Protein AF-A0A5E5QKI8-F1 (afdb_monomer_lite)

pLDDT: mean 84.37, std 15.13, range [29.38, 98.69]

Foldseek 3Di:
DKKKDWPFPDIKDKDKDKAWPDDDDQPRQKTKIKMWMWIWDDQFPDIKIKTKIKIKMWGQDDVLQKIKMKMKMWMAIDQQRWIKIKIKIKMDGPFKIKMKMWMDTPDDWGQGPNFTKHFWTWMKIKMKGHAFQFNFKIWIKMWIWTDDDQDDIKIKMWTKMWGHQWLFKIKMWTWIDIPLDDIIIMIMIGGDPPDDPDGDTDDRDGHPGGDDPRDRDDPVSSDDDDDPRDTHMDTNDNQCCWQDDPNETWHWFQAPQPRFIWTLAWAQANDRDPDQQPQSRLGWWAFQPGDDDPVQKDFAAPVRVCSQAPDVSVVDHHFASVSCCVGSSNFHQSAKDAPPDPDGPGRFWGWEDHNPAQWIWIHGGGGTDIDHDPGRITGITIITRDSCSPPVSDDDDD

Sequence (398 aa):
MSIGGISTKKLNYSLKTLQPLSEFDVNSKALTFIQAGITSGNGGDSRRTTINLGVGRRLLVEGDMAIAGVNVFTDYQTKSSHKRLSLGLAYQRANFSANINKYHMFSDKKLVNGVKERGMSGYDVKLSGQAPYLPWAKIKGTYYHWDATTGPNIKGNILGIDIELTPSVSFEFGQENNNTMDAKSYGKLTVKLPLGNKQKFTNFAIANKAFKDSRKMDLGALAWIERSNMIENENDIPAFTGGVFDGLEYKLVTSPVSHRVWLDRNLGAKQVATSIDDSDAYGDYYQFGKAECPTGFRVPTTMELAGETLEILLNNPITNTAEAFSSPLKLPAAGRQNSALSSKDDGSKVYLWTKEDNNYLIIDSSKTEFLLDTQDLRLSVRCIKDVEYYLEDLKVKN

Structure (mmCIF, N/CA/C/O backbone):
data_AF-A0A5E5QKI8-F1
#
_entry.id   AF-A0A5E5QKI8-F1
#
loop_
_atom_site.group_PDB
_atom_site.id
_atom_site.type_symbol
_atom_site.label_atom_id
_atom_site.label_alt_id
_atom_site.label_comp_id
_atom_site.label_asym_id
_atom_site.label_entity_id
_atom_site.label_seq_id
_atom_site.pdbx_PDB_ins_code
_atom_site.Cartn_x
_atom_site.Cartn_y
_atom_site.Cartn_z
_atom_site.occupancy
_atom_site.B_iso_or_equiv
_atom_site.auth_seq_id
_atom_site.auth_comp_id
_atom_site.auth_asym_id
_atom_site.auth_atom_id
_atom_site.pdbx_PDB_model_num
ATOM 1 N N . MET A 1 1 ? -10.877 13.705 11.631 1.00 65.00 1 MET A N 1
ATOM 2 C CA . MET A 1 1 ? -9.840 14.059 10.644 1.00 65.00 1 MET A CA 1
ATOM 3 C C . MET A 1 1 ? -8.624 13.166 10.846 1.00 65.00 1 MET A C 1
ATOM 5 O O . MET A 1 1 ? -8.306 12.841 11.982 1.00 65.00 1 MET A O 1
ATOM 9 N N . SER A 1 2 ? -7.948 12.758 9.780 1.00 59.53 2 SER A N 1
ATOM 10 C CA . SER A 1 2 ? -6.628 12.127 9.853 1.00 59.53 2 SER A CA 1
ATOM 11 C C . SER A 1 2 ? -5.728 12.703 8.772 1.00 59.53 2 SER A C 1
ATOM 13 O O . SER A 1 2 ? -6.171 12.855 7.633 1.00 59.53 2 SER A O 1
ATOM 15 N N . ILE A 1 3 ? -4.482 12.985 9.113 1.00 61.59 3 ILE A N 1
ATOM 16 C CA . ILE A 1 3 ? -3.447 13.455 8.196 1.00 61.59 3 ILE A CA 1
ATOM 17 C C . ILE A 1 3 ? -2.277 12.497 8.355 1.00 61.59 3 ILE A C 1
ATOM 19 O O . ILE A 1 3 ? -1.848 12.234 9.473 1.00 61.59 3 ILE A O 1
ATOM 23 N N . GLY A 1 4 ? -1.772 11.947 7.264 1.00 51.59 4 GLY A N 1
ATOM 24 C CA . GLY A 1 4 ? -0.614 11.064 7.312 1.00 51.59 4 GLY A CA 1
ATOM 25 C C . GLY A 1 4 ? 0.231 11.187 6.063 1.00 51.59 4 GLY A C 1
ATOM 26 O O . GLY A 1 4 ? -0.275 11.540 5.006 1.00 51.59 4 GLY A O 1
ATOM 27 N N . GLY A 1 5 ? 1.521 10.923 6.186 1.00 47.50 5 GLY A N 1
ATOM 28 C CA . GLY A 1 5 ? 2.463 10.860 5.079 1.00 47.50 5 GLY A CA 1
ATOM 29 C C . GLY A 1 5 ? 3.163 9.512 5.093 1.00 47.50 5 GLY A C 1
ATOM 30 O O . GLY A 1 5 ? 3.602 9.049 6.141 1.00 47.50 5 GLY A O 1
ATOM 31 N N . ILE A 1 6 ? 3.263 8.883 3.930 1.00 53.75 6 ILE A N 1
ATOM 32 C CA . ILE A 1 6 ? 4.287 7.866 3.666 1.00 53.75 6 ILE A CA 1
ATOM 33 C C . ILE A 1 6 ? 5.569 8.643 3.343 1.00 53.75 6 ILE A C 1
ATOM 35 O O . ILE A 1 6 ? 5.433 9.757 2.845 1.00 53.75 6 ILE A O 1
ATOM 39 N N . SER A 1 7 ? 6.763 8.112 3.636 1.00 42.81 7 SER A N 1
ATOM 40 C CA . SER A 1 7 ? 8.121 8.670 3.428 1.00 42.81 7 SER A CA 1
ATOM 41 C C . SER A 1 7 ? 8.427 9.038 1.959 1.00 42.81 7 SER A C 1
ATOM 43 O O . SER A 1 7 ? 9.361 8.559 1.327 1.00 42.81 7 SER A O 1
ATOM 45 N N . THR A 1 8 ? 7.589 9.909 1.428 1.00 41.47 8 THR A N 1
ATOM 46 C CA . THR A 1 8 ? 7.481 10.531 0.115 1.00 41.47 8 THR A CA 1
ATOM 47 C C . THR A 1 8 ? 7.048 11.967 0.427 1.00 41.47 8 THR A C 1
ATOM 49 O O . THR A 1 8 ? 6.348 12.212 1.412 1.00 41.47 8 THR A O 1
ATOM 52 N N . LYS A 1 9 ? 7.472 12.959 -0.356 1.00 47.78 9 LYS A N 1
ATOM 53 C CA . LYS A 1 9 ? 7.308 14.395 -0.038 1.00 47.78 9 LYS A CA 1
ATOM 54 C C . LYS A 1 9 ? 5.843 14.900 0.047 1.00 47.78 9 LYS A C 1
ATOM 56 O O . LYS A 1 9 ? 5.632 16.108 0.114 1.00 47.78 9 LYS A O 1
ATOM 61 N N . LYS A 1 10 ? 4.813 14.038 0.003 1.00 59.44 10 LYS A N 1
ATOM 62 C CA . LYS A 1 10 ? 3.402 14.423 -0.202 1.00 59.44 10 LYS A CA 1
ATOM 63 C C . LYS A 1 10 ? 2.457 13.826 0.855 1.00 59.44 10 LYS A C 1
ATOM 65 O O . LYS A 1 10 ? 2.394 12.621 1.065 1.00 59.44 10 LYS A O 1
ATOM 70 N N . LEU A 1 11 ? 1.671 14.698 1.493 1.00 73.44 11 LEU A N 1
ATOM 71 C CA . LEU A 1 11 ? 0.729 14.369 2.572 1.00 73.44 11 LEU A CA 1
ATOM 72 C C . LEU A 1 11 ? -0.606 13.803 2.051 1.00 73.44 11 LEU A C 1
ATOM 74 O O . LEU A 1 11 ? -1.230 14.360 1.141 1.00 73.44 11 LEU A O 1
ATOM 78 N N . ASN A 1 12 ? -1.115 12.765 2.707 1.00 83.81 12 ASN A N 1
ATOM 79 C CA . ASN A 1 12 ? -2.477 12.256 2.569 1.00 83.81 12 ASN A CA 1
ATOM 80 C C . ASN A 1 12 ? -3.367 12.860 3.666 1.00 83.81 12 ASN A C 1
ATOM 82 O O . ASN A 1 12 ? -2.972 12.947 4.830 1.00 83.81 12 ASN A O 1
ATOM 86 N N . TYR A 1 13 ? -4.591 13.258 3.320 1.00 87.44 13 TYR A N 1
ATOM 87 C CA . TYR A 1 13 ? -5.564 13.759 4.294 1.00 87.44 13 TYR A CA 1
ATOM 88 C C . TYR A 1 13 ? -6.909 13.065 4.139 1.00 87.44 13 TYR A C 1
ATOM 90 O O . TYR A 1 13 ? -7.324 12.682 3.044 1.00 87.44 13 TYR A O 1
ATOM 98 N N . SER A 1 14 ? -7.622 12.915 5.250 1.00 91.25 14 SER A N 1
ATOM 99 C CA . SER A 1 14 ? -8.986 12.413 5.247 1.00 91.25 14 SER A CA 1
ATOM 100 C C . SER A 1 14 ? -9.846 13.090 6.303 1.00 91.25 14 SER A C 1
ATOM 102 O O . SER A 1 14 ? -9.458 13.256 7.464 1.00 91.25 14 SER A O 1
ATOM 104 N N . LEU A 1 15 ? -11.062 13.431 5.894 1.00 92.94 15 LEU A N 1
ATOM 105 C CA . LEU A 1 15 ? -12.140 13.858 6.766 1.00 92.94 15 LEU A CA 1
ATOM 106 C C . LEU A 1 15 ? -13.256 12.819 6.683 1.00 92.94 15 LEU A C 1
ATOM 108 O O . LEU A 1 15 ? -13.646 12.417 5.593 1.00 92.94 15 LEU A O 1
ATOM 112 N N . LYS A 1 16 ? -13.739 12.361 7.837 1.00 94.25 16 LYS A N 1
ATOM 113 C CA . LYS A 1 16 ? -14.785 11.343 7.946 1.00 94.25 16 LYS A CA 1
ATOM 114 C C . LYS A 1 16 ? -15.772 11.753 9.022 1.00 94.25 16 LYS A C 1
ATOM 116 O O . LYS A 1 16 ? -15.366 12.303 10.048 1.00 94.25 16 LYS A O 1
ATOM 121 N N . THR A 1 17 ? -17.034 11.441 8.787 1.00 93.50 17 THR A N 1
ATOM 122 C CA . THR A 1 17 ? -18.132 11.593 9.736 1.00 93.50 17 THR A CA 1
ATOM 123 C C . THR A 1 17 ? -18.901 10.282 9.803 1.00 93.50 17 THR A C 1
ATOM 125 O O . THR A 1 17 ? -19.038 9.587 8.796 1.00 93.50 17 THR A O 1
ATOM 128 N N . LEU A 1 18 ? -19.365 9.932 10.996 1.00 93.25 18 LEU A N 1
ATOM 129 C CA . LEU A 1 18 ? -20.221 8.780 11.237 1.00 93.25 18 LEU A CA 1
ATOM 130 C C . LEU A 1 18 ? -21.428 9.284 12.014 1.00 93.25 18 LEU A C 1
ATOM 132 O O . LEU A 1 18 ? -21.257 9.938 13.039 1.00 93.25 18 LEU A O 1
ATOM 136 N N . GLN A 1 19 ? -22.621 9.006 11.499 1.00 92.81 19 GLN A N 1
ATOM 137 C CA . GLN A 1 19 ? -23.880 9.441 12.090 1.00 92.81 19 GLN A CA 1
ATOM 138 C C . GLN A 1 19 ? -24.793 8.226 12.305 1.00 92.81 19 GLN A C 1
ATOM 140 O O . GLN A 1 19 ? -25.047 7.485 11.351 1.00 92.81 19 GLN A O 1
ATOM 145 N N . PRO A 1 20 ? -25.271 7.987 13.535 1.00 92.81 20 PRO A N 1
ATOM 146 C CA . PRO A 1 20 ? -26.350 7.039 13.806 1.00 92.81 20 PRO A CA 1
ATOM 147 C C . PRO A 1 20 ? -27.592 7.364 12.965 1.00 92.81 20 PRO A C 1
ATOM 149 O O . PRO A 1 20 ? -27.926 8.531 12.787 1.00 92.81 20 PRO A O 1
ATOM 152 N N . LEU A 1 21 ? -28.275 6.340 12.451 1.00 88.69 21 LEU A N 1
ATOM 153 C CA . LEU A 1 21 ? -29.550 6.496 11.734 1.00 88.69 21 LEU A CA 1
ATOM 154 C C . LEU A 1 21 ? -30.773 6.320 12.638 1.00 88.69 21 LEU A C 1
ATOM 156 O O . LEU A 1 21 ? -31.867 6.741 12.279 1.00 88.69 21 LEU A O 1
ATOM 160 N N . SER A 1 22 ? -30.593 5.678 13.787 1.00 76.75 22 SER A N 1
ATOM 161 C CA . SER A 1 22 ? -31.623 5.498 14.801 1.00 76.75 22 SER A CA 1
ATOM 162 C C . SER A 1 22 ? -31.133 6.073 16.119 1.00 76.75 22 SER A C 1
ATOM 164 O O . SER A 1 22 ? -29.928 6.059 16.395 1.00 76.75 22 SER A O 1
ATOM 166 N N . GLU A 1 23 ? -32.069 6.518 16.953 1.00 72.75 23 GLU A N 1
ATOM 167 C CA . GLU A 1 23 ? -31.774 6.715 18.365 1.00 72.75 23 GLU A CA 1
ATOM 168 C C . GLU A 1 23 ? -31.228 5.405 18.938 1.00 72.75 23 GLU A C 1
ATOM 170 O O . GLU A 1 23 ? -31.711 4.309 18.639 1.00 72.75 23 GLU A O 1
ATOM 175 N N . PHE A 1 24 ? -30.149 5.526 19.696 1.00 75.38 24 PHE A N 1
ATOM 176 C CA . PHE A 1 24 ? -29.549 4.431 20.429 1.00 75.38 24 PHE A CA 1
ATOM 177 C C . PHE A 1 24 ? -29.184 4.972 21.807 1.00 75.38 24 PHE A C 1
ATOM 179 O O . PHE A 1 24 ? -28.748 6.115 21.953 1.00 75.38 24 PHE A O 1
ATOM 186 N N . ASP A 1 25 ? -29.397 4.151 22.818 1.00 71.50 25 ASP A N 1
ATOM 187 C CA . ASP A 1 25 ? -29.119 4.456 24.212 1.00 71.50 25 ASP A CA 1
ATOM 188 C C . ASP A 1 25 ? -28.068 3.491 24.778 1.00 71.50 25 ASP A C 1
ATOM 190 O O . ASP A 1 25 ? -27.526 2.626 24.085 1.00 71.50 25 ASP A O 1
ATOM 194 N N . VAL A 1 26 ? -27.785 3.626 26.073 1.00 67.88 26 VAL A N 1
ATOM 195 C CA . VAL A 1 26 ? -26.798 2.799 26.787 1.00 67.88 26 VAL A CA 1
ATOM 196 C C . VAL A 1 26 ? -27.203 1.313 26.836 1.00 67.88 26 VAL A C 1
ATOM 198 O O . VAL A 1 26 ? -26.356 0.450 27.061 1.00 67.88 26 VAL A O 1
ATOM 201 N N . ASN A 1 27 ? -28.482 0.996 26.606 1.00 76.25 27 ASN A N 1
ATOM 202 C CA . ASN A 1 27 ? -29.020 -0.367 26.627 1.00 76.25 27 ASN A CA 1
ATOM 203 C C . ASN A 1 27 ? -29.102 -0.997 25.230 1.00 76.25 27 ASN A C 1
ATOM 205 O O . ASN A 1 27 ? -29.331 -2.205 25.099 1.00 76.25 27 ASN A O 1
ATOM 209 N N . SER A 1 28 ? -28.912 -0.195 24.185 1.00 84.50 28 SER A N 1
ATOM 210 C CA . SER A 1 28 ? -29.079 -0.607 22.803 1.00 84.50 28 SER A CA 1
ATOM 211 C C . SER A 1 28 ? -28.054 -1.670 22.421 1.00 84.50 28 SER A C 1
ATOM 213 O O . SER A 1 28 ? -26.844 -1.483 22.524 1.00 84.50 28 SER A O 1
ATOM 215 N N . LYS A 1 29 ? -28.550 -2.812 21.939 1.00 90.94 29 LYS A N 1
ATOM 216 C CA . LYS A 1 29 ? -27.719 -3.939 21.478 1.00 90.94 29 LYS A CA 1
ATOM 217 C C . LYS A 1 29 ? -27.319 -3.837 20.013 1.00 90.94 29 LYS A C 1
ATOM 219 O O . LYS A 1 29 ? -26.557 -4.668 19.530 1.00 90.94 29 LYS A O 1
ATOM 224 N N . ALA A 1 30 ? -27.838 -2.845 19.301 1.00 9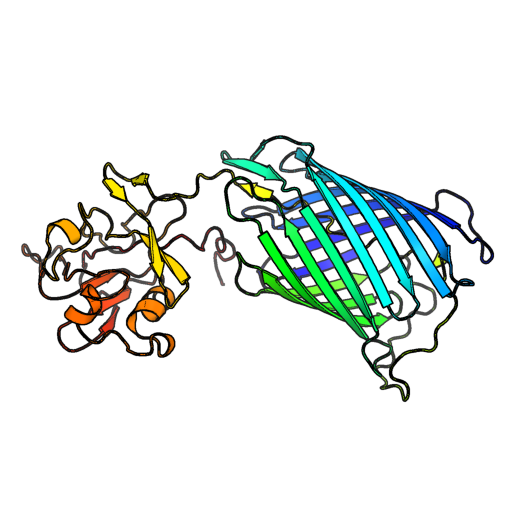3.38 30 ALA A N 1
ATOM 225 C CA . ALA A 1 30 ? -27.599 -2.654 17.886 1.00 93.38 30 ALA A CA 1
ATOM 226 C C . ALA A 1 30 ? -27.429 -1.171 17.563 1.00 93.38 30 ALA A C 1
ATOM 228 O O . ALA A 1 30 ? -28.084 -0.322 18.158 1.00 93.38 30 ALA A O 1
ATOM 229 N N . LEU A 1 31 ? -26.582 -0.880 16.580 1.00 94.06 31 LEU A N 1
ATOM 230 C CA . LEU A 1 31 ? -26.399 0.456 16.026 1.00 94.06 31 LEU A CA 1
ATOM 231 C C . LEU A 1 31 ? -26.387 0.362 14.505 1.00 94.06 31 LEU A C 1
ATOM 233 O O . LEU A 1 31 ? -25.531 -0.319 13.936 1.00 94.06 31 LEU A O 1
ATOM 237 N N . THR A 1 32 ? -27.296 1.084 13.858 1.00 95.06 32 THR A N 1
ATOM 238 C CA . THR A 1 32 ? -27.263 1.321 12.412 1.00 95.06 32 THR A CA 1
ATOM 239 C C . THR A 1 32 ? -26.792 2.748 12.171 1.00 95.06 32 THR A C 1
ATOM 241 O O . THR A 1 32 ? -27.267 3.675 12.824 1.00 95.06 32 THR A O 1
ATOM 244 N N . PHE A 1 33 ? -25.841 2.935 11.263 1.00 94.88 33 PHE A N 1
ATOM 245 C CA . PHE A 1 33 ? -25.205 4.229 11.033 1.00 94.88 33 PHE A CA 1
ATOM 246 C C . PHE A 1 33 ? -24.872 4.439 9.560 1.00 94.88 33 PHE A C 1
ATOM 248 O O . PHE A 1 33 ? -24.656 3.485 8.810 1.00 94.88 33 PHE A O 1
ATOM 255 N N . ILE A 1 34 ? -24.762 5.704 9.174 1.00 97.06 34 ILE A N 1
ATOM 256 C CA . ILE A 1 34 ? -24.117 6.127 7.935 1.00 97.06 34 ILE A CA 1
ATOM 257 C C . ILE A 1 34 ? -22.709 6.624 8.231 1.00 97.06 34 ILE A C 1
ATOM 259 O O . ILE A 1 34 ? -22.438 7.211 9.279 1.00 97.06 34 ILE A O 1
ATOM 263 N N . GLN A 1 35 ? -21.802 6.410 7.289 1.00 96.94 35 GLN A N 1
ATOM 264 C CA . GLN A 1 35 ? -20.473 6.993 7.313 1.00 96.94 35 GLN A CA 1
ATOM 265 C C . GLN A 1 35 ? -20.199 7.650 5.966 1.00 96.94 35 GLN A C 1
ATOM 267 O O . GLN A 1 35 ? -20.307 7.013 4.919 1.00 96.94 35 GLN A O 1
ATOM 272 N N . ALA A 1 36 ? -19.800 8.914 6.007 1.00 97.06 36 ALA A N 1
ATOM 273 C CA . ALA A 1 36 ? -19.367 9.660 4.839 1.00 97.06 36 ALA A CA 1
ATOM 274 C C . ALA A 1 36 ? -17.933 10.144 5.045 1.00 97.06 36 ALA A C 1
ATOM 276 O O . ALA A 1 36 ? -17.491 10.389 6.172 1.00 97.06 36 ALA A O 1
ATOM 277 N N . GLY A 1 37 ? -17.186 10.280 3.961 1.00 96.00 37 GLY A N 1
ATOM 278 C CA . GLY A 1 37 ? -15.824 10.765 4.040 1.00 96.00 37 GLY A CA 1
ATOM 279 C C . GLY A 1 37 ? -15.287 11.263 2.719 1.00 96.00 37 GLY A C 1
ATOM 280 O O . GLY A 1 37 ? -15.788 10.939 1.646 1.00 96.00 37 GLY A O 1
ATOM 281 N N . ILE A 1 38 ? -14.240 12.062 2.835 1.00 94.62 38 ILE A N 1
ATOM 282 C CA . ILE A 1 38 ? -13.400 12.477 1.728 1.00 94.62 38 ILE A CA 1
ATOM 283 C C . ILE A 1 38 ? -11.980 12.081 2.110 1.00 94.62 38 ILE A C 1
ATOM 285 O O . ILE A 1 38 ? -11.495 12.388 3.207 1.00 94.62 38 ILE A O 1
ATOM 289 N N . THR A 1 39 ? -11.315 11.369 1.217 1.00 91.62 39 THR A N 1
ATOM 290 C CA . THR A 1 39 ? -9.910 11.002 1.346 1.00 91.62 39 THR A CA 1
ATOM 291 C C . THR A 1 39 ? -9.179 11.520 0.128 1.00 91.62 39 THR A C 1
ATOM 293 O O . THR A 1 39 ? -9.599 11.294 -1.003 1.00 91.62 39 THR A O 1
ATOM 296 N N . SER A 1 40 ? -8.075 12.215 0.351 1.00 87.75 40 SER A N 1
ATOM 297 C CA . SER A 1 40 ? -7.199 12.651 -0.716 1.00 87.75 40 SER A CA 1
ATOM 298 C C . SER A 1 40 ? -5.789 12.161 -0.460 1.00 87.75 40 SER A C 1
ATOM 300 O O . SER A 1 40 ? -5.270 12.271 0.655 1.00 87.75 40 SER A O 1
ATOM 302 N N . GLY A 1 41 ? -5.179 11.635 -1.508 1.00 76.81 41 GLY A N 1
ATOM 303 C CA . GLY A 1 41 ? -3.836 11.093 -1.462 1.00 76.81 41 GLY A CA 1
ATOM 304 C C . GLY A 1 41 ? -3.197 11.058 -2.837 1.00 76.81 41 GLY A C 1
ATOM 305 O O . GLY A 1 41 ? -3.778 11.533 -3.822 1.00 76.81 41 GLY A O 1
ATOM 306 N N . ASN A 1 42 ? -1.969 10.554 -2.882 1.00 66.75 42 ASN A N 1
ATOM 307 C CA . ASN A 1 42 ? -1.241 10.419 -4.133 1.00 66.75 42 ASN A CA 1
ATOM 308 C C . ASN A 1 42 ? -1.732 9.195 -4.921 1.00 66.75 42 ASN A C 1
ATOM 310 O O . ASN A 1 42 ? -1.955 8.142 -4.333 1.00 66.75 42 ASN A O 1
ATOM 314 N N . GLY A 1 43 ? -1.895 9.330 -6.236 1.00 51.97 43 GLY A N 1
ATOM 315 C CA . GLY A 1 43 ? -2.242 8.216 -7.124 1.00 51.97 43 GLY A CA 1
ATOM 316 C C . GLY A 1 43 ? -1.412 8.266 -8.401 1.00 51.97 43 GLY A C 1
ATOM 317 O O . GLY A 1 43 ? -1.982 8.418 -9.483 1.00 51.97 43 GLY A O 1
ATOM 318 N N . GLY A 1 44 ? -0.087 8.239 -8.238 1.00 56.62 44 GLY A N 1
ATOM 319 C CA . GLY A 1 44 ? 0.906 8.449 -9.297 1.00 56.62 44 GLY A CA 1
ATOM 320 C C . GLY A 1 44 ? 1.279 9.926 -9.458 1.00 56.62 44 GLY A C 1
ATOM 321 O O . GLY A 1 44 ? 1.650 10.588 -8.488 1.00 56.62 44 GLY A O 1
ATOM 322 N N . ASP A 1 45 ? 1.117 10.460 -10.668 1.00 48.28 45 ASP A N 1
ATOM 323 C CA . ASP A 1 45 ? 1.610 11.792 -11.071 1.00 48.28 45 ASP A CA 1
ATOM 324 C C . ASP A 1 45 ? 0.818 12.969 -10.488 1.00 48.28 45 ASP A C 1
ATOM 326 O O . ASP A 1 45 ? 1.170 14.138 -10.649 1.00 48.28 45 ASP A O 1
ATOM 330 N N . SER A 1 46 ? -0.312 12.704 -9.830 1.00 58.53 46 SER A N 1
ATOM 331 C CA . SER A 1 46 ? -1.206 13.768 -9.383 1.00 58.53 46 SER A CA 1
ATOM 332 C C . SER A 1 46 ? -2.060 13.393 -8.183 1.00 58.53 46 SER A C 1
ATOM 334 O O . SER A 1 46 ? -2.392 12.231 -7.943 1.00 58.53 46 SER A O 1
ATOM 336 N N . ARG A 1 47 ? -2.456 14.429 -7.438 1.00 77.31 47 ARG A N 1
ATOM 337 C CA . ARG A 1 47 ? -3.336 14.293 -6.284 1.00 77.31 47 ARG A CA 1
ATOM 338 C C . ARG A 1 47 ? -4.716 13.808 -6.717 1.00 77.31 47 ARG A C 1
ATOM 340 O O . ARG A 1 47 ? -5.323 14.367 -7.631 1.00 77.31 47 ARG A O 1
ATOM 347 N N . ARG A 1 48 ? -5.228 12.802 -6.012 1.00 81.44 48 ARG A N 1
ATOM 348 C CA . ARG A 1 48 ? -6.568 12.252 -6.219 1.00 81.44 48 ARG A CA 1
ATOM 349 C C . ARG A 1 48 ? -7.427 12.493 -4.995 1.00 81.44 48 ARG A C 1
ATOM 351 O O . ARG A 1 48 ? -6.932 12.527 -3.868 1.00 81.44 48 ARG A O 1
ATOM 358 N N . THR A 1 49 ? -8.724 12.633 -5.223 1.00 90.19 49 THR A N 1
ATOM 359 C CA . THR A 1 49 ? -9.723 12.765 -4.165 1.00 90.19 49 THR A CA 1
ATOM 360 C C . THR A 1 49 ? -10.782 11.700 -4.374 1.00 90.19 49 THR A C 1
ATOM 362 O O . THR A 1 49 ? -11.286 11.523 -5.480 1.00 90.19 49 THR A O 1
ATOM 365 N N . THR A 1 50 ? -11.091 10.968 -3.312 1.00 94.06 50 THR A N 1
ATOM 366 C CA . THR A 1 50 ? -12.116 9.931 -3.282 1.00 94.06 50 THR A CA 1
ATOM 367 C C . THR A 1 50 ? -13.173 10.330 -2.266 1.00 94.06 50 THR A C 1
ATOM 369 O O . THR A 1 50 ? -12.847 10.684 -1.132 1.00 94.06 50 THR A O 1
ATOM 372 N N . ILE A 1 51 ? -14.430 10.301 -2.690 1.00 96.31 51 ILE A N 1
ATOM 373 C CA . ILE A 1 51 ? -15.602 10.492 -1.841 1.00 96.31 51 ILE A CA 1
ATOM 374 C C . ILE A 1 51 ? -16.122 9.104 -1.479 1.00 96.31 51 ILE A C 1
ATOM 376 O O . ILE A 1 51 ? -16.291 8.261 -2.359 1.00 96.31 51 ILE A O 1
ATOM 380 N N . ASN A 1 52 ? -16.369 8.867 -0.196 1.00 97.56 52 ASN A N 1
ATOM 381 C CA . ASN A 1 52 ? -16.842 7.596 0.338 1.00 97.56 52 ASN A CA 1
ATOM 382 C C . ASN A 1 52 ? -18.194 7.807 1.013 1.00 97.56 52 ASN A C 1
ATOM 384 O O . ASN A 1 52 ? -18.329 8.698 1.855 1.00 97.56 52 ASN A O 1
ATOM 388 N N . LEU A 1 53 ? -19.167 6.957 0.703 1.00 98.00 53 LEU A N 1
ATOM 389 C CA . LEU A 1 53 ? -20.466 6.932 1.368 1.00 98.00 53 LEU A CA 1
ATOM 390 C C . LEU A 1 53 ? -20.837 5.488 1.684 1.00 98.00 53 LEU A C 1
ATOM 392 O O . LEU A 1 53 ? -20.773 4.629 0.809 1.00 98.00 53 LEU A O 1
ATOM 396 N N . GLY A 1 54 ? -21.230 5.211 2.920 1.00 97.81 54 GLY A N 1
ATOM 397 C CA . GLY A 1 54 ? -21.621 3.868 3.316 1.00 97.81 54 GLY A CA 1
ATOM 398 C C . GLY A 1 54 ? -22.603 3.819 4.464 1.00 97.81 54 GLY A C 1
ATOM 399 O O . GLY A 1 54 ? -22.806 4.791 5.190 1.00 97.81 54 GLY A O 1
ATOM 400 N N . VAL A 1 55 ? -23.185 2.639 4.616 1.00 97.94 55 VAL A N 1
ATOM 401 C CA . VAL A 1 55 ? -24.083 2.263 5.703 1.00 97.94 55 VAL A CA 1
ATOM 402 C C . VAL A 1 55 ? -23.490 1.059 6.419 1.00 97.94 55 VAL A C 1
ATOM 404 O O . VAL A 1 55 ? -22.898 0.171 5.799 1.00 97.94 55 VAL A O 1
ATOM 407 N N . GLY A 1 56 ? -23.623 1.027 7.736 1.00 97.12 56 GLY A N 1
ATOM 408 C CA . GLY A 1 56 ? -23.160 -0.085 8.546 1.00 97.12 56 GLY A CA 1
ATOM 409 C C . GLY A 1 56 ? -24.127 -0.419 9.663 1.00 97.12 56 GLY A C 1
ATOM 410 O O . GLY A 1 56 ? -24.918 0.415 10.108 1.00 97.12 56 GLY A O 1
ATOM 411 N N . ARG A 1 57 ? -24.039 -1.663 10.125 1.00 96.06 57 ARG A N 1
ATOM 412 C CA . ARG A 1 57 ? -24.771 -2.163 11.283 1.00 96.06 57 ARG A CA 1
ATOM 413 C C . ARG A 1 57 ? -23.816 -2.892 12.216 1.00 96.06 57 ARG A C 1
ATOM 415 O O . ARG A 1 57 ? -23.023 -3.716 11.768 1.00 96.06 57 ARG A O 1
ATOM 422 N N . ARG A 1 58 ? -23.892 -2.578 13.506 1.00 96.00 58 ARG A N 1
ATOM 423 C CA . ARG A 1 58 ? -23.132 -3.196 14.601 1.00 96.00 58 ARG A CA 1
ATOM 424 C C . ARG A 1 58 ? -24.087 -3.827 15.600 1.00 96.00 58 ARG A C 1
ATOM 426 O O . ARG A 1 58 ? -25.152 -3.270 15.849 1.00 96.00 58 ARG A O 1
ATOM 433 N N . LEU A 1 59 ? -23.687 -4.954 16.170 1.00 95.38 59 LEU A N 1
ATOM 434 C CA . LEU A 1 59 ? -24.417 -5.710 17.180 1.00 95.38 59 LEU A CA 1
ATOM 435 C C . LEU A 1 59 ? -23.480 -6.009 18.350 1.00 95.38 59 LEU A C 1
ATOM 437 O O . LEU A 1 59 ? -22.346 -6.435 18.126 1.00 95.38 59 LEU A O 1
ATOM 441 N N . LEU A 1 60 ? -23.957 -5.812 19.577 1.00 94.88 60 LEU A N 1
ATOM 442 C CA . LEU A 1 60 ? -23.304 -6.334 20.773 1.00 94.88 60 LEU A CA 1
ATOM 443 C C . LEU A 1 60 ? -23.542 -7.842 20.849 1.00 94.88 60 LEU A C 1
ATOM 445 O O . LEU A 1 60 ? -24.675 -8.313 20.758 1.00 94.88 60 LEU A O 1
ATOM 449 N N . VAL A 1 61 ? -22.461 -8.594 21.005 1.00 94.81 61 VAL A N 1
ATOM 450 C CA . VAL A 1 61 ? -22.459 -10.055 21.095 1.00 94.81 61 VAL A CA 1
ATOM 451 C C . VAL A 1 61 ? -21.637 -10.494 22.306 1.00 94.81 61 VAL A C 1
ATOM 453 O O . VAL A 1 61 ? -20.958 -9.681 22.935 1.00 94.81 61 VAL A O 1
ATOM 456 N N . GLU A 1 62 ? -21.725 -11.779 22.657 1.00 93.69 62 GLU A N 1
ATOM 457 C CA . GLU A 1 62 ? -20.992 -12.369 23.788 1.00 93.69 62 GLU A CA 1
ATOM 458 C C . GLU A 1 62 ? -21.215 -11.639 25.123 1.00 93.69 62 GLU A C 1
ATOM 460 O O . GLU A 1 62 ? -20.272 -11.237 25.804 1.00 93.69 62 GLU A O 1
ATOM 465 N N . GLY A 1 63 ? -22.480 -11.407 25.483 1.00 91.56 63 GLY A N 1
ATOM 466 C CA . GLY A 1 63 ? -22.809 -10.708 26.730 1.00 91.56 63 GLY A CA 1
ATOM 467 C C . GLY A 1 63 ? -22.267 -9.274 26.783 1.00 91.56 63 GLY A C 1
ATOM 468 O O . GLY A 1 63 ? -21.859 -8.811 27.844 1.00 91.56 63 GLY A O 1
ATOM 469 N N . ASP A 1 64 ? -22.254 -8.587 25.636 1.00 93.19 64 ASP A N 1
ATOM 470 C CA . ASP A 1 64 ? -21.755 -7.218 25.425 1.00 93.19 64 ASP A CA 1
ATOM 471 C C . ASP A 1 64 ? -20.231 -7.075 25.402 1.00 93.19 64 ASP A C 1
ATOM 473 O O . ASP A 1 64 ? -19.719 -5.958 25.357 1.00 93.19 64 ASP A O 1
ATOM 477 N N . MET A 1 65 ? -19.482 -8.174 25.418 1.00 93.12 65 MET A N 1
ATOM 478 C CA . MET A 1 65 ? -18.014 -8.143 25.459 1.00 93.12 65 MET A CA 1
ATOM 479 C C . MET A 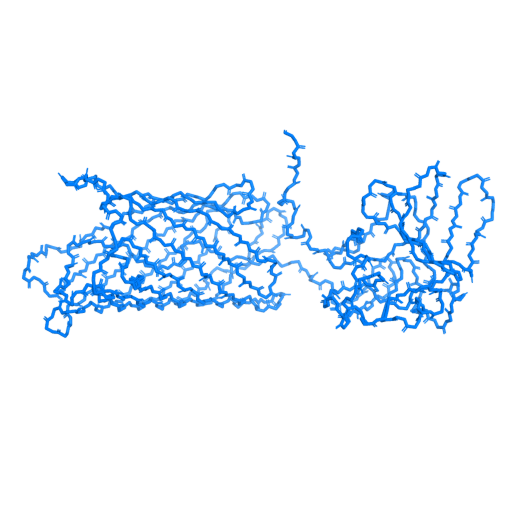1 65 ? -17.372 -8.007 24.074 1.00 93.12 65 MET A C 1
ATOM 481 O O . MET A 1 65 ? -16.162 -7.786 23.968 1.00 93.12 65 MET A O 1
ATOM 485 N N . ALA A 1 66 ? -18.170 -8.120 23.011 1.00 95.00 66 ALA A N 1
ATOM 486 C CA . ALA A 1 66 ? -17.724 -7.970 21.637 1.00 95.00 66 ALA A CA 1
ATOM 487 C C . ALA A 1 66 ? -18.761 -7.230 20.777 1.00 95.00 66 ALA A C 1
ATOM 489 O O . ALA A 1 66 ? -19.955 -7.214 21.071 1.00 95.00 66 ALA A O 1
ATOM 490 N N . ILE A 1 67 ? -18.291 -6.622 19.690 1.00 96.19 67 ILE A N 1
ATOM 491 C CA . ILE A 1 67 ? -19.110 -6.047 18.623 1.00 96.19 67 ILE A CA 1
ATOM 492 C C . ILE A 1 67 ? -18.871 -6.861 17.357 1.00 96.19 67 ILE A C 1
ATOM 494 O O . ILE A 1 67 ? -17.731 -6.972 16.910 1.00 96.19 67 ILE A O 1
ATOM 498 N N . ALA A 1 68 ? -19.942 -7.353 16.743 1.00 97.75 68 ALA A N 1
ATOM 499 C CA . ALA A 1 68 ? -19.935 -7.855 15.373 1.00 97.75 68 ALA A CA 1
ATOM 500 C C . ALA A 1 68 ? -20.591 -6.818 14.453 1.00 97.75 68 ALA A C 1
ATOM 502 O O . ALA A 1 68 ? -21.581 -6.190 14.830 1.00 97.75 68 ALA A O 1
ATOM 503 N N . GLY A 1 69 ? -20.059 -6.607 13.253 1.00 97.31 69 GLY A N 1
ATOM 504 C CA . GLY A 1 69 ? -20.599 -5.612 12.335 1.00 97.31 69 GLY A CA 1
ATOM 505 C C . GLY A 1 69 ? -20.447 -5.963 10.865 1.00 97.31 69 GLY A C 1
ATOM 506 O O . GLY A 1 69 ? -19.530 -6.673 10.464 1.00 97.31 69 GLY A O 1
ATOM 507 N N . VAL A 1 70 ? -21.352 -5.407 10.068 1.00 98.44 70 VAL A N 1
ATOM 508 C CA . VAL A 1 70 ? -21.367 -5.474 8.605 1.00 98.44 70 VAL A CA 1
ATOM 509 C C . VAL A 1 70 ? -21.488 -4.062 8.045 1.00 98.44 70 VAL A C 1
ATOM 511 O O . VAL A 1 70 ? -22.143 -3.205 8.644 1.00 98.44 70 VAL A O 1
ATOM 514 N N . ASN A 1 71 ? -20.836 -3.789 6.921 1.00 98.25 71 ASN A N 1
ATOM 515 C CA . ASN A 1 71 ? -20.911 -2.493 6.259 1.00 98.25 71 ASN A CA 1
ATOM 516 C C . ASN A 1 71 ? -20.839 -2.607 4.736 1.00 98.25 71 ASN A C 1
ATOM 518 O O . ASN A 1 71 ? -20.218 -3.522 4.202 1.00 98.25 71 ASN A O 1
ATOM 522 N N . VAL A 1 72 ? -21.471 -1.655 4.053 1.00 98.44 72 VAL A N 1
ATOM 523 C CA . VAL A 1 72 ? -21.438 -1.503 2.597 1.00 98.44 72 VAL A CA 1
ATOM 524 C C . VAL A 1 72 ? -21.088 -0.059 2.272 1.00 98.44 72 VAL A C 1
ATOM 526 O O . VAL A 1 72 ? -21.635 0.862 2.879 1.00 98.44 72 VAL A O 1
ATOM 529 N N . PHE A 1 73 ? -20.189 0.145 1.314 1.00 98.44 73 PHE A N 1
ATOM 530 C CA . PHE A 1 73 ? -19.774 1.474 0.865 1.00 98.44 73 PHE A CA 1
ATOM 531 C C . PHE A 1 73 ? -19.748 1.568 -0.651 1.00 98.44 73 PHE A C 1
ATOM 533 O O . PHE A 1 73 ? -19.352 0.616 -1.317 1.00 98.44 73 PHE A O 1
ATOM 540 N N . THR A 1 74 ? -20.073 2.750 -1.162 1.00 97.69 74 THR A N 1
ATOM 541 C CA . THR A 1 74 ? -19.735 3.204 -2.508 1.00 97.69 74 THR A CA 1
ATOM 542 C C . THR A 1 74 ? -18.638 4.263 -2.423 1.00 97.69 74 THR A C 1
ATOM 544 O O . THR A 1 74 ? -18.675 5.155 -1.572 1.00 97.69 74 THR A O 1
ATOM 547 N N . ASP A 1 75 ? -17.668 4.178 -3.325 1.00 97.25 75 ASP A N 1
ATOM 548 C CA . ASP A 1 75 ? -16.560 5.117 -3.437 1.00 97.25 75 ASP A CA 1
ATOM 549 C C . ASP A 1 75 ? -16.519 5.706 -4.851 1.00 97.25 75 ASP A C 1
ATOM 551 O O . ASP A 1 75 ? -16.673 4.984 -5.841 1.00 97.25 75 ASP A O 1
ATOM 555 N N . TYR A 1 76 ? -16.292 7.015 -4.943 1.00 95.44 76 TYR A N 1
ATOM 556 C CA . TYR A 1 76 ? -16.145 7.742 -6.202 1.00 95.44 76 TYR A CA 1
ATOM 557 C C . TYR A 1 76 ? -14.847 8.542 -6.200 1.00 95.44 76 TYR A C 1
ATOM 559 O O . TYR A 1 76 ? -14.671 9.444 -5.378 1.00 95.44 76 TYR A O 1
ATOM 567 N N . GLN A 1 77 ? -13.939 8.229 -7.122 1.00 92.31 77 GLN A N 1
ATOM 568 C CA . GLN A 1 77 ? -12.695 8.974 -7.295 1.00 92.31 77 GLN A CA 1
ATOM 569 C C . GLN A 1 77 ? -12.888 10.066 -8.348 1.00 92.31 77 GLN A C 1
ATOM 571 O O . GLN A 1 77 ? -13.183 9.781 -9.504 1.00 92.31 77 GLN A O 1
ATOM 576 N N . THR A 1 78 ? -12.722 11.328 -7.954 1.00 87.56 78 THR A N 1
ATOM 577 C CA . THR A 1 78 ? -13.136 12.480 -8.769 1.00 87.56 78 THR A CA 1
ATOM 578 C C . THR A 1 78 ? -12.321 12.635 -10.048 1.00 87.56 78 THR A C 1
ATOM 580 O O . THR A 1 78 ? -12.891 12.952 -11.085 1.00 87.56 78 THR A O 1
ATOM 583 N N . LYS A 1 79 ? -11.006 12.390 -9.986 1.00 81.88 79 LYS A N 1
ATOM 584 C CA . LYS A 1 79 ? -10.096 12.606 -11.119 1.00 81.88 79 LYS A CA 1
ATOM 585 C C . LYS A 1 79 ? -10.262 11.571 -12.236 1.00 81.88 79 LYS A C 1
ATOM 587 O O . LYS A 1 79 ? -10.273 11.937 -13.402 1.00 81.88 79 LYS A O 1
ATOM 592 N N . SER A 1 80 ? -10.374 10.297 -11.877 1.00 80.69 80 SER A N 1
ATOM 593 C CA . SER A 1 80 ? -10.512 9.186 -12.825 1.00 80.69 80 SER A CA 1
ATOM 594 C C . SER A 1 80 ? -11.970 8.816 -13.103 1.00 80.69 80 SER A C 1
ATOM 596 O O . SER A 1 80 ? -12.247 8.009 -13.982 1.00 80.69 80 SER A O 1
ATOM 598 N N . SER A 1 81 ? -12.921 9.369 -12.343 1.00 88.88 81 SER A N 1
ATOM 599 C CA . SER A 1 81 ? -14.332 8.961 -12.344 1.00 88.88 81 SER A CA 1
ATOM 600 C C . SER A 1 81 ? -14.543 7.466 -12.058 1.00 88.88 81 SER A C 1
ATOM 602 O O . SER A 1 81 ? -15.573 6.894 -12.434 1.00 88.88 81 SER A O 1
ATOM 604 N N . HIS A 1 82 ? -13.582 6.823 -11.387 1.00 91.38 82 HIS A N 1
ATOM 605 C CA . HIS A 1 82 ? -13.690 5.429 -10.976 1.00 91.38 82 HIS A CA 1
ATOM 606 C C . HIS A 1 82 ? -14.729 5.247 -9.867 1.00 91.38 82 HIS A C 1
ATOM 608 O O . HIS A 1 82 ? -14.868 6.084 -8.970 1.00 91.38 82 HIS A O 1
ATOM 614 N N . LYS A 1 83 ? -15.464 4.133 -9.948 1.00 94.38 83 LYS A N 1
ATOM 615 C CA . LYS A 1 83 ? -16.558 3.769 -9.039 1.00 94.38 83 LYS A CA 1
ATOM 616 C C . LYS A 1 83 ? -16.299 2.394 -8.443 1.00 94.38 83 LYS A C 1
ATOM 618 O O . LYS A 1 83 ? -16.099 1.430 -9.185 1.00 94.38 83 LYS A O 1
ATOM 623 N N . ARG A 1 84 ? -16.352 2.299 -7.118 1.00 96.69 84 ARG A N 1
ATOM 624 C CA . ARG A 1 84 ? -16.090 1.067 -6.362 1.00 96.69 84 ARG A CA 1
ATOM 625 C C . ARG A 1 84 ? -17.209 0.814 -5.359 1.00 96.69 84 ARG A C 1
ATOM 627 O O . ARG A 1 84 ? -17.646 1.753 -4.703 1.00 96.69 84 ARG A O 1
ATOM 634 N N . LEU A 1 85 ? -17.629 -0.436 -5.201 1.00 97.56 85 LEU A N 1
ATOM 635 C CA . LEU A 1 85 ? -18.446 -0.885 -4.067 1.00 97.56 85 LEU A CA 1
ATOM 636 C C . LEU A 1 85 ? -17.566 -1.736 -3.158 1.00 97.56 85 LEU A C 1
ATOM 638 O O . LEU A 1 85 ? -16.681 -2.452 -3.632 1.00 97.56 85 LEU A O 1
ATOM 642 N N . SER A 1 86 ? -17.831 -1.714 -1.860 1.00 97.81 86 SER A N 1
ATOM 643 C CA . SER A 1 86 ? -17.215 -2.658 -0.937 1.00 97.81 86 SER A CA 1
ATOM 644 C C . SER A 1 86 ? -18.205 -3.232 0.052 1.00 97.81 86 SER A C 1
ATOM 646 O O . SER A 1 86 ? -19.101 -2.522 0.506 1.00 97.81 86 SER A O 1
ATOM 648 N N . LEU A 1 87 ? -17.942 -4.469 0.458 1.00 98.50 87 LEU A N 1
ATOM 649 C CA . LEU A 1 87 ? -18.584 -5.145 1.577 1.00 98.50 87 LEU A CA 1
ATOM 650 C C . LEU A 1 87 ? -17.534 -5.388 2.664 1.00 98.50 87 LEU A C 1
ATOM 652 O O . LEU A 1 87 ? -16.441 -5.865 2.361 1.00 98.50 87 LEU A O 1
ATOM 656 N N . GLY A 1 88 ? -17.866 -5.074 3.911 1.00 98.44 88 GLY A N 1
ATOM 657 C CA . GLY A 1 88 ? -16.970 -5.238 5.049 1.00 98.44 88 GLY A CA 1
ATOM 658 C C . GLY A 1 88 ? -17.617 -5.984 6.209 1.00 98.44 88 GLY A C 1
ATOM 659 O O . GLY A 1 88 ? -18.790 -5.773 6.522 1.00 98.44 88 GLY A O 1
ATOM 660 N N . LEU A 1 89 ? -16.823 -6.819 6.872 1.00 98.56 89 LEU A N 1
ATOM 661 C CA . LEU A 1 89 ? -17.135 -7.476 8.137 1.00 98.56 89 LEU A CA 1
ATOM 662 C C . LEU A 1 89 ? -16.183 -6.964 9.217 1.00 98.56 89 LEU A C 1
ATOM 664 O O . LEU A 1 89 ? -15.000 -6.746 8.959 1.00 98.56 89 LEU A O 1
ATOM 668 N N . ALA A 1 90 ? -16.695 -6.781 10.429 1.00 97.31 90 ALA A N 1
ATOM 669 C CA . ALA A 1 90 ? -15.930 -6.298 11.569 1.00 97.31 90 ALA A CA 1
ATOM 670 C C . ALA A 1 90 ? -16.235 -7.126 12.818 1.00 97.31 90 ALA A C 1
ATOM 672 O O . ALA A 1 90 ? -17.392 -7.431 13.107 1.00 97.31 90 ALA A O 1
ATOM 673 N N . TYR A 1 91 ? -15.198 -7.427 13.588 1.00 97.44 91 TYR A N 1
ATOM 674 C CA . TYR A 1 91 ? -15.293 -8.005 14.920 1.00 97.44 91 TYR A CA 1
ATOM 675 C C . TYR A 1 91 ? -14.378 -7.228 15.864 1.00 97.44 91 TYR A C 1
ATOM 677 O O . TYR A 1 91 ? -13.205 -7.006 15.562 1.00 97.44 91 TYR A O 1
ATOM 685 N N . GLN A 1 92 ? -14.905 -6.766 16.993 1.00 95.75 92 GLN A N 1
ATOM 686 C CA . GLN A 1 92 ? -14.177 -5.898 17.917 1.00 95.75 92 GLN A CA 1
ATOM 687 C C . GLN A 1 92 ? -14.395 -6.337 19.360 1.00 95.75 92 GLN A C 1
ATOM 689 O O . GLN A 1 92 ? -15.521 -6.561 19.788 1.00 95.75 92 GLN A O 1
ATOM 694 N N . ARG A 1 93 ? -13.314 -6.379 20.127 1.00 93.62 93 ARG A N 1
ATOM 695 C CA . ARG A 1 93 ? -13.273 -6.506 21.584 1.00 93.62 93 ARG A CA 1
ATOM 696 C C . ARG A 1 93 ? -12.504 -5.328 22.173 1.00 93.62 93 ARG A C 1
ATOM 698 O O . ARG A 1 93 ? -11.923 -4.518 21.452 1.00 93.62 93 ARG A O 1
ATOM 705 N N . ALA A 1 94 ? -12.449 -5.254 23.499 1.00 89.44 94 ALA A N 1
ATOM 706 C CA . ALA A 1 94 ? -11.764 -4.176 24.206 1.00 89.44 94 ALA A CA 1
ATOM 707 C C . ALA A 1 94 ? -10.269 -4.045 23.845 1.00 89.44 94 ALA A C 1
ATOM 709 O O . ALA A 1 94 ? -9.746 -2.933 23.800 1.00 89.44 94 ALA A O 1
ATOM 710 N N . ASN A 1 95 ? -9.593 -5.166 23.583 1.00 90.69 95 ASN A N 1
ATOM 711 C CA . ASN A 1 95 ? -8.150 -5.254 23.341 1.00 90.69 95 ASN A CA 1
ATOM 712 C C . ASN A 1 95 ? -7.783 -5.755 21.934 1.00 90.69 95 ASN A C 1
ATOM 714 O O . ASN A 1 95 ? -6.596 -5.852 21.636 1.00 90.69 95 ASN A O 1
ATOM 718 N N . PHE A 1 96 ? -8.762 -6.079 21.086 1.00 94.00 96 PHE A N 1
ATOM 719 C CA . PHE A 1 96 ? -8.535 -6.676 19.771 1.00 94.00 96 PHE A CA 1
ATOM 720 C C . PHE A 1 96 ? -9.592 -6.223 18.763 1.00 94.00 96 PHE A C 1
ATOM 722 O O . PHE A 1 96 ? -10.761 -6.077 19.110 1.00 94.00 96 PHE A O 1
ATOM 729 N N . SER A 1 97 ? -9.211 -6.042 17.503 1.00 96.12 97 SER A N 1
ATOM 730 C CA . SER A 1 97 ? -10.159 -5.890 16.404 1.00 96.12 97 SER A CA 1
ATOM 731 C C . SER A 1 97 ? -9.679 -6.604 15.149 1.00 96.12 97 SER A C 1
ATOM 733 O O . SER A 1 97 ? -8.477 -6.660 14.885 1.00 96.12 97 SER A O 1
ATOM 735 N N . ALA A 1 98 ? -10.633 -7.126 14.387 1.00 98.19 98 ALA A N 1
ATOM 736 C CA . ALA A 1 98 ? -10.442 -7.723 13.079 1.00 98.19 98 ALA A CA 1
ATOM 737 C C . ALA A 1 98 ? -11.459 -7.128 12.103 1.00 98.19 98 ALA A C 1
ATOM 739 O O . ALA A 1 98 ? -12.648 -7.034 12.413 1.00 98.19 98 ALA A O 1
ATOM 740 N N . ASN A 1 99 ? -11.000 -6.721 10.925 1.00 98.44 99 ASN A N 1
ATOM 741 C CA . ASN A 1 99 ? -11.844 -6.198 9.859 1.00 98.44 99 ASN A CA 1
ATOM 742 C C . ASN A 1 99 ? -11.438 -6.866 8.552 1.00 98.44 99 ASN A C 1
ATOM 744 O O . ASN A 1 99 ? -10.249 -6.997 8.275 1.00 98.44 99 ASN A O 1
ATOM 748 N N . ILE A 1 100 ? -12.418 -7.287 7.766 1.00 98.62 100 ILE A N 1
ATOM 749 C CA . ILE A 1 100 ? -12.209 -7.911 6.461 1.00 98.62 100 ILE A CA 1
ATOM 750 C C . ILE A 1 100 ? -13.055 -7.133 5.473 1.00 98.62 100 ILE A C 1
ATOM 752 O O . ILE A 1 100 ? -14.268 -7.030 5.662 1.00 98.62 100 ILE A O 1
ATOM 756 N N . ASN A 1 101 ? -12.440 -6.590 4.431 1.00 98.69 101 ASN A N 1
ATOM 757 C CA . ASN A 1 101 ? -13.140 -5.809 3.422 1.00 98.69 101 ASN A CA 1
ATOM 758 C C . ASN A 1 101 ? -12.867 -6.384 2.039 1.00 98.69 101 ASN A C 1
ATOM 760 O O . ASN A 1 101 ? -11.720 -6.644 1.691 1.00 98.69 101 ASN A O 1
ATOM 764 N N . LYS A 1 102 ? -13.916 -6.535 1.233 1.00 98.38 102 LYS A N 1
ATOM 765 C CA . LYS A 1 102 ? -13.822 -6.892 -0.182 1.00 98.38 102 LYS A CA 1
ATOM 766 C C . LYS A 1 102 ? -14.256 -5.712 -1.036 1.00 98.38 102 LYS A C 1
ATOM 768 O O . LYS A 1 102 ? -15.275 -5.081 -0.754 1.00 98.38 102 LYS A O 1
ATOM 773 N N . TYR A 1 103 ? -13.498 -5.444 -2.086 1.00 98.19 103 TYR A N 1
ATOM 774 C CA . TYR A 1 103 ? -13.642 -4.307 -2.979 1.00 98.19 103 TYR A CA 1
ATOM 775 C C . TYR A 1 103 ? -13.915 -4.789 -4.397 1.00 98.19 103 TYR A C 1
ATOM 777 O O . TYR A 1 103 ? -13.185 -5.627 -4.924 1.00 98.19 103 TYR A O 1
ATOM 785 N N . HIS A 1 104 ? -14.949 -4.236 -5.019 1.00 96.69 104 HIS A N 1
ATOM 786 C CA . HIS A 1 104 ? -15.300 -4.520 -6.402 1.00 96.69 104 HIS A CA 1
ATOM 787 C C . HIS A 1 104 ? -15.382 -3.224 -7.201 1.00 96.69 104 HIS A C 1
ATOM 789 O O . HIS A 1 104 ? -16.027 -2.258 -6.784 1.00 96.69 104 HIS A O 1
ATOM 795 N N . MET A 1 105 ? -14.714 -3.200 -8.347 1.00 93.94 105 MET A N 1
ATOM 796 C CA . MET A 1 105 ? -14.730 -2.070 -9.270 1.00 93.94 105 MET A CA 1
ATOM 797 C C . MET A 1 105 ? -15.877 -2.209 -10.268 1.00 93.94 105 MET A C 1
ATOM 799 O O . MET A 1 105 ? -16.000 -3.238 -10.917 1.00 93.94 105 MET A O 1
ATOM 803 N N . PHE A 1 106 ? -16.690 -1.159 -10.407 1.00 86.81 106 PHE A N 1
ATOM 804 C CA . PHE A 1 106 ? -17.844 -1.119 -11.326 1.00 86.81 106 PHE A CA 1
ATOM 805 C C . PHE A 1 106 ? -17.591 -0.240 -12.546 1.00 86.81 106 PHE A C 1
ATOM 807 O O . PHE A 1 106 ? -18.361 -0.252 -13.498 1.00 86.81 106 PHE A O 1
ATOM 814 N N . SER A 1 107 ? -16.559 0.596 -12.495 1.00 85.31 107 SER A N 1
ATOM 815 C CA . SER A 1 107 ? -16.171 1.437 -13.620 1.00 85.31 107 SER A CA 1
ATOM 816 C C . SER A 1 107 ? -15.192 0.709 -14.531 1.00 85.31 107 SER A C 1
ATOM 818 O O . SER A 1 107 ? -14.188 0.196 -14.037 1.00 85.31 107 SER A O 1
ATOM 820 N N . ASP A 1 108 ? -15.425 0.793 -15.838 1.00 84.44 108 ASP A N 1
ATOM 821 C CA . ASP A 1 108 ? -14.475 0.368 -16.870 1.00 84.44 108 ASP A CA 1
ATOM 822 C C . ASP A 1 108 ? -13.192 1.211 -16.882 1.00 84.44 108 ASP A C 1
ATOM 824 O O . ASP A 1 108 ? -13.050 2.172 -16.117 1.00 84.44 108 ASP A O 1
ATOM 828 N N . LYS A 1 109 ? -12.284 0.882 -17.813 1.00 81.25 109 LYS A N 1
ATOM 829 C CA . LYS A 1 109 ? -11.094 1.683 -18.118 1.00 81.25 109 LYS A CA 1
ATOM 830 C C . LYS A 1 109 ? -11.478 3.144 -18.401 1.00 81.25 109 LYS A C 1
ATOM 832 O O . LYS A 1 109 ? -12.446 3.421 -19.114 1.00 81.25 109 LYS A O 1
ATOM 837 N N . LYS A 1 110 ? -10.715 4.086 -17.854 1.00 78.38 110 LYS A N 1
ATOM 838 C CA . LYS A 1 110 ? -10.902 5.535 -17.996 1.00 78.38 110 LYS A CA 1
ATOM 839 C C . LYS A 1 110 ? -9.633 6.160 -18.548 1.00 78.38 110 LYS A C 1
ATOM 841 O O . LYS A 1 110 ? -8.538 5.749 -18.196 1.00 78.38 110 LYS A O 1
ATOM 846 N N . LEU A 1 111 ? -9.783 7.130 -19.446 1.00 67.81 111 LEU A N 1
ATOM 847 C CA . LEU A 1 111 ? -8.647 7.880 -19.970 1.00 67.81 111 LEU A CA 1
ATOM 848 C C . LEU A 1 111 ? -8.289 8.976 -18.963 1.00 67.81 111 LEU A C 1
ATOM 850 O O . LEU A 1 111 ? -9.097 9.870 -18.715 1.00 67.81 111 LEU A O 1
ATOM 854 N N . VAL A 1 112 ? -7.096 8.906 -18.385 1.00 60.81 112 VAL A N 1
ATOM 855 C CA . VAL A 1 112 ? -6.590 9.875 -17.411 1.00 60.81 112 VAL A CA 1
ATOM 856 C C . VAL A 1 112 ? -5.241 10.364 -17.918 1.00 60.81 112 VAL A C 1
ATOM 858 O O . VAL A 1 112 ? -4.338 9.569 -18.147 1.00 60.81 112 VAL A O 1
ATOM 861 N N . ASN A 1 113 ? -5.109 11.675 -18.140 1.00 59.34 113 ASN A N 1
ATOM 862 C CA . ASN A 1 113 ? -3.883 12.287 -18.673 1.00 59.34 113 ASN A CA 1
ATOM 863 C C . ASN A 1 113 ? -3.355 11.621 -19.973 1.00 59.34 113 ASN A C 1
ATOM 865 O O . ASN A 1 113 ? -2.151 11.533 -20.177 1.00 59.34 113 ASN A O 1
ATOM 869 N N . GLY A 1 114 ? -4.243 11.126 -20.846 1.00 54.75 114 GLY A N 1
ATOM 870 C CA . GLY A 1 114 ? -3.864 10.489 -22.118 1.00 54.75 114 GLY A CA 1
ATOM 871 C C . GLY A 1 114 ? -3.518 8.995 -22.037 1.00 54.75 114 GLY A C 1
ATOM 872 O O . GLY A 1 114 ? -3.364 8.364 -23.078 1.00 54.75 114 GLY A O 1
ATOM 873 N N . VAL A 1 115 ? -3.483 8.403 -20.840 1.00 63.56 115 VAL A N 1
ATOM 874 C CA . VAL A 1 115 ? -3.258 6.963 -20.627 1.00 63.56 115 VAL A CA 1
ATOM 875 C C . VAL A 1 115 ? -4.557 6.307 -20.161 1.00 63.56 115 VAL A C 1
ATOM 877 O O . VAL A 1 115 ? -5.339 6.901 -19.415 1.00 63.56 115 VAL A O 1
ATOM 880 N N . LYS A 1 116 ? -4.838 5.087 -20.630 1.00 70.62 116 LYS A N 1
ATOM 881 C CA . LYS A 1 116 ? -5.960 4.303 -20.100 1.00 70.62 116 LYS A CA 1
ATOM 882 C C . LYS A 1 116 ? -5.581 3.782 -18.716 1.00 70.62 116 LYS A C 1
ATOM 884 O O . LYS A 1 116 ? -4.507 3.239 -18.529 1.00 70.62 116 LYS A O 1
ATOM 889 N N . GLU A 1 117 ? -6.476 3.918 -17.759 1.00 78.81 117 GLU A N 1
ATOM 890 C CA . GLU A 1 117 ? -6.314 3.469 -16.379 1.00 78.81 117 GLU A CA 1
ATOM 891 C C . GLU A 1 117 ? -7.546 2.666 -15.968 1.00 78.81 117 GLU A C 1
ATOM 893 O O . GLU A 1 117 ? -8.639 2.878 -16.499 1.00 78.81 117 GLU A O 1
ATOM 898 N N . ARG A 1 118 ? -7.400 1.751 -15.014 1.00 85.12 118 ARG A N 1
ATOM 899 C CA . ARG A 1 118 ? -8.529 1.122 -14.328 1.00 85.12 118 ARG A CA 1
ATOM 900 C C . ARG A 1 118 ? -8.293 1.049 -12.828 1.00 85.12 118 ARG A C 1
ATOM 902 O O . ARG A 1 118 ? -7.174 0.841 -12.376 1.00 85.12 118 ARG A O 1
ATOM 909 N N . GLY A 1 119 ? -9.369 1.129 -12.053 1.00 88.25 119 GLY A N 1
ATOM 910 C CA . GLY A 1 119 ? -9.308 0.731 -10.652 1.00 88.25 119 GLY A CA 1
ATOM 911 C C . GLY A 1 119 ? -9.187 -0.787 -10.512 1.00 88.25 119 GLY A C 1
ATOM 912 O O . GLY A 1 119 ? -9.700 -1.546 -11.346 1.00 88.25 119 GLY A O 1
ATOM 913 N N . MET A 1 120 ? -8.558 -1.225 -9.426 1.00 90.56 120 MET A N 1
ATOM 914 C CA . MET A 1 120 ? -8.373 -2.636 -9.091 1.00 90.56 120 MET A CA 1
ATOM 915 C C . MET A 1 120 ? -9.415 -3.114 -8.076 1.00 90.56 120 MET A C 1
ATOM 917 O O . MET A 1 120 ? -9.754 -2.422 -7.110 1.00 90.56 120 MET A O 1
ATOM 921 N N . SER A 1 121 ? -9.937 -4.321 -8.309 1.00 95.06 121 SER A N 1
ATOM 922 C CA . SER A 1 121 ? -10.700 -5.051 -7.288 1.00 95.06 121 SER A CA 1
ATOM 923 C C . SER A 1 121 ? -9.730 -5.707 -6.307 1.00 95.06 121 SER A C 1
ATOM 925 O O . SER A 1 121 ? -8.533 -5.777 -6.570 1.00 95.06 121 SER A O 1
ATOM 927 N N . GLY A 1 122 ? -10.216 -6.149 -5.153 1.00 97.00 122 GLY A N 1
ATOM 928 C CA . GLY A 1 122 ? -9.340 -6.795 -4.183 1.00 97.00 122 GLY A CA 1
ATOM 929 C C . GLY A 1 122 ? -9.965 -6.965 -2.814 1.00 97.00 122 GLY A C 1
ATOM 930 O O . GLY A 1 122 ? -11.185 -6.870 -2.646 1.00 97.00 122 GLY A O 1
ATOM 931 N N . TYR A 1 123 ? -9.129 -7.210 -1.817 1.00 98.12 123 TYR A N 1
ATOM 932 C CA . TYR A 1 123 ? -9.550 -7.320 -0.428 1.00 98.12 123 TYR A CA 1
ATOM 933 C C . TYR A 1 123 ? -8.437 -6.909 0.537 1.00 98.12 123 TYR A C 1
ATOM 935 O O . TYR A 1 123 ? -7.253 -6.950 0.204 1.00 98.12 123 TYR A O 1
ATOM 943 N N . ASP A 1 124 ? -8.830 -6.532 1.751 1.00 98.25 124 ASP A N 1
ATOM 944 C CA . ASP A 1 124 ? -7.912 -6.343 2.867 1.00 98.25 124 ASP A CA 1
ATOM 945 C C . ASP A 1 124 ? -8.403 -7.052 4.136 1.00 98.25 124 ASP A C 1
ATOM 947 O O . ASP A 1 124 ? -9.598 -7.286 4.339 1.00 98.25 124 ASP A O 1
ATOM 951 N N . VAL A 1 125 ? -7.443 -7.433 4.975 1.00 98.50 125 VAL A N 1
ATOM 952 C CA . VAL A 1 125 ? -7.653 -7.959 6.323 1.00 98.50 125 VAL A CA 1
ATOM 953 C C . VAL A 1 125 ? -6.844 -7.094 7.275 1.00 98.50 125 VAL A C 1
ATOM 955 O O . VAL A 1 125 ? -5.627 -6.987 7.139 1.00 98.50 125 VAL A O 1
ATOM 958 N N . LYS A 1 126 ? -7.512 -6.472 8.245 1.00 98.50 126 LYS A N 1
ATOM 959 C CA . LYS A 1 126 ? -6.911 -5.553 9.217 1.00 98.50 126 LYS A CA 1
ATOM 960 C C . LYS A 1 126 ? -7.105 -6.077 10.622 1.00 98.50 126 LYS A C 1
ATOM 962 O O . LYS A 1 126 ? -8.236 -6.176 11.098 1.00 98.50 126 LYS A O 1
ATOM 967 N N . LEU A 1 127 ? -5.998 -6.358 11.290 1.00 98.19 127 LEU A N 1
ATOM 968 C CA . LEU A 1 127 ? -5.944 -6.783 12.677 1.00 98.19 127 LEU A CA 1
ATOM 969 C C . LEU A 1 127 ? -5.323 -5.675 13.524 1.00 98.19 127 LEU A C 1
ATOM 971 O O . LEU A 1 127 ? -4.354 -5.031 13.126 1.00 98.19 127 LEU A O 1
ATOM 975 N N . SER A 1 128 ? -5.859 -5.460 14.718 1.00 97.00 128 SER A N 1
ATOM 976 C CA . SER A 1 128 ? -5.254 -4.555 15.693 1.00 97.00 128 SER A CA 1
ATOM 977 C C . SER A 1 128 ? -5.374 -5.125 17.094 1.00 97.00 128 SER A C 1
ATOM 979 O O . SER A 1 128 ? -6.465 -5.550 17.471 1.00 97.00 128 SER A O 1
ATOM 981 N N . GLY A 1 129 ? -4.319 -5.051 17.893 1.00 95.75 129 GLY A N 1
ATOM 982 C CA . GLY A 1 129 ? -4.326 -5.482 19.289 1.00 95.75 129 GLY A CA 1
ATOM 983 C C . GLY A 1 129 ? -3.695 -4.446 20.208 1.00 95.75 129 GLY A C 1
ATOM 984 O O . GLY A 1 129 ? -2.829 -3.687 19.780 1.00 95.75 129 GLY A O 1
ATOM 985 N N . GLN A 1 130 ? -4.114 -4.406 21.472 1.00 95.81 130 GLN A N 1
ATOM 986 C CA . GLN A 1 130 ? -3.380 -3.668 22.502 1.00 95.81 130 GLN A CA 1
ATOM 987 C C . GLN A 1 130 ? -1.959 -4.240 22.613 1.00 95.81 130 GLN A C 1
ATOM 989 O O . GLN A 1 130 ? -1.790 -5.458 22.676 1.00 95.81 130 GLN A O 1
ATOM 994 N N . ALA A 1 131 ? -0.946 -3.377 22.663 1.00 95.88 131 ALA A N 1
ATOM 995 C CA . ALA A 1 131 ? 0.419 -3.808 22.930 1.00 95.88 131 ALA A CA 1
ATOM 996 C C . ALA A 1 131 ? 0.539 -4.365 24.371 1.00 95.88 131 ALA A C 1
ATOM 998 O O . ALA A 1 131 ? -0.019 -3.766 25.302 1.00 95.88 131 ALA A O 1
ATOM 999 N N . PRO A 1 132 ? 1.250 -5.492 24.584 1.00 94.62 132 PRO A N 1
ATOM 1000 C CA . PRO A 1 132 ? 1.435 -6.066 25.914 1.00 94.62 132 PRO A CA 1
ATOM 1001 C C . PRO A 1 132 ? 2.019 -5.050 26.899 1.00 94.62 132 PRO A C 1
ATOM 1003 O O . PRO A 1 132 ? 3.005 -4.389 26.594 1.00 94.62 132 PRO A O 1
ATOM 1006 N N . TYR A 1 133 ? 1.397 -4.921 28.071 1.00 94.75 133 TYR A N 1
ATOM 1007 C CA . TYR A 1 133 ? 1.764 -4.013 29.168 1.00 94.75 133 TYR A CA 1
ATOM 1008 C C . TYR A 1 133 ? 1.681 -2.515 28.835 1.00 94.75 133 TYR A C 1
ATOM 1010 O O . TYR A 1 133 ? 1.849 -1.684 29.725 1.00 94.75 133 TYR A O 1
ATOM 1018 N N . LEU A 1 134 ? 1.361 -2.145 27.593 1.00 95.62 134 LEU A N 1
ATOM 1019 C CA . LEU A 1 134 ? 1.312 -0.764 27.119 1.00 95.62 134 LEU A CA 1
ATOM 1020 C C . LEU A 1 134 ? -0.139 -0.380 26.786 1.00 95.62 134 LEU A C 1
ATOM 1022 O O . LEU A 1 134 ? -0.567 -0.453 25.632 1.00 95.62 134 LEU A O 1
ATOM 1026 N N . PRO A 1 135 ? -0.937 0.041 27.787 1.00 92.19 135 PRO A N 1
ATOM 1027 C CA . PRO A 1 135 ? -2.366 0.331 27.631 1.00 92.19 135 PRO A CA 1
ATOM 1028 C C . PRO A 1 135 ? -2.694 1.482 26.666 1.00 92.19 135 PRO A C 1
ATOM 1030 O O . PRO A 1 135 ? -3.873 1.691 26.364 1.00 92.19 135 PRO A O 1
ATOM 1033 N N . TRP A 1 136 ? -1.675 2.238 26.263 1.00 93.50 136 TRP A N 1
ATOM 1034 C CA . TRP A 1 136 ? -1.707 3.419 25.404 1.00 93.50 136 TRP A CA 1
ATOM 1035 C C . TRP A 1 136 ? -1.220 3.147 23.972 1.00 93.50 136 TRP A C 1
ATOM 1037 O O . TRP A 1 136 ? -1.287 4.042 23.133 1.00 93.50 136 TRP A O 1
ATOM 1047 N N . ALA A 1 137 ? -0.751 1.930 23.676 1.00 96.12 137 ALA A N 1
ATOM 1048 C CA . ALA A 1 137 ? -0.264 1.541 22.357 1.00 96.12 137 ALA A CA 1
ATOM 1049 C C . ALA A 1 137 ? -1.084 0.389 21.766 1.00 96.12 137 ALA A C 1
ATOM 1051 O O . ALA A 1 137 ? -1.526 -0.527 22.469 1.00 96.12 137 ALA A O 1
ATOM 1052 N N . LYS A 1 138 ? -1.255 0.415 20.444 1.00 96.81 138 LYS A N 1
ATOM 1053 C CA . LYS A 1 138 ? -1.833 -0.681 19.665 1.00 96.81 138 LYS A CA 1
ATOM 1054 C C . LYS A 1 138 ? -0.883 -1.104 18.560 1.00 96.81 138 LYS A C 1
ATOM 1056 O O . LYS A 1 138 ? -0.367 -0.260 17.837 1.00 96.81 138 LYS A O 1
ATOM 1061 N N . ILE A 1 139 ? -0.726 -2.408 18.395 1.00 97.62 139 ILE A N 1
ATOM 1062 C CA . ILE A 1 139 ? -0.048 -3.010 17.249 1.00 97.62 139 ILE A CA 1
ATOM 1063 C C . ILE A 1 139 ? -1.105 -3.246 16.171 1.00 97.62 139 ILE A C 1
ATOM 1065 O O . ILE A 1 139 ? -2.173 -3.794 16.461 1.00 97.62 139 ILE A O 1
ATOM 1069 N N . LYS A 1 140 ? -0.829 -2.819 14.942 1.00 97.94 140 LYS A N 1
ATOM 1070 C CA . LYS A 1 140 ? -1.709 -2.962 13.779 1.00 97.94 140 LYS A CA 1
ATOM 1071 C C . LYS A 1 140 ? -0.999 -3.754 12.692 1.00 97.94 140 LYS A C 1
ATOM 1073 O O . LYS A 1 140 ? 0.130 -3.435 12.340 1.00 97.94 140 LYS A O 1
ATOM 1078 N N . GLY A 1 141 ? -1.685 -4.753 12.154 1.00 97.62 141 GLY A N 1
ATOM 1079 C CA . GLY A 1 141 ? -1.256 -5.534 11.001 1.00 97.62 141 GLY A CA 1
ATOM 1080 C C . GLY A 1 141 ? -2.331 -5.484 9.925 1.00 97.62 141 GLY A C 1
ATOM 1081 O O . GLY A 1 141 ? -3.504 -5.713 10.211 1.00 97.62 141 GLY A O 1
ATOM 1082 N N . THR A 1 142 ? -1.957 -5.176 8.692 1.00 97.81 142 THR A N 1
ATOM 1083 C CA . THR A 1 142 ? -2.846 -5.265 7.530 1.00 97.81 142 THR A CA 1
ATOM 1084 C C . THR A 1 142 ? -2.219 -6.182 6.503 1.00 97.81 142 THR A C 1
ATOM 1086 O O . THR A 1 142 ? -1.048 -6.010 6.198 1.00 97.81 142 THR A O 1
ATOM 1089 N N . TYR A 1 143 ? -3.002 -7.095 5.945 1.00 97.19 143 TYR A N 1
ATOM 1090 C CA . TYR A 1 143 ? -2.694 -7.769 4.690 1.00 97.19 143 TYR A CA 1
ATOM 1091 C C . TYR A 1 143 ? -3.664 -7.268 3.624 1.00 97.19 143 TYR A C 1
ATOM 1093 O O . TYR A 1 143 ? -4.847 -7.073 3.914 1.00 97.19 143 TYR A O 1
ATOM 1101 N N . TYR A 1 144 ? -3.190 -7.069 2.402 1.00 96.38 144 TYR A N 1
ATOM 1102 C CA . TYR A 1 144 ? -4.043 -6.710 1.276 1.00 96.38 144 TYR A CA 1
ATOM 1103 C C . TYR A 1 144 ? -3.643 -7.455 0.008 1.00 96.38 144 TYR A C 1
ATOM 1105 O O . TYR A 1 144 ? -2.487 -7.851 -0.166 1.00 96.38 144 TYR A O 1
ATOM 1113 N N . HIS A 1 145 ? -4.613 -7.605 -0.886 1.00 93.38 145 HIS A N 1
ATOM 1114 C CA . HIS A 1 145 ? -4.436 -8.156 -2.220 1.00 93.38 145 HIS A CA 1
ATOM 1115 C C . HIS A 1 145 ? -5.303 -7.385 -3.215 1.00 93.38 145 HIS A C 1
ATOM 1117 O O . HIS A 1 145 ? -6.512 -7.253 -3.009 1.00 93.38 145 HIS A O 1
ATOM 1123 N N . TRP A 1 146 ? -4.699 -6.925 -4.304 1.00 93.25 146 TRP A N 1
ATOM 1124 C CA . TRP A 1 146 ? -5.348 -6.221 -5.403 1.00 93.25 146 TRP A CA 1
ATOM 1125 C C . TRP A 1 146 ? -5.154 -6.999 -6.702 1.00 93.25 146 TRP A C 1
ATOM 1127 O O . TRP A 1 146 ? -4.038 -7.404 -7.039 1.00 93.25 146 TRP A O 1
ATOM 1137 N N . ASP A 1 147 ? -6.258 -7.210 -7.409 1.00 86.62 147 ASP A N 1
ATOM 1138 C CA . ASP A 1 147 ? -6.309 -7.936 -8.670 1.00 86.62 147 ASP A CA 1
ATOM 1139 C C . ASP A 1 147 ? -5.906 -6.988 -9.804 1.00 86.62 147 ASP A C 1
ATOM 1141 O O . ASP A 1 147 ? -6.667 -6.082 -10.169 1.00 86.62 147 ASP A O 1
ATOM 1145 N N . ALA A 1 148 ? -4.704 -7.199 -10.333 1.00 80.75 148 ALA A N 1
ATOM 1146 C CA . ALA A 1 148 ? -4.177 -6.463 -11.472 1.00 80.75 148 ALA A CA 1
ATOM 1147 C C . ALA A 1 148 ? -4.544 -7.188 -12.775 1.00 80.75 148 ALA A C 1
ATOM 1149 O O . ALA A 1 148 ? -4.641 -8.415 -12.824 1.00 80.75 148 ALA A O 1
ATOM 1150 N N . THR A 1 149 ? -4.759 -6.429 -13.844 1.00 72.25 149 THR A N 1
ATOM 1151 C CA . THR A 1 149 ? -5.082 -6.958 -15.179 1.00 72.25 149 THR A CA 1
ATOM 1152 C C . THR A 1 149 ? -3.911 -6.826 -16.137 1.00 72.25 149 THR A C 1
ATOM 1154 O O . THR A 1 149 ? -3.758 -7.657 -17.029 1.00 72.25 149 THR A O 1
ATOM 1157 N N . THR A 1 150 ? -3.107 -5.774 -15.980 1.00 64.75 150 THR A N 1
ATOM 1158 C CA . THR A 1 150 ? -2.009 -5.459 -16.908 1.00 64.75 150 THR A CA 1
ATOM 1159 C C . THR A 1 150 ? -0.640 -5.840 -16.322 1.00 64.75 150 THR A C 1
ATOM 1161 O O . THR A 1 150 ? 0.336 -5.975 -17.057 1.00 64.75 150 THR A O 1
ATOM 1164 N N . GLY A 1 151 ? -0.560 -6.082 -15.010 1.00 64.00 151 GLY A N 1
ATOM 1165 C CA . GLY A 1 151 ? 0.650 -6.508 -14.301 1.00 64.00 151 GLY A CA 1
ATOM 1166 C C . GLY A 1 151 ? 0.400 -7.663 -13.324 1.00 64.00 151 GLY A C 1
ATOM 1167 O O . GLY A 1 151 ? -0.703 -8.208 -13.277 1.00 64.00 151 GLY A O 1
ATOM 1168 N N . PRO A 1 152 ? 1.416 -8.066 -12.536 1.00 67.00 152 PRO A N 1
ATOM 1169 C CA . PRO A 1 152 ? 1.212 -9.029 -11.462 1.00 67.00 152 PRO A CA 1
ATOM 1170 C C . PRO A 1 152 ? 0.289 -8.441 -10.388 1.00 67.00 152 PRO A C 1
ATOM 1172 O O . PRO A 1 152 ? 0.355 -7.249 -10.089 1.00 67.00 152 PRO A O 1
ATOM 1175 N N . ASN A 1 153 ? -0.524 -9.295 -9.762 1.00 75.50 153 ASN A N 1
ATOM 1176 C CA . ASN A 1 153 ? -1.339 -8.902 -8.613 1.00 75.50 153 ASN A CA 1
ATOM 1177 C C . ASN A 1 153 ? -0.479 -8.265 -7.520 1.00 75.50 153 ASN A C 1
ATOM 1179 O O . ASN A 1 153 ? 0.631 -8.732 -7.234 1.00 75.50 153 ASN A O 1
ATOM 1183 N N . ILE A 1 154 ? -1.023 -7.241 -6.867 1.00 79.44 154 ILE A N 1
ATOM 1184 C CA . ILE A 1 154 ? -0.328 -6.519 -5.805 1.00 79.44 154 ILE A CA 1
ATOM 1185 C C . ILE A 1 154 ? -0.761 -7.107 -4.472 1.00 79.44 154 ILE A C 1
ATOM 1187 O O . ILE A 1 154 ? -1.936 -7.067 -4.116 1.00 79.44 154 ILE A O 1
ATOM 1191 N N . LYS A 1 155 ? 0.188 -7.632 -3.707 1.00 84.88 155 LYS A N 1
ATOM 1192 C CA . LYS A 1 155 ? -0.039 -8.151 -2.360 1.00 84.88 155 LYS A CA 1
ATOM 1193 C C . LYS A 1 155 ? 0.993 -7.582 -1.408 1.00 84.88 155 LYS A C 1
ATOM 1195 O O . LYS A 1 155 ? 2.180 -7.522 -1.729 1.00 84.88 155 LYS A O 1
ATOM 1200 N N . GLY A 1 156 ? 0.547 -7.200 -0.223 1.00 86.88 156 GLY A N 1
ATOM 1201 C CA . GLY A 1 156 ? 1.415 -6.531 0.729 1.00 86.88 156 GLY A CA 1
ATOM 1202 C C . GLY A 1 156 ? 0.936 -6.628 2.157 1.00 86.88 156 GLY A C 1
ATOM 1203 O O . GLY A 1 156 ? -0.190 -7.040 2.444 1.00 86.88 156 GLY A O 1
ATOM 1204 N N . ASN A 1 157 ? 1.840 -6.246 3.047 1.00 89.69 157 ASN A N 1
ATOM 1205 C CA . ASN A 1 157 ? 1.611 -6.168 4.472 1.00 89.69 157 ASN A CA 1
ATOM 1206 C C . ASN A 1 157 ? 1.953 -4.768 4.977 1.00 89.69 157 ASN A C 1
ATOM 1208 O O . ASN A 1 157 ? 2.940 -4.167 4.557 1.00 89.69 157 ASN A O 1
ATOM 1212 N N . ILE A 1 158 ? 1.163 -4.281 5.927 1.00 92.56 158 ILE A N 1
ATOM 1213 C CA . ILE A 1 158 ? 1.441 -3.055 6.674 1.00 92.56 158 ILE A CA 1
ATOM 1214 C C . ILE A 1 158 ? 1.540 -3.428 8.144 1.00 92.56 158 ILE A C 1
ATOM 1216 O O . ILE A 1 158 ? 0.590 -3.985 8.700 1.00 92.56 158 ILE A O 1
ATOM 1220 N N . LEU A 1 159 ? 2.663 -3.100 8.771 1.00 95.88 159 LEU A N 1
ATOM 1221 C CA . LEU A 1 159 ? 2.861 -3.239 10.208 1.00 95.88 159 LEU A CA 1
ATOM 1222 C C . LEU A 1 159 ? 3.044 -1.852 10.818 1.00 95.88 159 LEU A C 1
ATOM 1224 O O . LEU A 1 159 ? 3.904 -1.090 10.381 1.00 95.88 159 LEU A O 1
ATOM 1228 N N . GLY A 1 160 ? 2.248 -1.522 11.831 1.00 96.31 160 GLY A N 1
ATOM 1229 C CA . GLY A 1 160 ? 2.294 -0.212 12.472 1.00 96.31 160 GLY A CA 1
ATOM 1230 C C . GLY A 1 160 ? 2.004 -0.249 13.965 1.00 96.31 160 GLY A C 1
ATOM 1231 O O . GLY A 1 160 ? 1.403 -1.189 14.488 1.00 96.31 160 GLY A O 1
ATOM 1232 N N . ILE A 1 161 ? 2.425 0.810 14.648 1.00 97.50 161 ILE A N 1
ATOM 1233 C CA . ILE A 1 161 ? 2.157 1.076 16.058 1.00 97.50 161 ILE A CA 1
ATOM 1234 C C . ILE A 1 161 ? 1.368 2.382 16.142 1.00 97.50 161 ILE A C 1
ATOM 1236 O O . ILE A 1 161 ? 1.813 3.412 15.645 1.00 97.50 161 ILE A O 1
ATOM 1240 N N . ASP A 1 162 ? 0.196 2.336 16.770 1.00 97.19 162 ASP A N 1
ATOM 1241 C CA . ASP A 1 162 ? -0.682 3.484 17.023 1.00 97.19 162 ASP A CA 1
ATOM 1242 C C . ASP A 1 162 ? -0.627 3.851 18.506 1.00 97.19 162 ASP A C 1
ATOM 1244 O O . ASP A 1 162 ? -0.958 3.036 19.371 1.00 97.19 162 ASP A O 1
ATOM 1248 N N . ILE A 1 163 ? -0.187 5.073 18.785 1.00 97.19 163 ILE A N 1
ATOM 1249 C CA . ILE A 1 163 ? 0.004 5.634 20.120 1.00 97.19 163 ILE A CA 1
ATOM 1250 C C . ILE A 1 163 ? -1.140 6.603 20.413 1.00 97.19 163 ILE A C 1
ATOM 1252 O O . ILE A 1 163 ? -1.328 7.603 19.718 1.00 97.19 163 ILE A O 1
ATOM 1256 N N . GLU A 1 164 ? -1.891 6.335 21.477 1.00 95.06 164 GLU A N 1
ATOM 1257 C CA . GLU A 1 164 ? -2.922 7.237 21.987 1.00 95.06 164 GLU A CA 1
ATOM 1258 C C . GLU A 1 164 ? -2.270 8.367 22.797 1.00 95.06 164 GLU A C 1
ATOM 1260 O O . GLU A 1 164 ? -1.770 8.141 23.897 1.00 95.06 164 GLU A O 1
ATOM 1265 N N . LEU A 1 165 ? -2.274 9.591 22.263 1.00 93.31 165 LEU A N 1
ATOM 1266 C CA . LEU A 1 165 ? -1.719 10.777 22.933 1.00 93.31 165 LEU A CA 1
ATOM 1267 C C . LEU A 1 165 ? -2.745 11.420 23.871 1.00 93.31 165 LEU A C 1
ATOM 1269 O O . LEU A 1 165 ? -2.405 11.885 24.958 1.00 93.31 165 LEU A O 1
ATOM 1273 N N . THR A 1 166 ? -4.004 11.433 23.437 1.00 92.38 166 THR A N 1
ATOM 1274 C CA . THR A 1 166 ? -5.193 11.771 24.227 1.00 92.38 166 THR A CA 1
ATOM 1275 C C . THR A 1 166 ? -6.361 10.898 23.743 1.00 92.38 166 THR A C 1
ATOM 1277 O O . THR A 1 166 ? -6.279 10.323 22.655 1.00 92.38 166 THR A O 1
ATOM 1280 N N . PRO A 1 167 ? -7.512 10.853 24.443 1.00 88.50 167 PRO A N 1
ATOM 1281 C CA . PRO A 1 167 ? -8.680 10.104 23.960 1.00 88.50 167 PRO A CA 1
ATOM 1282 C C . PRO A 1 167 ? -9.178 10.506 22.554 1.00 88.50 167 PRO A C 1
ATOM 1284 O O . PRO A 1 167 ? -9.863 9.723 21.885 1.00 88.50 167 PRO A O 1
ATOM 1287 N N . SER A 1 168 ? -8.846 11.720 22.094 1.00 90.19 168 SER A N 1
ATOM 1288 C CA . SER A 1 168 ? -9.210 12.234 20.768 1.00 90.19 168 SER A CA 1
ATOM 1289 C C . SER A 1 168 ? -8.040 12.340 19.787 1.00 90.19 168 SER A C 1
ATOM 1291 O O . SER A 1 168 ? -8.305 12.555 18.605 1.00 90.19 168 SER A O 1
ATOM 1293 N N . VAL A 1 169 ? -6.788 12.192 20.226 1.00 92.69 169 VAL A N 1
ATOM 1294 C CA . VAL A 1 169 ? -5.596 12.371 19.384 1.00 92.69 169 VAL A CA 1
ATOM 1295 C C . VAL A 1 169 ? -4.718 11.126 19.442 1.00 92.69 169 VAL A C 1
ATOM 1297 O O . VAL A 1 169 ? -4.283 10.719 20.517 1.00 92.69 169 VAL A O 1
ATOM 1300 N N . SER A 1 170 ? -4.417 10.540 18.285 1.00 94.94 170 SER A N 1
ATOM 1301 C CA . SER A 1 170 ? -3.469 9.427 18.181 1.00 94.94 170 SER A CA 1
ATOM 1302 C C . SER A 1 170 ? -2.455 9.650 17.071 1.00 94.94 170 SER A C 1
ATOM 1304 O O . SER A 1 170 ? -2.728 10.352 16.091 1.00 94.94 170 SER A O 1
ATOM 1306 N N . PHE A 1 171 ? -1.279 9.058 17.238 1.00 96.31 171 PHE A N 1
ATOM 1307 C CA . PHE A 1 171 ? -0.218 9.068 16.247 1.00 96.31 171 PHE A CA 1
ATOM 1308 C C . PHE A 1 171 ? 0.202 7.638 15.929 1.00 96.31 171 PHE A C 1
ATOM 1310 O O . PHE A 1 171 ? 0.588 6.883 16.815 1.00 96.31 171 PHE A O 1
ATOM 1317 N N . GLU A 1 172 ? 0.133 7.279 14.657 1.00 95.62 172 GLU A N 1
ATOM 1318 C CA . GLU A 1 172 ? 0.506 5.972 14.141 1.00 95.62 172 GLU A CA 1
ATOM 1319 C C . GLU A 1 172 ? 1.753 6.099 13.273 1.00 95.62 172 GLU A C 1
ATOM 1321 O O . GLU A 1 172 ? 1.842 7.007 12.451 1.00 95.62 172 GLU A O 1
ATOM 1326 N N . PHE A 1 173 ? 2.698 5.180 13.420 1.00 94.81 173 PHE A N 1
ATOM 1327 C CA . PHE A 1 173 ? 3.825 5.031 12.506 1.00 94.81 173 PHE A CA 1
ATOM 1328 C C . PHE A 1 173 ? 4.022 3.559 12.174 1.00 94.81 173 PHE A C 1
ATOM 1330 O O . PHE A 1 173 ? 3.685 2.681 12.969 1.00 94.81 173 PHE A O 1
ATOM 1337 N N . GLY A 1 174 ? 4.556 3.277 10.997 1.00 92.62 174 GLY A N 1
ATOM 1338 C CA . GLY A 1 174 ? 4.711 1.904 10.546 1.00 92.62 174 GLY A CA 1
ATOM 1339 C C . GLY A 1 174 ? 5.462 1.790 9.239 1.00 92.62 174 GLY A C 1
ATOM 1340 O O . GLY A 1 174 ? 5.983 2.777 8.716 1.00 92.62 174 GLY A O 1
ATOM 1341 N N . GLN A 1 175 ? 5.495 0.572 8.720 1.00 88.25 175 GLN A N 1
ATOM 1342 C CA . GLN A 1 175 ? 6.109 0.232 7.452 1.00 88.25 175 GLN A CA 1
ATOM 1343 C C . GLN A 1 175 ? 5.145 -0.604 6.618 1.00 88.25 175 GLN A C 1
ATOM 1345 O O . GLN A 1 175 ? 4.448 -1.486 7.123 1.00 88.25 175 GLN A O 1
ATOM 1350 N N . GLU A 1 176 ? 5.123 -0.313 5.330 1.00 85.81 176 GLU A N 1
ATOM 1351 C CA . GLU A 1 176 ? 4.443 -1.078 4.304 1.00 85.81 176 GLU A CA 1
ATOM 1352 C C . GLU A 1 176 ? 5.483 -1.799 3.453 1.00 85.81 176 GLU A C 1
ATOM 1354 O O . GLU A 1 176 ? 6.470 -1.195 3.040 1.00 85.81 176 GLU A O 1
ATOM 1359 N N . ASN A 1 177 ? 5.261 -3.083 3.196 1.00 77.75 177 ASN A N 1
ATOM 1360 C CA . ASN A 1 177 ? 6.075 -3.891 2.297 1.00 77.75 177 ASN A CA 1
ATOM 1361 C C . ASN A 1 177 ? 5.146 -4.680 1.373 1.00 77.75 177 ASN A C 1
ATOM 1363 O O . ASN A 1 177 ? 4.210 -5.334 1.844 1.00 77.75 177 ASN A O 1
ATOM 1367 N N . ASN A 1 178 ? 5.386 -4.627 0.068 1.00 72.12 178 ASN A N 1
ATOM 1368 C CA . ASN A 1 178 ? 4.587 -5.348 -0.911 1.00 72.12 178 ASN A CA 1
ATOM 1369 C C . ASN A 1 178 ? 5.464 -5.910 -2.037 1.00 72.12 178 ASN A C 1
ATOM 1371 O O . ASN A 1 178 ? 6.650 -5.623 -2.134 1.00 72.12 178 ASN A O 1
ATOM 1375 N N . ASN A 1 179 ? 4.888 -6.769 -2.873 1.00 63.09 179 ASN A N 1
ATOM 1376 C CA . ASN A 1 179 ? 5.625 -7.488 -3.915 1.00 63.09 179 ASN A CA 1
ATOM 1377 C C . ASN A 1 179 ? 5.982 -6.649 -5.148 1.00 63.09 179 ASN A C 1
ATOM 1379 O O . ASN A 1 179 ? 6.563 -7.189 -6.088 1.00 63.09 179 ASN A O 1
ATOM 1383 N N . THR A 1 180 ? 5.585 -5.382 -5.186 1.00 53.09 180 THR A N 1
ATOM 1384 C CA . THR A 1 180 ? 5.900 -4.492 -6.300 1.00 53.09 180 THR A CA 1
ATOM 1385 C C . THR A 1 180 ? 6.815 -3.353 -5.860 1.00 53.09 180 THR A C 1
ATOM 1387 O O . THR A 1 180 ? 7.534 -2.820 -6.694 1.00 53.09 180 THR A O 1
ATOM 1390 N N . MET A 1 181 ? 6.804 -2.951 -4.585 1.00 58.84 181 MET A N 1
ATOM 1391 C CA . MET A 1 181 ? 7.476 -1.777 -4.031 1.00 58.84 181 MET A CA 1
ATOM 1392 C C . MET A 1 181 ? 8.492 -2.109 -2.946 1.00 58.84 181 MET A C 1
ATOM 1394 O O . MET A 1 181 ? 8.218 -2.920 -2.065 1.00 58.84 181 MET A O 1
ATOM 1398 N N . ASP A 1 182 ? 9.591 -1.348 -2.929 1.00 65.44 182 ASP A N 1
ATOM 1399 C CA . ASP A 1 182 ? 10.463 -1.260 -1.759 1.00 65.44 182 ASP A CA 1
ATOM 1400 C C . ASP A 1 182 ? 9.672 -0.840 -0.519 1.00 65.44 182 ASP A C 1
ATOM 1402 O O . ASP A 1 182 ? 8.694 -0.086 -0.592 1.00 65.44 182 ASP A O 1
ATOM 1406 N N . ALA A 1 183 ? 10.128 -1.310 0.639 1.00 72.81 183 ALA A N 1
ATOM 1407 C CA . ALA A 1 183 ? 9.454 -1.052 1.895 1.00 72.81 183 ALA A CA 1
ATOM 1408 C C . ALA A 1 183 ? 9.399 0.456 2.209 1.00 72.81 183 ALA A C 1
ATOM 1410 O O . ALA A 1 183 ? 10.426 1.135 2.273 1.00 72.81 183 ALA A O 1
ATOM 1411 N N . LYS A 1 184 ? 8.196 0.983 2.459 1.00 76.69 184 LYS A N 1
ATOM 1412 C CA . LYS A 1 184 ? 7.961 2.406 2.740 1.00 76.69 184 LYS A CA 1
ATOM 1413 C C . LYS A 1 184 ? 7.514 2.623 4.180 1.00 76.69 184 LYS A C 1
ATOM 1415 O O . LYS A 1 184 ? 6.540 2.030 4.635 1.00 76.69 184 LYS A O 1
ATOM 1420 N N . SER A 1 185 ? 8.181 3.529 4.888 1.00 84.44 185 SER A N 1
ATOM 1421 C CA . SER A 1 185 ? 7.758 3.963 6.226 1.00 84.44 185 SER A CA 1
ATOM 1422 C C . SER A 1 185 ? 6.690 5.052 6.144 1.00 84.44 185 SER A C 1
ATOM 1424 O O . SER A 1 185 ? 6.698 5.856 5.213 1.00 84.44 185 SER A O 1
ATOM 1426 N N . TYR A 1 186 ? 5.791 5.130 7.122 1.00 86.00 186 TYR A N 1
ATOM 1427 C CA . TYR A 1 186 ? 4.755 6.161 7.184 1.00 86.00 186 TYR A CA 1
ATOM 1428 C C . TYR A 1 186 ? 4.509 6.669 8.605 1.00 86.00 186 TYR A C 1
ATOM 1430 O O . TYR A 1 186 ? 4.803 5.989 9.587 1.00 86.00 186 TYR A O 1
ATOM 1438 N N . GLY A 1 187 ? 3.930 7.866 8.697 1.00 90.81 187 GLY A N 1
ATOM 1439 C CA . GLY A 1 187 ? 3.407 8.468 9.921 1.00 90.81 187 GLY A CA 1
ATOM 1440 C C . GLY A 1 187 ? 2.005 9.038 9.692 1.00 90.81 187 GLY A C 1
ATOM 1441 O O . GLY A 1 187 ? 1.713 9.580 8.626 1.00 90.81 187 GLY A O 1
ATOM 1442 N N . LYS A 1 188 ? 1.110 8.920 10.673 1.00 93.00 188 LYS A N 1
ATOM 1443 C CA . LYS A 1 188 ? -0.301 9.313 10.580 1.00 93.00 188 LYS A CA 1
ATOM 1444 C C . LYS A 1 188 ? -0.810 9.872 11.904 1.00 93.00 188 LYS A C 1
ATOM 1446 O O . LYS A 1 188 ? -0.973 9.152 12.881 1.00 93.00 188 LYS A O 1
ATOM 1451 N N . LEU A 1 189 ? -1.169 11.148 11.895 1.00 94.25 189 LEU A N 1
ATOM 1452 C CA . LEU A 1 189 ? -1.876 11.832 12.970 1.00 94.25 189 LEU A CA 1
ATOM 1453 C C . LEU A 1 189 ? -3.393 11.707 12.775 1.00 94.25 189 LEU A C 1
ATOM 1455 O O . LEU A 1 189 ? -3.932 12.036 11.715 1.00 94.25 189 LEU A O 1
ATOM 1459 N N . THR A 1 190 ? -4.110 11.282 13.810 1.00 94.56 190 THR A N 1
ATOM 1460 C CA . THR A 1 190 ? -5.576 11.197 13.816 1.00 94.56 190 THR A CA 1
ATOM 1461 C C . THR A 1 190 ? -6.156 12.076 14.916 1.00 94.56 190 THR A C 1
ATOM 1463 O O . THR A 1 190 ? -5.738 11.991 16.064 1.00 94.56 190 THR A O 1
ATOM 1466 N N . VAL A 1 191 ? -7.155 12.892 14.566 1.00 92.69 191 VAL A N 1
ATOM 1467 C CA . VAL A 1 191 ? -7.881 13.782 15.484 1.00 92.69 191 VAL A CA 1
ATOM 1468 C C . VAL A 1 191 ? -9.388 13.539 15.362 1.00 92.69 191 VAL A C 1
ATOM 1470 O O . VAL A 1 191 ? -9.976 13.680 14.280 1.00 92.69 191 VAL A O 1
ATOM 1473 N N . LYS A 1 192 ? -10.032 13.176 16.473 1.00 89.88 192 LYS A N 1
ATOM 1474 C CA . LYS A 1 192 ? -11.486 12.978 16.587 1.00 89.88 192 LYS A CA 1
ATOM 1475 C C . LYS A 1 192 ? -12.160 14.268 17.048 1.00 89.88 192 LYS A C 1
ATOM 1477 O O . LYS A 1 192 ? -11.745 14.846 18.046 1.00 89.88 192 LYS A O 1
ATOM 1482 N N . LEU A 1 193 ? -13.200 14.687 16.327 1.00 86.50 193 LEU A N 1
ATOM 1483 C CA . LEU A 1 193 ? -13.993 15.878 16.631 1.00 86.50 193 LEU A CA 1
ATOM 1484 C C . LEU A 1 193 ? -15.466 15.490 16.877 1.00 86.50 193 LEU A C 1
ATOM 1486 O O . LEU A 1 193 ? -15.945 14.596 16.177 1.00 86.50 193 LEU A O 1
ATOM 1490 N N . PRO A 1 194 ? -16.178 16.160 17.808 1.00 84.00 194 PRO A N 1
ATOM 1491 C CA . PRO A 1 194 ? -15.652 17.160 18.744 1.00 84.00 194 PRO A CA 1
ATOM 1492 C C . PRO A 1 194 ? -14.643 16.546 19.729 1.00 84.00 194 PRO A C 1
ATOM 1494 O O . PRO A 1 194 ? -14.630 15.335 19.959 1.00 84.00 194 PRO A O 1
ATOM 1497 N N . LEU A 1 195 ? -13.755 17.378 20.280 1.00 82.19 195 LEU A N 1
ATOM 1498 C CA . LEU A 1 195 ? -12.853 16.931 21.340 1.00 82.19 195 LEU A CA 1
ATOM 1499 C C . LEU A 1 195 ? -13.703 16.588 22.569 1.00 82.19 195 LEU A C 1
ATOM 1501 O O . LEU A 1 195 ? -14.481 17.416 23.031 1.00 82.19 195 LEU A O 1
ATOM 1505 N N . GLY A 1 196 ? -13.587 15.367 23.089 1.00 72.56 196 GLY A N 1
ATOM 1506 C CA . GLY A 1 196 ? -14.364 14.960 24.263 1.00 72.56 196 GLY A CA 1
ATOM 1507 C C . GLY A 1 196 ? -13.950 15.729 25.523 1.00 72.56 196 GLY A C 1
ATOM 1508 O O . GLY A 1 196 ? -12.792 16.112 25.653 1.00 72.56 196 GLY A O 1
ATOM 1509 N N . ASN A 1 197 ? -14.853 15.869 26.495 1.00 72.12 197 ASN A N 1
ATOM 1510 C CA . ASN A 1 197 ? -14.692 16.714 27.696 1.00 72.12 197 ASN A CA 1
ATOM 1511 C C . ASN A 1 197 ? -13.545 16.314 28.656 1.00 72.12 197 ASN A C 1
ATOM 1513 O O . ASN A 1 197 ? -13.324 16.972 29.668 1.00 72.12 197 ASN A O 1
ATOM 1517 N N . LYS A 1 198 ? -12.819 15.223 28.379 1.00 74.81 198 LYS A N 1
ATOM 1518 C CA . LYS A 1 198 ? -11.719 14.692 29.203 1.00 74.81 198 LYS A CA 1
ATOM 1519 C C . LYS A 1 198 ? -10.424 14.557 28.390 1.00 74.81 198 LYS A C 1
ATOM 1521 O O . LYS A 1 198 ? -9.829 13.483 28.348 1.00 74.81 198 LYS A O 1
ATOM 1526 N N . GLN A 1 199 ? -9.984 15.639 27.741 1.00 80.50 199 GLN A N 1
ATOM 1527 C CA . GLN A 1 199 ? -8.683 15.695 27.055 1.00 80.50 199 GLN A CA 1
ATOM 1528 C C . GLN A 1 199 ? -7.534 15.833 28.061 1.00 80.50 199 GLN A C 1
ATOM 1530 O O . GLN A 1 199 ? -6.953 16.902 28.221 1.00 80.50 199 GLN A O 1
ATOM 1535 N N . LYS A 1 200 ? -7.212 14.750 28.767 1.00 86.38 200 LYS A N 1
ATOM 1536 C CA . LYS A 1 200 ? -5.937 14.650 29.483 1.00 86.38 200 LYS A CA 1
ATOM 1537 C C . LYS A 1 200 ? -4.938 13.924 28.595 1.00 86.38 200 LYS A C 1
ATOM 1539 O O . LYS A 1 200 ? -5.314 12.977 27.903 1.00 86.38 200 LYS A O 1
ATOM 1544 N N . PHE A 1 201 ? -3.687 14.374 28.625 1.00 87.62 201 PHE A N 1
ATOM 1545 C CA . PHE A 1 201 ? -2.595 13.631 28.012 1.00 87.62 201 PHE A CA 1
ATOM 1546 C C . PHE A 1 201 ? -2.507 12.235 28.618 1.00 87.62 201 PHE A C 1
ATOM 1548 O O . PHE A 1 201 ? -2.718 12.045 29.821 1.00 87.62 201 PHE A O 1
ATOM 1555 N N . THR A 1 202 ? -2.220 11.263 27.764 1.00 87.50 202 THR A N 1
ATOM 1556 C CA . THR A 1 202 ? -2.046 9.880 28.172 1.00 87.50 202 THR A CA 1
ATOM 1557 C C . THR A 1 202 ? -0.856 9.762 29.116 1.00 87.50 202 THR A C 1
ATOM 1559 O O . THR A 1 202 ? 0.238 10.239 28.831 1.00 87.50 202 THR A O 1
ATOM 1562 N N . ASN A 1 203 ? -1.066 9.094 30.249 1.00 87.00 203 ASN A N 1
ATOM 1563 C CA . ASN A 1 203 ? 0.034 8.668 31.100 1.00 87.00 203 ASN A CA 1
ATOM 1564 C C . ASN A 1 203 ? 0.695 7.450 30.440 1.00 87.00 203 ASN A C 1
ATOM 1566 O O . ASN A 1 203 ? 0.085 6.379 30.385 1.00 87.00 203 ASN A O 1
ATOM 1570 N N . PHE A 1 204 ? 1.917 7.611 29.932 1.00 91.25 204 PHE A N 1
ATOM 1571 C CA . PHE A 1 204 ? 2.685 6.567 29.239 1.00 91.25 204 PHE A CA 1
ATOM 1572 C C . PHE A 1 204 ? 3.246 5.493 30.193 1.00 91.25 204 PHE A C 1
ATOM 1574 O O . PHE A 1 204 ? 4.359 5.004 30.030 1.00 91.25 204 PHE A O 1
ATOM 1581 N N . ALA A 1 205 ? 2.473 5.117 31.210 1.00 91.38 205 ALA A N 1
ATOM 1582 C CA . ALA A 1 205 ? 2.853 4.121 32.198 1.00 91.38 205 ALA A CA 1
ATOM 1583 C C . ALA A 1 205 ? 2.862 2.703 31.607 1.00 91.38 205 ALA A C 1
ATOM 1585 O O . ALA A 1 205 ? 2.038 2.358 30.752 1.00 91.38 205 ALA A O 1
ATOM 1586 N N . ILE A 1 206 ? 3.770 1.873 32.119 1.00 92.62 206 ILE A N 1
ATOM 1587 C CA . ILE A 1 206 ? 3.797 0.428 31.882 1.00 92.62 206 ILE A CA 1
ATOM 1588 C C . ILE A 1 206 ? 2.873 -0.223 32.916 1.00 92.62 206 ILE A C 1
ATOM 1590 O O . ILE A 1 206 ? 2.986 0.033 34.113 1.00 92.62 206 ILE A O 1
ATOM 1594 N N . ALA A 1 207 ? 1.919 -1.023 32.454 1.00 92.25 207 ALA A N 1
ATOM 1595 C CA . ALA A 1 207 ? 0.966 -1.715 33.309 1.00 92.25 207 ALA A CA 1
ATOM 1596 C C . ALA A 1 207 ? 1.551 -3.024 33.854 1.00 92.25 207 ALA A C 1
ATOM 1598 O O . ALA A 1 207 ? 2.351 -3.678 33.198 1.00 92.25 207 ALA A O 1
ATOM 1599 N N . ASN A 1 208 ? 1.059 -3.471 35.012 1.00 94.12 208 ASN A N 1
ATOM 1600 C CA . ASN A 1 208 ? 1.448 -4.762 35.599 1.00 94.12 208 ASN A CA 1
ATOM 1601 C C . ASN A 1 208 ? 0.774 -5.967 34.914 1.00 94.12 208 ASN A C 1
ATOM 1603 O O . ASN A 1 208 ? 1.167 -7.108 35.134 1.00 94.12 208 ASN A O 1
ATOM 1607 N N . LYS A 1 209 ? -0.266 -5.727 34.102 1.00 91.69 209 LYS A N 1
ATOM 1608 C CA . LYS A 1 209 ? -0.965 -6.750 33.313 1.00 91.69 209 LYS A CA 1
ATOM 1609 C C . LYS A 1 209 ? -0.706 -6.526 31.827 1.00 91.69 209 LYS A C 1
ATOM 1611 O O . LYS A 1 209 ? -0.767 -5.390 31.358 1.00 91.69 209 LYS A O 1
ATOM 1616 N N . ALA A 1 210 ? -0.505 -7.615 31.083 1.00 90.69 210 ALA A N 1
ATOM 1617 C CA . ALA A 1 210 ? -0.244 -7.557 29.646 1.00 90.69 210 ALA A CA 1
ATOM 1618 C C . ALA A 1 210 ? -1.402 -6.907 28.867 1.00 90.69 210 ALA A C 1
ATOM 1620 O O . ALA A 1 210 ? -1.175 -6.078 27.990 1.00 90.69 210 ALA A O 1
ATOM 1621 N N . PHE A 1 211 ? -2.648 -7.217 29.222 1.00 90.69 211 PHE A N 1
ATOM 1622 C CA . PHE A 1 211 ? -3.834 -6.669 28.567 1.00 90.69 211 PHE A CA 1
ATOM 1623 C C . PHE A 1 211 ? -4.779 -6.067 29.601 1.00 90.69 211 PHE A C 1
ATOM 1625 O O . PHE A 1 211 ? -4.865 -6.563 30.727 1.00 90.69 211 PHE A O 1
ATOM 1632 N N . LYS A 1 212 ? -5.490 -4.995 29.226 1.00 83.56 212 LYS A N 1
ATOM 1633 C CA . LYS A 1 212 ? -6.596 -4.502 30.053 1.00 83.56 212 LYS A CA 1
ATOM 1634 C C . LYS A 1 212 ? -7.645 -5.602 30.173 1.00 83.56 212 LYS A C 1
ATOM 1636 O O . LYS A 1 212 ? -7.897 -6.319 29.202 1.00 83.56 212 LYS A O 1
ATOM 1641 N N . ASP A 1 213 ? -8.254 -5.701 31.352 1.00 80.12 213 ASP A N 1
ATOM 1642 C CA . ASP A 1 213 ? -9.334 -6.652 31.583 1.00 80.12 213 ASP A CA 1
ATOM 1643 C C . ASP A 1 213 ? -10.442 -6.433 30.543 1.00 80.12 213 ASP A C 1
ATOM 1645 O O . ASP A 1 213 ? -10.727 -5.303 30.121 1.00 80.12 213 ASP A O 1
ATOM 1649 N N . SER A 1 214 ? -11.031 -7.540 30.092 1.00 74.06 214 SER A N 1
ATOM 1650 C CA . SER A 1 214 ? -12.127 -7.483 29.136 1.00 74.06 214 SER A CA 1
ATOM 1651 C C . SER A 1 214 ? -13.251 -6.640 29.740 1.00 74.06 214 SER A C 1
ATOM 1653 O O . SER A 1 214 ? -13.634 -6.838 30.892 1.00 74.06 214 SER A O 1
ATOM 1655 N N . ARG A 1 215 ? -13.768 -5.680 28.973 1.00 85.56 215 ARG A N 1
ATOM 1656 C CA . ARG A 1 215 ? -14.863 -4.800 29.394 1.00 85.56 215 ARG A CA 1
ATOM 1657 C C . ARG A 1 215 ? -15.998 -4.865 28.390 1.00 85.56 215 ARG A C 1
ATOM 1659 O O . ARG A 1 215 ? -15.762 -5.168 27.220 1.00 85.56 215 ARG A O 1
ATOM 1666 N N . LYS A 1 216 ? -17.196 -4.497 28.845 1.00 89.44 216 LYS A N 1
ATOM 1667 C CA . LYS A 1 216 ? -18.332 -4.280 27.953 1.00 89.44 216 LYS A CA 1
ATOM 1668 C C . LYS A 1 216 ? -17.967 -3.255 26.881 1.00 89.44 216 LYS A C 1
ATOM 1670 O O . LYS A 1 216 ? -17.321 -2.240 27.161 1.00 89.44 216 LYS A O 1
ATOM 1675 N N . MET A 1 217 ? -18.351 -3.564 25.655 1.00 90.88 217 MET A N 1
ATOM 1676 C CA . MET A 1 217 ? -18.155 -2.722 24.491 1.00 90.88 217 MET A CA 1
ATOM 1677 C C . MET A 1 217 ? -19.213 -1.622 24.456 1.00 90.88 217 MET A C 1
ATOM 1679 O O . MET A 1 217 ? -20.337 -1.806 24.912 1.00 90.88 217 MET A O 1
ATOM 1683 N N . ASP A 1 218 ? -18.838 -0.478 23.893 1.00 86.94 218 ASP A N 1
ATOM 1684 C CA . ASP A 1 218 ? -19.692 0.702 23.791 1.00 86.94 218 ASP A CA 1
ATOM 1685 C C . ASP A 1 218 ? -19.930 1.044 22.315 1.00 86.94 218 ASP A C 1
ATOM 1687 O O . ASP A 1 218 ? -18.996 1.401 21.588 1.00 86.94 218 ASP A O 1
ATOM 1691 N N . LEU A 1 219 ? -21.185 0.932 21.867 1.00 85.62 219 LEU A N 1
ATOM 1692 C CA . LEU A 1 219 ? -21.591 1.312 20.511 1.00 85.62 219 LEU A CA 1
ATOM 1693 C C . LEU A 1 219 ? -21.521 2.837 20.296 1.00 85.62 219 LEU A C 1
ATOM 1695 O O . LEU A 1 219 ? -21.270 3.281 19.173 1.00 85.62 219 LEU A O 1
ATOM 1699 N N . GLY A 1 220 ? -21.652 3.630 21.364 1.00 78.81 220 GLY A N 1
ATOM 1700 C CA . GLY A 1 220 ? -21.567 5.093 21.366 1.00 78.81 220 GLY A CA 1
ATOM 1701 C C . GLY A 1 220 ? -20.155 5.652 21.207 1.00 78.81 220 GLY A C 1
ATOM 1702 O O . GLY A 1 220 ? -19.992 6.847 20.971 1.00 78.81 220 GLY A O 1
ATOM 1703 N N . ALA A 1 221 ? -19.124 4.803 21.222 1.00 80.06 221 ALA A N 1
ATOM 1704 C CA . ALA A 1 221 ? -17.768 5.218 20.869 1.00 80.06 221 ALA A CA 1
ATOM 1705 C C . ALA A 1 221 ? -17.638 5.641 19.390 1.00 80.06 221 ALA A C 1
ATOM 1707 O O . ALA A 1 221 ? -16.627 6.245 19.020 1.00 80.06 221 ALA A O 1
ATOM 1708 N N . LEU A 1 222 ? -18.627 5.294 18.546 1.00 81.75 222 LEU A N 1
ATOM 1709 C CA . LEU A 1 222 ? -18.769 5.715 17.143 1.00 81.75 222 LEU A CA 1
ATOM 1710 C C . LEU A 1 222 ? -17.468 5.608 16.324 1.00 81.75 222 LEU A C 1
ATOM 1712 O O . LEU A 1 222 ? -17.181 6.428 15.451 1.00 81.75 222 LEU A O 1
ATOM 1716 N N . ALA A 1 223 ? -16.668 4.569 16.593 1.00 87.62 223 ALA A N 1
ATOM 1717 C CA . ALA A 1 223 ? -15.416 4.332 15.885 1.00 87.62 223 ALA A CA 1
ATOM 1718 C C . ALA A 1 223 ? -15.677 4.190 14.378 1.00 87.62 223 ALA A C 1
ATOM 1720 O O . ALA A 1 223 ? -16.633 3.519 13.983 1.00 87.62 223 ALA A O 1
ATOM 1721 N N . TRP A 1 224 ? -14.838 4.790 13.532 1.00 91.56 224 TRP A N 1
ATOM 1722 C CA . TRP A 1 224 ? -14.969 4.649 12.080 1.00 91.56 224 TRP A CA 1
ATOM 1723 C C . TRP A 1 224 ? -14.743 3.204 11.627 1.00 91.56 224 TRP A C 1
ATOM 1725 O O . TRP A 1 224 ? -14.096 2.411 12.311 1.00 91.56 224 TRP A O 1
ATOM 1735 N N . ILE A 1 225 ? -15.277 2.863 10.457 1.00 93.31 225 ILE A N 1
ATOM 1736 C CA . ILE A 1 225 ? -14.986 1.589 9.796 1.00 93.31 225 ILE A CA 1
ATOM 1737 C C . ILE A 1 225 ? -13.536 1.575 9.297 1.00 93.31 225 ILE A C 1
ATOM 1739 O O . ILE A 1 225 ? -13.107 2.479 8.569 1.00 93.31 225 ILE A O 1
ATOM 1743 N N . GLU A 1 226 ? -12.805 0.521 9.664 1.00 95.19 226 GLU A N 1
ATOM 1744 C CA . GLU A 1 226 ? -11.437 0.262 9.219 1.00 95.19 226 GLU A CA 1
ATOM 1745 C C . GLU A 1 226 ? -11.448 -0.430 7.850 1.00 95.19 226 GLU A C 1
ATOM 1747 O O . GLU A 1 226 ? -11.744 -1.616 7.732 1.00 95.19 226 GLU A O 1
ATOM 1752 N N . ARG A 1 227 ? -11.140 0.345 6.805 1.00 94.94 227 ARG A N 1
ATOM 1753 C CA . ARG A 1 227 ? -11.124 -0.064 5.389 1.00 94.94 227 ARG A CA 1
ATOM 1754 C C . ARG A 1 227 ? -10.148 0.804 4.592 1.00 94.94 227 ARG A C 1
ATOM 1756 O O . ARG A 1 227 ? -9.842 1.922 5.027 1.00 94.94 227 ARG A O 1
ATOM 1763 N N . SER A 1 228 ? -9.667 0.353 3.435 1.00 94.38 228 SER A N 1
ATOM 1764 C CA . SER A 1 228 ? -9.068 1.254 2.440 1.00 94.38 228 SER A CA 1
ATOM 1765 C C . SER A 1 228 ? -10.136 2.169 1.823 1.00 94.38 228 SER A C 1
ATOM 1767 O O . SER A 1 228 ? -11.126 1.701 1.262 1.00 94.38 228 SER A O 1
ATOM 1769 N N . ASN A 1 229 ? -9.971 3.488 1.965 1.00 93.44 229 ASN A N 1
ATOM 1770 C CA . ASN A 1 229 ? -10.933 4.490 1.468 1.00 93.44 229 ASN A CA 1
ATOM 1771 C C . ASN A 1 229 ? -10.495 5.121 0.140 1.00 93.44 229 ASN A C 1
ATOM 1773 O O . ASN A 1 229 ? -11.308 5.737 -0.541 1.00 93.44 229 ASN A O 1
ATOM 1777 N N . MET A 1 230 ? -9.226 4.960 -0.234 1.00 90.88 230 MET A N 1
ATOM 1778 C CA . MET A 1 230 ? -8.737 5.343 -1.551 1.00 90.88 230 MET A CA 1
ATOM 1779 C C . MET A 1 230 ? -8.930 4.166 -2.515 1.00 90.88 230 MET A C 1
ATOM 1781 O O . MET A 1 230 ? -8.929 3.006 -2.093 1.00 90.88 230 MET A O 1
ATOM 1785 N N . ILE A 1 231 ? -9.172 4.471 -3.790 1.00 89.44 231 ILE A N 1
ATOM 1786 C CA . ILE A 1 231 ? -9.214 3.468 -4.858 1.00 89.44 231 ILE A CA 1
ATOM 1787 C C . ILE A 1 231 ? -7.786 3.268 -5.361 1.00 89.44 231 ILE A C 1
ATOM 1789 O O . ILE A 1 231 ? -7.155 4.250 -5.758 1.00 89.44 231 ILE A O 1
ATOM 1793 N N . GLU A 1 232 ? -7.323 2.017 -5.337 1.00 87.69 232 GLU A N 1
ATOM 1794 C CA . GLU A 1 232 ? -6.075 1.606 -5.976 1.00 87.69 232 GLU A CA 1
ATOM 1795 C C . GLU A 1 232 ? -6.303 1.464 -7.479 1.00 87.69 232 GLU A C 1
ATOM 1797 O O . GLU A 1 232 ? -7.280 0.839 -7.903 1.00 87.69 232 GLU A O 1
ATOM 1802 N N . ASN A 1 233 ? -5.417 2.052 -8.278 1.00 82.19 233 ASN A N 1
ATOM 1803 C CA . ASN A 1 233 ? -5.528 2.056 -9.731 1.00 82.19 233 ASN A CA 1
ATOM 1804 C C . ASN A 1 233 ? -4.283 1.448 -10.373 1.00 82.19 233 ASN A C 1
ATOM 1806 O O . ASN A 1 233 ? -3.182 1.584 -9.843 1.00 82.19 233 ASN A O 1
ATOM 1810 N N . GLU A 1 234 ? -4.467 0.829 -11.532 1.00 74.31 234 GLU A N 1
ATOM 1811 C CA . GLU A 1 234 ? -3.399 0.395 -12.426 1.00 74.31 234 GLU A CA 1
ATOM 1812 C C . GLU A 1 234 ? -3.506 1.151 -13.757 1.00 74.31 234 GLU A C 1
ATOM 1814 O O . GLU A 1 234 ? -4.595 1.308 -14.324 1.00 74.31 234 GLU A O 1
ATOM 1819 N N . ASN A 1 235 ? -2.366 1.620 -14.263 1.00 70.38 235 ASN A N 1
ATOM 1820 C CA . ASN A 1 235 ? -2.293 2.166 -15.609 1.00 70.38 235 ASN A CA 1
ATOM 1821 C C . ASN A 1 235 ? -2.212 1.011 -16.608 1.00 70.38 235 ASN A C 1
ATOM 1823 O O . ASN A 1 235 ? -1.425 0.080 -16.452 1.00 70.38 235 ASN A O 1
ATOM 1827 N N . ASP A 1 236 ? -2.996 1.107 -17.671 1.00 58.84 236 ASP A N 1
ATOM 1828 C CA . ASP A 1 236 ? -2.964 0.221 -18.828 1.00 58.84 236 ASP A CA 1
ATOM 1829 C C . ASP A 1 236 ? -1.825 0.648 -19.763 1.00 58.84 236 ASP A C 1
ATOM 1831 O O . ASP A 1 236 ? -2.034 0.949 -20.939 1.00 58.84 236 ASP A O 1
ATOM 1835 N N . ILE A 1 237 ? -0.612 0.744 -19.215 1.00 52.91 237 ILE A N 1
ATOM 1836 C CA . ILE A 1 237 ? 0.592 0.798 -20.036 1.00 52.91 237 ILE A CA 1
ATOM 1837 C C . ILE A 1 237 ? 0.948 -0.649 -20.344 1.00 52.91 237 ILE A C 1
ATOM 1839 O O . ILE A 1 237 ? 1.095 -1.424 -19.396 1.00 52.91 237 ILE A O 1
ATOM 1843 N N . PRO A 1 238 ? 1.073 -1.049 -21.622 1.00 48.34 238 PRO A N 1
ATOM 1844 C CA . PRO A 1 238 ? 1.588 -2.367 -21.934 1.00 48.34 238 PRO A CA 1
ATOM 1845 C C . PRO A 1 238 ? 2.969 -2.475 -21.289 1.00 48.34 238 PRO A C 1
ATOM 1847 O O . PRO A 1 238 ? 3.918 -1.819 -21.712 1.00 48.34 238 PRO A O 1
ATOM 1850 N N . ALA A 1 239 ? 3.067 -3.266 -20.220 1.00 50.19 239 ALA A N 1
ATOM 1851 C CA . ALA A 1 239 ? 4.348 -3.665 -19.683 1.00 50.19 239 ALA A CA 1
ATOM 1852 C C . ALA A 1 239 ? 5.078 -4.344 -20.842 1.00 50.19 239 ALA A C 1
ATOM 1854 O O . ALA A 1 239 ? 4.611 -5.368 -21.343 1.00 50.19 239 ALA A O 1
ATOM 1855 N N . PHE A 1 240 ? 6.171 -3.744 -21.313 1.00 51.22 240 PHE A N 1
ATOM 1856 C CA . PHE A 1 240 ? 7.003 -4.367 -22.329 1.00 51.22 240 PHE A CA 1
ATOM 1857 C C . PHE A 1 240 ? 7.454 -5.722 -21.766 1.00 51.22 240 PHE A C 1
ATOM 1859 O O . PHE A 1 240 ? 8.208 -5.787 -20.797 1.00 51.22 240 PHE A O 1
ATOM 1866 N N . THR A 1 241 ? 6.880 -6.801 -22.298 1.00 55.59 241 THR A N 1
ATOM 1867 C CA . THR A 1 241 ? 7.031 -8.193 -21.836 1.00 55.59 241 THR A CA 1
ATOM 1868 C C . THR A 1 241 ? 8.087 -8.927 -22.669 1.00 55.59 241 THR A C 1
ATOM 1870 O O . THR A 1 241 ? 8.110 -10.153 -22.732 1.00 55.59 241 THR A O 1
ATOM 1873 N N . GLY A 1 242 ? 8.984 -8.159 -23.296 1.00 60.09 242 GLY A N 1
ATOM 1874 C CA . GLY A 1 242 ? 9.626 -8.536 -24.549 1.00 60.09 242 GLY A CA 1
ATOM 1875 C C . GLY A 1 242 ? 8.750 -8.108 -25.730 1.00 60.09 242 GLY A C 1
ATOM 1876 O O . GLY A 1 242 ? 7.523 -8.066 -25.622 1.00 60.09 242 GLY A O 1
ATOM 1877 N N . GLY A 1 243 ? 9.372 -7.702 -26.830 1.00 67.75 243 GLY A N 1
ATOM 1878 C CA . GLY A 1 243 ? 8.675 -7.122 -27.976 1.00 67.75 243 GLY A CA 1
ATOM 1879 C C . GLY A 1 243 ? 9.595 -6.301 -28.869 1.00 67.75 243 GLY A C 1
ATOM 1880 O O . GLY A 1 243 ? 10.809 -6.277 -28.678 1.00 67.75 243 GLY A O 1
ATOM 1881 N N . VAL A 1 244 ? 9.013 -5.622 -29.856 1.00 76.06 244 VAL A N 1
ATOM 1882 C CA . VAL A 1 244 ? 9.774 -4.824 -30.823 1.00 76.06 244 VAL A CA 1
ATOM 1883 C C . VAL A 1 244 ? 9.985 -3.406 -30.291 1.00 76.06 244 VAL A C 1
ATOM 1885 O O . VAL A 1 244 ? 9.017 -2.712 -29.981 1.00 76.06 244 VAL A O 1
ATOM 1888 N N . PHE A 1 245 ? 11.240 -2.971 -30.210 1.00 82.81 245 PHE A N 1
ATOM 1889 C CA . PHE A 1 245 ? 11.639 -1.589 -29.958 1.00 82.81 245 PHE A CA 1
ATOM 1890 C C . PHE A 1 245 ? 12.648 -1.165 -31.023 1.00 82.81 245 PHE A C 1
ATOM 1892 O O . PHE A 1 245 ? 13.597 -1.893 -31.291 1.00 82.81 245 PHE A O 1
ATOM 1899 N N . ASP A 1 246 ? 12.398 -0.019 -31.657 1.00 83.69 246 ASP A N 1
ATOM 1900 C CA . ASP A 1 246 ? 13.208 0.513 -32.763 1.00 83.69 246 ASP A CA 1
ATOM 1901 C C . ASP A 1 246 ? 13.532 -0.530 -33.858 1.00 83.69 246 ASP A C 1
ATOM 1903 O O . ASP A 1 246 ? 14.650 -0.674 -34.340 1.00 83.69 246 ASP A O 1
ATOM 1907 N N . GLY A 1 247 ? 12.531 -1.349 -34.205 1.00 82.31 247 GLY A N 1
ATOM 1908 C CA . GLY A 1 247 ? 12.655 -2.402 -35.219 1.00 82.31 247 GLY A CA 1
ATOM 1909 C C . GLY A 1 247 ? 13.367 -3.684 -34.766 1.00 82.31 247 GLY A C 1
ATOM 1910 O O . GLY A 1 247 ? 13.430 -4.631 -35.549 1.00 82.31 247 GLY A O 1
ATOM 1911 N N . LEU A 1 248 ? 13.846 -3.762 -33.522 1.00 86.69 248 LEU A N 1
ATOM 1912 C CA . LEU A 1 248 ? 14.517 -4.938 -32.961 1.00 86.69 248 LEU A CA 1
ATOM 1913 C C . LEU A 1 248 ? 13.650 -5.636 -31.911 1.00 86.69 248 LEU A C 1
ATOM 1915 O O . LEU A 1 248 ? 13.052 -4.996 -31.049 1.00 86.69 248 LEU A O 1
ATOM 1919 N N . GLU A 1 249 ? 13.590 -6.967 -31.966 1.00 87.44 249 GLU A N 1
ATOM 1920 C CA . GLU A 1 249 ? 12.877 -7.773 -30.975 1.00 87.44 249 GLU A CA 1
ATOM 1921 C C . GLU A 1 249 ? 13.770 -8.059 -29.758 1.00 87.44 249 GLU A C 1
ATOM 1923 O O . GLU A 1 249 ? 14.758 -8.795 -29.844 1.00 87.44 249 GLU A O 1
ATOM 1928 N N . TYR A 1 250 ? 13.395 -7.500 -28.607 1.00 87.81 250 TYR A N 1
ATOM 1929 C CA . TYR A 1 250 ? 14.061 -7.734 -27.328 1.00 87.81 250 TYR A CA 1
ATOM 1930 C C . TYR A 1 250 ? 13.307 -8.755 -26.491 1.00 87.81 250 TYR A C 1
ATOM 1932 O O . TYR A 1 250 ? 12.073 -8.786 -26.468 1.00 87.81 250 TYR A O 1
ATOM 1940 N N . LYS A 1 251 ? 14.062 -9.532 -25.715 1.00 88.25 251 LYS A N 1
ATOM 1941 C CA . LYS A 1 251 ? 13.523 -10.364 -24.635 1.00 88.25 251 LYS A CA 1
ATOM 1942 C C . LYS A 1 251 ? 13.923 -9.777 -23.289 1.00 88.25 251 LYS A C 1
ATOM 1944 O O . LYS A 1 251 ? 14.703 -8.829 -23.205 1.00 88.25 251 LYS A O 1
ATOM 1949 N N . LEU A 1 252 ? 13.369 -10.348 -22.229 1.00 87.25 252 LEU A N 1
ATOM 1950 C CA . LEU A 1 252 ? 13.688 -9.964 -20.862 1.00 87.25 252 LEU A CA 1
ATOM 1951 C C . LEU A 1 252 ? 14.561 -11.021 -20.202 1.00 87.25 252 LEU A C 1
ATOM 1953 O O . LEU A 1 252 ? 14.350 -12.219 -20.394 1.00 87.25 252 LEU A O 1
ATOM 1957 N N . VAL A 1 253 ? 15.496 -10.559 -19.381 1.00 85.69 253 VAL A N 1
ATOM 1958 C CA . VAL A 1 253 ? 16.283 -11.401 -18.483 1.00 85.69 253 VAL A CA 1
ATOM 1959 C C . VAL A 1 253 ? 16.070 -10.938 -17.047 1.00 85.69 253 VAL A C 1
ATOM 1961 O O . VAL A 1 253 ? 16.129 -9.745 -16.746 1.00 85.69 253 VAL A O 1
ATOM 1964 N N . THR A 1 254 ? 15.788 -11.888 -16.160 1.00 81.88 254 THR A N 1
ATOM 1965 C CA . THR A 1 254 ? 15.667 -11.630 -14.723 1.00 81.88 254 THR A CA 1
ATOM 1966 C C . THR A 1 254 ? 16.957 -12.060 -14.050 1.00 81.88 254 THR A C 1
ATOM 1968 O O . THR A 1 254 ? 17.359 -13.218 -14.179 1.00 81.88 254 THR A O 1
ATOM 1971 N N . SER A 1 255 ? 17.595 -11.147 -13.322 1.00 74.62 255 SER A N 1
ATOM 1972 C CA . SER A 1 255 ? 18.791 -11.479 -12.552 1.00 74.62 255 SER A CA 1
ATOM 1973 C C . SER A 1 255 ? 18.441 -12.489 -11.450 1.00 74.62 255 SER A C 1
ATOM 1975 O O . SER A 1 255 ? 17.515 -12.244 -10.671 1.00 74.62 255 SER A O 1
ATOM 1977 N N . PRO A 1 256 ? 19.155 -13.623 -11.340 1.00 70.38 256 PRO A N 1
ATOM 1978 C CA . PRO A 1 256 ? 18.953 -14.571 -10.250 1.00 70.38 256 PRO A CA 1
ATOM 1979 C C . PRO A 1 256 ? 19.430 -14.019 -8.899 1.00 70.38 256 PRO A C 1
ATOM 1981 O O . PRO A 1 256 ? 19.062 -14.584 -7.873 1.00 70.38 256 PRO A O 1
ATOM 1984 N N . VAL A 1 257 ? 20.228 -12.942 -8.896 1.00 67.31 257 VAL A N 1
ATOM 1985 C CA . VAL A 1 257 ? 20.817 -12.355 -7.683 1.00 67.31 257 VAL A CA 1
ATOM 1986 C C . VAL A 1 257 ? 19.992 -11.174 -7.190 1.00 67.31 257 VAL A C 1
ATOM 1988 O O . VAL A 1 257 ? 19.558 -11.164 -6.043 1.00 67.31 257 VAL A O 1
ATOM 1991 N N . SER A 1 258 ? 19.726 -10.192 -8.054 1.00 71.62 258 SER A N 1
ATOM 1992 C CA . SER A 1 258 ? 18.996 -8.981 -7.656 1.00 71.62 258 SER A CA 1
ATOM 1993 C C . SER A 1 258 ? 17.478 -9.092 -7.840 1.00 71.62 258 SER A C 1
ATOM 1995 O O . SER A 1 258 ? 16.734 -8.227 -7.378 1.00 71.62 258 SER A O 1
ATOM 1997 N N . HIS A 1 259 ? 17.010 -10.109 -8.575 1.00 70.31 259 HIS A N 1
ATOM 1998 C CA . HIS A 1 259 ? 15.630 -10.251 -9.059 1.00 70.31 259 HIS A CA 1
ATOM 1999 C C . HIS A 1 259 ? 15.127 -9.095 -9.941 1.00 70.31 259 HIS A C 1
ATOM 2001 O O . HIS A 1 259 ? 13.939 -9.036 -10.270 1.00 70.31 259 HIS A O 1
ATOM 2007 N N . ARG A 1 260 ? 16.018 -8.197 -10.378 1.00 77.69 260 ARG A N 1
ATOM 2008 C CA . ARG A 1 260 ? 15.689 -7.114 -11.310 1.00 77.69 260 ARG A CA 1
ATOM 2009 C C . ARG A 1 260 ? 15.530 -7.650 -12.729 1.00 77.69 260 ARG A C 1
ATOM 2011 O O . ARG A 1 260 ? 16.130 -8.656 -13.109 1.00 77.69 260 ARG A O 1
ATOM 2018 N N . VAL A 1 261 ? 14.709 -6.953 -13.510 1.00 83.81 261 VAL A N 1
ATOM 2019 C CA . VAL A 1 261 ? 14.396 -7.305 -14.899 1.00 83.81 261 VAL A CA 1
ATOM 2020 C C . VAL A 1 261 ? 15.109 -6.343 -15.839 1.00 83.81 261 VAL A C 1
ATOM 2022 O O . VAL A 1 261 ? 14.958 -5.128 -15.719 1.00 83.81 261 VAL A O 1
ATOM 2025 N N . TRP A 1 262 ? 15.841 -6.895 -16.796 1.00 90.94 262 TRP A N 1
ATOM 2026 C CA . TRP A 1 262 ? 16.663 -6.174 -17.762 1.00 90.94 262 TRP A CA 1
ATOM 2027 C C . TRP A 1 262 ? 16.280 -6.567 -19.189 1.00 90.94 262 TRP A C 1
ATOM 2029 O O . TRP A 1 262 ? 15.690 -7.630 -19.409 1.00 90.94 262 TRP A O 1
ATOM 2039 N N . LEU A 1 263 ? 16.643 -5.738 -20.170 1.00 92.56 263 LEU A N 1
ATOM 2040 C CA . LEU A 1 263 ? 16.673 -6.197 -21.560 1.00 92.56 263 LEU A CA 1
ATOM 2041 C C . LEU A 1 263 ? 17.768 -7.260 -21.744 1.00 92.56 263 LEU A C 1
ATOM 2043 O O . LEU A 1 263 ? 18.863 -7.156 -21.183 1.00 92.56 263 LEU A O 1
ATOM 2047 N N . ASP A 1 264 ? 17.484 -8.276 -22.557 1.00 93.31 264 ASP A N 1
ATOM 2048 C CA . ASP A 1 264 ? 18.392 -9.402 -22.818 1.00 93.31 264 ASP A CA 1
ATOM 2049 C C . ASP A 1 264 ? 19.695 -9.005 -23.539 1.00 93.31 264 ASP A C 1
ATOM 2051 O O . ASP A 1 264 ? 20.683 -9.738 -23.470 1.00 93.31 264 ASP A O 1
ATOM 2055 N N . ARG A 1 265 ? 19.740 -7.825 -24.171 1.00 95.69 265 ARG A N 1
ATOM 2056 C CA . ARG A 1 265 ? 20.906 -7.258 -24.881 1.00 95.69 265 ARG A CA 1
ATOM 2057 C C . ARG A 1 265 ? 21.002 -5.729 -24.736 1.00 95.69 265 ARG A C 1
ATOM 2059 O O . ARG A 1 265 ? 20.089 -5.095 -24.206 1.00 95.69 265 ARG A O 1
ATOM 2066 N N . ASN A 1 266 ? 22.129 -5.149 -25.161 1.00 97.38 266 ASN A N 1
ATOM 2067 C CA . ASN A 1 266 ? 22.319 -3.694 -25.180 1.00 97.38 266 ASN A CA 1
ATOM 2068 C C . ASN A 1 266 ? 21.331 -3.046 -26.165 1.00 97.38 266 ASN A C 1
ATOM 2070 O O . ASN A 1 266 ? 20.897 -3.672 -27.135 1.00 97.38 266 ASN A O 1
ATOM 2074 N N . LEU A 1 267 ? 20.971 -1.787 -25.933 1.00 95.81 267 LEU A N 1
ATOM 2075 C CA . LEU A 1 267 ? 20.114 -1.035 -26.849 1.00 95.81 267 LEU A CA 1
ATOM 2076 C C . LEU A 1 267 ? 20.775 -0.930 -28.239 1.00 95.81 267 LEU A C 1
ATOM 2078 O O . LEU A 1 267 ? 21.981 -0.718 -28.322 1.00 95.81 267 LEU A O 1
ATOM 2082 N N . GLY A 1 268 ? 20.016 -1.157 -29.313 1.00 94.50 268 GLY A N 1
ATOM 2083 C CA . GLY A 1 268 ? 20.516 -1.263 -30.692 1.00 94.50 268 GLY A CA 1
ATOM 2084 C C . GLY A 1 268 ? 21.179 -2.601 -31.070 1.00 94.50 268 GLY A C 1
ATOM 2085 O O . GLY A 1 268 ? 21.495 -2.823 -32.236 1.00 94.50 268 GLY A O 1
ATOM 2086 N N . ALA A 1 269 ? 21.408 -3.524 -30.124 1.00 96.12 269 ALA A N 1
ATOM 2087 C CA . ALA A 1 269 ? 22.075 -4.793 -30.429 1.00 96.12 269 ALA A CA 1
ATOM 2088 C C . ALA A 1 269 ? 21.157 -5.764 -31.185 1.00 96.12 269 ALA A C 1
ATOM 2090 O O . ALA A 1 269 ? 20.012 -6.001 -30.788 1.00 96.12 269 ALA A O 1
ATOM 2091 N N . LYS A 1 270 ? 21.680 -6.404 -32.234 1.00 95.00 270 LYS A N 1
ATOM 2092 C CA . LYS A 1 270 ? 20.924 -7.353 -33.065 1.00 95.00 270 LYS A CA 1
ATOM 2093 C C . LYS A 1 270 ? 20.729 -8.700 -32.381 1.00 95.00 270 LYS A C 1
ATOM 2095 O O . LYS A 1 270 ? 19.743 -9.379 -32.659 1.00 95.00 270 LYS A O 1
ATOM 2100 N N . GLN A 1 271 ? 21.624 -9.072 -31.465 1.00 94.75 271 GLN A N 1
ATOM 2101 C CA . GLN A 1 271 ? 21.567 -10.339 -30.735 1.00 94.75 271 GLN A CA 1
ATOM 2102 C C . GLN A 1 271 ? 22.073 -10.237 -29.294 1.00 94.75 271 GLN A C 1
ATOM 2104 O O . GLN A 1 271 ? 22.713 -9.267 -28.897 1.00 94.75 271 GLN A O 1
ATOM 2109 N N . VAL A 1 272 ? 21.746 -11.254 -28.496 1.00 95.56 272 VAL A N 1
ATOM 2110 C CA . VAL A 1 272 ? 22.399 -11.485 -27.202 1.00 95.56 272 VAL A CA 1
ATOM 2111 C C . VAL A 1 272 ? 23.818 -11.973 -27.476 1.00 95.56 272 VAL A C 1
ATOM 2113 O O . VAL A 1 272 ? 23.999 -12.808 -28.358 1.00 95.56 272 VAL A O 1
ATOM 2116 N N . ALA A 1 273 ? 24.794 -11.493 -26.703 1.00 96.12 273 ALA A N 1
ATOM 2117 C CA . ALA A 1 273 ? 26.199 -11.837 -26.891 1.00 96.12 273 ALA A CA 1
ATOM 2118 C C . ALA A 1 273 ? 26.428 -13.357 -26.938 1.00 96.12 273 ALA A C 1
ATOM 2120 O O . ALA A 1 273 ? 26.005 -14.104 -26.043 1.00 96.12 273 ALA A O 1
ATOM 2121 N N . THR A 1 274 ? 27.116 -13.797 -27.989 1.00 96.31 274 THR A N 1
ATOM 2122 C CA . THR A 1 274 ? 27.538 -15.189 -28.206 1.00 96.31 274 THR A CA 1
ATOM 2123 C C . THR A 1 274 ? 29.031 -15.406 -27.948 1.00 96.31 274 THR A C 1
ATOM 2125 O O . THR A 1 274 ? 29.433 -16.526 -27.632 1.00 96.31 274 THR A O 1
ATOM 2128 N N . SER A 1 275 ? 29.824 -14.334 -27.982 1.00 95.88 275 SER A N 1
ATOM 2129 C CA . SER A 1 275 ? 31.209 -14.244 -27.511 1.00 95.88 275 SER A CA 1
ATOM 2130 C C . SER A 1 275 ? 31.441 -12.895 -26.815 1.00 95.88 275 SER A C 1
ATOM 2132 O O . SER A 1 275 ? 30.585 -12.008 -26.848 1.00 95.88 275 SER A O 1
ATOM 2134 N N . ILE A 1 276 ? 32.599 -12.736 -26.167 1.00 94.19 276 ILE A N 1
ATOM 2135 C CA . ILE A 1 276 ? 32.986 -11.485 -25.490 1.00 94.19 276 ILE A CA 1
ATOM 2136 C C . ILE A 1 276 ? 33.041 -10.323 -26.494 1.00 94.19 276 ILE A C 1
ATOM 2138 O O . ILE A 1 276 ? 32.577 -9.225 -26.199 1.00 94.19 276 ILE A O 1
ATOM 2142 N N . ASP A 1 277 ? 33.567 -10.579 -27.685 1.00 93.69 277 ASP A N 1
ATOM 2143 C CA . ASP A 1 277 ? 33.815 -9.629 -28.767 1.00 93.69 277 ASP A CA 1
ATOM 2144 C C . ASP A 1 277 ? 32.726 -9.640 -29.859 1.00 93.69 277 ASP A C 1
ATOM 2146 O O . ASP A 1 277 ? 32.948 -9.142 -30.960 1.00 93.69 277 ASP A O 1
ATOM 2150 N N . ASP A 1 278 ? 31.529 -10.143 -29.554 1.00 95.56 278 ASP A N 1
ATOM 2151 C CA . ASP A 1 278 ? 30.406 -10.227 -30.493 1.00 95.56 278 ASP A CA 1
ATOM 2152 C C . ASP A 1 278 ? 29.886 -8.840 -30.911 1.00 95.56 278 ASP A C 1
ATOM 2154 O O . ASP A 1 278 ? 29.081 -8.216 -30.214 1.00 95.56 278 ASP A O 1
ATOM 2158 N N . SER A 1 279 ? 30.333 -8.365 -32.077 1.00 94.75 279 SER A N 1
ATOM 2159 C CA . SER A 1 279 ? 29.988 -7.029 -32.579 1.00 94.75 279 SER A CA 1
ATOM 2160 C C . SER A 1 279 ? 28.496 -6.822 -32.863 1.00 94.75 279 SER A C 1
ATOM 2162 O O . SER A 1 279 ? 28.015 -5.690 -32.771 1.00 94.75 279 SER A O 1
ATOM 2164 N N . ASP A 1 280 ? 27.724 -7.884 -33.119 1.00 96.00 280 ASP A N 1
ATOM 2165 C CA . ASP A 1 280 ? 26.267 -7.787 -33.274 1.00 96.00 280 ASP A CA 1
ATOM 2166 C C . ASP A 1 280 ? 25.546 -7.637 -31.918 1.00 96.00 280 ASP A C 1
ATOM 2168 O O . ASP A 1 280 ? 24.361 -7.281 -31.878 1.00 96.00 280 ASP A O 1
ATOM 2172 N N . ALA A 1 281 ? 26.249 -7.855 -30.801 1.00 95.75 281 ALA A N 1
ATOM 2173 C CA . ALA A 1 281 ? 25.734 -7.709 -29.441 1.00 95.75 281 ALA A CA 1
ATOM 2174 C C . ALA A 1 281 ? 26.085 -6.370 -28.766 1.00 95.75 281 ALA A C 1
ATOM 2176 O O . ALA A 1 281 ? 25.537 -6.057 -27.704 1.00 95.75 281 ALA A O 1
ATOM 2177 N N . TYR A 1 282 ? 26.979 -5.568 -29.355 1.00 95.19 282 TYR A N 1
ATOM 2178 C CA . TYR A 1 282 ? 27.442 -4.309 -28.752 1.00 95.19 282 TYR A CA 1
ATOM 2179 C C . TYR A 1 282 ? 26.320 -3.283 -28.622 1.00 95.19 282 TYR A C 1
ATOM 2181 O O . TYR A 1 282 ? 26.195 -2.613 -27.591 1.00 95.19 282 TYR A O 1
ATOM 2189 N N . GLY A 1 283 ? 25.481 -3.221 -29.653 1.00 94.88 283 GLY A N 1
ATOM 2190 C CA . GLY A 1 283 ? 24.444 -2.217 -29.795 1.00 94.88 283 GLY A CA 1
ATOM 2191 C C . GLY A 1 283 ? 24.990 -0.848 -30.173 1.00 94.88 283 GLY A C 1
ATOM 2192 O O . GLY A 1 283 ? 26.104 -0.716 -30.684 1.00 94.88 283 GLY A O 1
ATOM 2193 N N . ASP A 1 284 ? 24.174 0.168 -29.941 1.00 93.94 284 ASP A N 1
ATOM 2194 C CA . ASP A 1 284 ? 24.484 1.540 -30.307 1.00 93.94 284 ASP A CA 1
ATOM 2195 C C . ASP A 1 284 ? 25.287 2.259 -29.218 1.00 93.94 284 ASP A C 1
ATOM 2197 O O . ASP A 1 284 ? 25.223 1.938 -28.028 1.00 93.94 284 ASP A O 1
ATOM 2201 N N . TYR A 1 285 ? 26.029 3.283 -29.647 1.00 93.06 285 TYR A N 1
ATOM 2202 C CA . TYR A 1 285 ? 26.853 4.121 -28.780 1.00 93.06 285 TYR A CA 1
ATOM 2203 C C . TYR A 1 285 ? 26.215 5.497 -28.619 1.00 93.06 285 TYR A C 1
ATOM 2205 O O . TYR A 1 285 ? 26.170 6.319 -29.547 1.00 93.06 285 TYR A O 1
ATOM 2213 N N . TYR A 1 286 ? 25.764 5.776 -27.406 1.00 91.62 286 TYR A N 1
ATOM 2214 C CA . TYR A 1 286 ? 25.058 7.002 -27.067 1.00 91.62 286 TYR A CA 1
ATOM 2215 C C . TYR A 1 286 ? 25.989 7.938 -26.313 1.00 91.62 286 TYR A C 1
ATOM 2217 O O . TYR A 1 286 ? 26.720 7.491 -25.433 1.00 91.62 286 TYR A O 1
ATOM 2225 N N . GLN A 1 287 ? 25.947 9.236 -26.619 1.00 91.19 287 GLN A N 1
ATOM 2226 C CA . GLN A 1 287 ? 26.464 10.238 -25.681 1.00 91.19 287 GLN A CA 1
ATOM 2227 C C . GLN A 1 287 ? 25.655 10.174 -24.379 1.00 91.19 287 GLN A C 1
ATOM 2229 O O . GLN A 1 287 ? 24.490 9.751 -24.390 1.00 91.19 287 GLN A O 1
ATOM 2234 N N . PHE A 1 288 ? 26.252 10.605 -23.267 1.00 90.12 288 PHE A N 1
ATOM 2235 C CA . PHE A 1 288 ? 25.559 10.616 -21.981 1.00 90.12 288 PHE A CA 1
ATOM 2236 C C . PHE A 1 288 ? 24.198 11.330 -22.073 1.00 90.12 288 PHE A C 1
ATOM 2238 O O . PHE A 1 288 ? 24.053 12.387 -22.694 1.00 90.12 288 PHE A O 1
ATOM 2245 N N . GLY A 1 289 ? 23.175 10.710 -21.481 1.00 82.44 289 GLY A N 1
ATOM 2246 C CA . GLY A 1 289 ? 21.808 11.232 -21.455 1.00 82.44 289 GLY A CA 1
ATOM 2247 C C . GLY A 1 289 ? 21.059 11.216 -22.795 1.00 82.44 289 GLY A C 1
ATOM 2248 O O . GLY A 1 289 ? 19.958 11.757 -22.857 1.00 82.44 289 GLY A O 1
ATOM 2249 N N . LYS A 1 290 ? 21.620 10.633 -23.868 1.00 89.38 290 LYS A N 1
ATOM 2250 C CA . LYS A 1 290 ? 20.969 10.573 -25.195 1.00 89.38 290 LYS A CA 1
ATOM 2251 C C . LYS A 1 290 ? 20.265 9.257 -25.515 1.00 89.38 290 LYS A C 1
ATOM 2253 O O . LYS A 1 290 ? 19.537 9.207 -26.498 1.00 89.38 290 LYS A O 1
ATOM 2258 N N . ALA A 1 291 ? 20.498 8.199 -24.744 1.00 88.38 291 ALA A N 1
ATOM 2259 C CA . ALA A 1 291 ? 19.834 6.920 -24.968 1.00 88.38 291 ALA A CA 1
ATOM 2260 C C . ALA A 1 291 ? 18.374 6.963 -24.498 1.00 88.38 291 ALA A C 1
ATOM 2262 O O . ALA A 1 291 ? 18.101 7.370 -23.367 1.00 88.38 291 ALA A O 1
ATOM 2263 N N . GLU A 1 292 ? 17.458 6.474 -25.332 1.00 87.69 292 GLU A N 1
ATOM 2264 C CA . GLU A 1 292 ? 16.044 6.311 -24.988 1.00 87.69 292 GLU A CA 1
ATOM 2265 C C . GLU A 1 292 ? 15.711 4.825 -24.850 1.00 87.69 292 GLU A C 1
ATOM 2267 O O . GLU A 1 292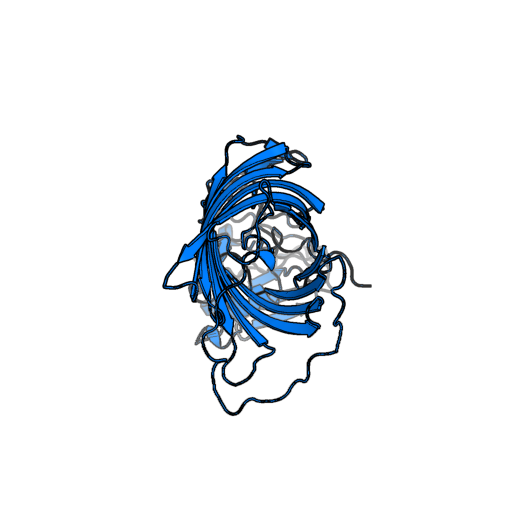 ? 15.766 4.065 -25.812 1.00 87.69 292 GLU A O 1
ATOM 2272 N N . CYS A 1 293 ? 15.372 4.397 -23.637 1.00 87.00 293 CYS A N 1
ATOM 2273 C CA . CYS A 1 293 ? 14.920 3.031 -23.394 1.00 87.00 293 CYS A CA 1
ATOM 2274 C C . CYS A 1 293 ? 13.432 2.860 -23.765 1.00 87.00 293 CYS A C 1
ATOM 2276 O O . CYS A 1 293 ? 12.682 3.841 -23.753 1.00 87.00 293 CYS A O 1
ATOM 2278 N N . PRO A 1 294 ? 12.972 1.620 -24.033 1.00 82.25 294 PRO A N 1
ATOM 2279 C CA . PRO A 1 294 ? 11.554 1.333 -24.241 1.00 82.25 294 PRO A CA 1
ATOM 2280 C C . PRO A 1 294 ? 10.677 1.855 -23.098 1.00 82.25 294 PRO A C 1
ATOM 2282 O O . PRO A 1 294 ? 11.113 1.936 -21.951 1.00 82.25 294 PRO A O 1
ATOM 2285 N N . THR A 1 295 ? 9.404 2.149 -23.374 1.00 71.81 295 THR A N 1
ATOM 2286 C CA . THR A 1 295 ? 8.462 2.586 -22.332 1.00 71.81 295 THR A CA 1
ATOM 2287 C C . THR A 1 295 ? 8.411 1.587 -21.169 1.00 71.81 295 THR A C 1
ATOM 2289 O O . THR A 1 295 ? 8.220 0.387 -21.369 1.00 71.81 295 THR A O 1
ATOM 2292 N N . GLY A 1 296 ? 8.566 2.090 -19.941 1.00 70.25 296 GLY A N 1
ATOM 2293 C CA . GLY A 1 296 ? 8.657 1.259 -18.737 1.00 70.25 296 GLY A CA 1
ATOM 2294 C C . GLY A 1 296 ? 10.043 0.651 -18.503 1.00 70.25 296 GLY A C 1
ATOM 2295 O O . GLY A 1 296 ? 10.165 -0.246 -17.673 1.00 70.25 296 GLY A O 1
ATOM 2296 N N . PHE A 1 297 ? 11.067 1.115 -19.223 1.00 82.69 297 PHE A N 1
ATOM 2297 C CA . PHE A 1 297 ? 12.488 0.832 -19.031 1.00 82.69 297 PHE A CA 1
ATOM 2298 C C . PHE A 1 297 ? 13.273 2.149 -18.991 1.00 82.69 297 PHE A C 1
ATOM 2300 O O . PHE A 1 297 ? 12.850 3.158 -19.551 1.00 82.69 297 PHE A O 1
ATOM 2307 N N . ARG A 1 298 ? 14.429 2.149 -18.328 1.00 88.44 298 ARG A N 1
ATOM 2308 C CA . ARG A 1 298 ? 15.332 3.303 -18.253 1.00 88.44 298 ARG A CA 1
ATOM 2309 C C . ARG A 1 298 ? 16.793 2.880 -18.229 1.00 88.44 298 ARG A C 1
ATOM 2311 O O . ARG A 1 298 ? 17.120 1.704 -18.064 1.00 88.44 298 ARG A O 1
ATOM 2318 N N . VAL A 1 299 ? 17.671 3.871 -18.341 1.00 91.31 299 VAL A N 1
ATOM 2319 C CA . VAL A 1 299 ? 19.098 3.714 -18.048 1.00 91.31 299 VAL A CA 1
ATOM 2320 C C . VAL A 1 299 ? 19.260 3.324 -16.564 1.00 91.31 299 VAL A C 1
ATOM 2322 O O . VAL A 1 299 ? 18.590 3.912 -15.700 1.00 91.31 299 VAL A O 1
ATOM 2325 N N . PRO A 1 300 ? 20.084 2.312 -16.243 1.00 92.12 300 PRO A N 1
ATOM 2326 C CA . PRO A 1 300 ? 20.259 1.834 -14.876 1.00 92.12 300 PRO A CA 1
ATOM 2327 C C . PRO A 1 300 ? 21.034 2.827 -14.011 1.00 92.12 300 PRO A C 1
ATOM 2329 O O . PRO A 1 300 ? 21.882 3.568 -14.495 1.00 92.12 300 PRO A O 1
ATOM 2332 N N . THR A 1 301 ? 20.768 2.821 -12.712 1.00 89.50 301 THR A N 1
ATOM 2333 C CA . THR A 1 301 ? 21.573 3.538 -11.715 1.00 89.50 301 THR A CA 1
ATOM 2334 C C . THR A 1 301 ? 22.880 2.805 -11.434 1.00 89.50 301 THR A C 1
ATOM 2336 O O . THR A 1 301 ? 23.022 1.604 -11.683 1.00 89.50 301 THR A O 1
ATOM 2339 N N . THR A 1 302 ? 23.826 3.524 -10.842 1.00 89.00 302 THR A N 1
ATOM 2340 C CA . THR A 1 302 ? 25.101 2.967 -10.373 1.00 89.00 302 THR A CA 1
ATOM 2341 C C . THR A 1 302 ? 24.872 1.819 -9.393 1.00 89.00 302 THR A C 1
ATOM 2343 O O . THR A 1 302 ? 25.469 0.759 -9.532 1.00 89.00 302 THR A O 1
ATOM 2346 N N . MET A 1 303 ? 23.953 1.993 -8.439 1.00 84.56 303 MET A N 1
ATOM 2347 C CA . MET A 1 303 ? 23.599 0.960 -7.458 1.00 84.56 303 MET A CA 1
ATOM 2348 C C . MET A 1 303 ? 22.943 -0.261 -8.115 1.00 84.56 303 MET A C 1
ATOM 2350 O O . MET A 1 303 ? 23.137 -1.394 -7.674 1.00 84.56 303 MET A O 1
ATOM 2354 N N . GLU A 1 304 ? 22.165 -0.052 -9.178 1.00 88.06 304 GLU A N 1
ATOM 2355 C CA . GLU A 1 304 ? 21.544 -1.160 -9.894 1.00 88.06 304 GLU A CA 1
ATOM 2356 C C . GLU A 1 304 ? 22.561 -2.017 -10.627 1.00 88.06 304 GLU A C 1
ATOM 2358 O O . GLU A 1 304 ? 22.522 -3.234 -10.472 1.00 88.06 304 GLU A O 1
ATOM 2363 N N . LEU A 1 305 ? 23.483 -1.389 -11.360 1.00 90.88 305 LEU A N 1
ATOM 2364 C CA . LEU A 1 305 ? 24.566 -2.105 -12.029 1.00 90.88 305 LEU A CA 1
ATOM 2365 C C . LEU A 1 305 ? 25.560 -2.700 -11.027 1.00 90.88 305 LEU A C 1
ATOM 2367 O O . LEU A 1 305 ? 25.995 -3.828 -11.227 1.00 90.88 305 LEU A O 1
ATOM 2371 N N . ALA A 1 306 ? 25.871 -2.011 -9.925 1.00 88.69 306 ALA A N 1
ATOM 2372 C CA . ALA A 1 306 ? 26.753 -2.538 -8.882 1.00 88.69 306 ALA A CA 1
ATOM 2373 C C . ALA A 1 306 ? 26.184 -3.809 -8.231 1.00 88.69 306 ALA A C 1
ATOM 2375 O O . ALA A 1 306 ? 26.935 -4.746 -7.969 1.00 88.69 306 ALA A O 1
ATOM 2376 N N . GLY A 1 307 ? 24.862 -3.884 -8.041 1.00 84.62 307 GLY A N 1
ATOM 2377 C CA . GLY A 1 307 ? 24.192 -5.098 -7.562 1.00 84.62 307 GLY A CA 1
ATOM 2378 C C . GLY A 1 307 ? 24.285 -6.291 -8.523 1.00 84.62 307 GLY A C 1
ATOM 2379 O O . GLY A 1 307 ? 24.090 -7.425 -8.099 1.00 84.62 307 GLY A O 1
ATOM 2380 N N . GLU A 1 308 ? 24.595 -6.055 -9.801 1.00 85.75 308 GLU A N 1
ATOM 2381 C CA . GLU A 1 308 ? 24.810 -7.113 -10.798 1.00 85.75 308 GLU A CA 1
ATOM 2382 C C . GLU A 1 308 ? 26.291 -7.465 -10.989 1.00 85.75 308 GLU A C 1
ATOM 2384 O O . GLU A 1 308 ? 26.590 -8.507 -11.570 1.00 85.75 308 GLU A O 1
ATOM 2389 N N . THR A 1 309 ? 27.222 -6.615 -10.534 1.00 87.25 309 THR A N 1
ATOM 2390 C CA . THR A 1 309 ? 28.655 -6.757 -10.850 1.00 87.25 309 THR A CA 1
ATOM 2391 C C . THR A 1 309 ? 29.591 -6.800 -9.644 1.00 87.25 309 THR A C 1
ATOM 2393 O O . THR A 1 309 ? 30.528 -7.593 -9.652 1.00 87.25 309 THR A O 1
ATOM 2396 N N . LEU A 1 310 ? 29.371 -5.98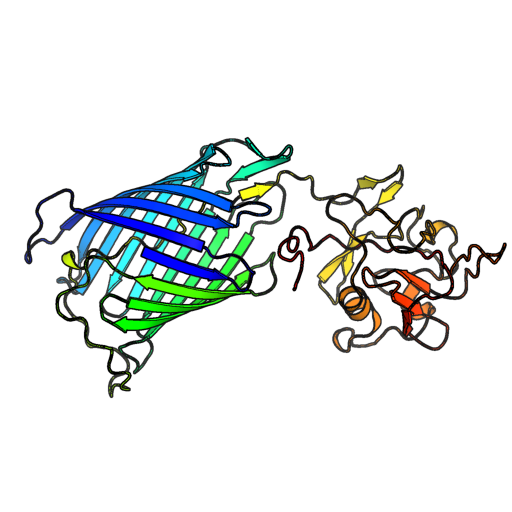3 -8.613 1.00 78.69 310 LEU A N 1
ATOM 2397 C CA . LEU A 1 310 ? 30.333 -5.745 -7.527 1.00 78.69 310 LEU A CA 1
ATOM 2398 C C . LEU A 1 310 ? 29.880 -6.232 -6.143 1.00 78.69 310 LEU A C 1
ATOM 2400 O O . LEU A 1 310 ? 30.715 -6.354 -5.247 1.00 78.69 310 LEU A O 1
ATOM 2404 N N . GLU A 1 311 ? 28.587 -6.468 -5.914 1.00 68.88 311 GLU A N 1
ATOM 2405 C CA . GLU A 1 311 ? 28.099 -6.761 -4.561 1.00 68.88 311 GLU A CA 1
ATOM 2406 C C . GLU A 1 311 ? 28.458 -8.161 -4.027 1.00 68.88 311 GLU A C 1
ATOM 2408 O O . GLU A 1 311 ? 28.403 -9.167 -4.730 1.00 68.88 311 GLU A O 1
ATOM 2413 N N . ILE A 1 312 ? 28.708 -8.231 -2.709 1.00 51.56 312 ILE A N 1
ATOM 2414 C CA . ILE A 1 312 ? 28.961 -9.467 -1.934 1.00 51.56 312 ILE A CA 1
ATOM 2415 C C . ILE A 1 312 ? 27.813 -10.487 -2.078 1.00 51.56 312 ILE A C 1
ATOM 2417 O O . ILE A 1 312 ? 28.041 -11.692 -1.976 1.00 51.56 312 ILE A O 1
ATOM 2421 N N . LEU A 1 313 ? 26.588 -10.027 -2.365 1.00 51.19 313 LEU A N 1
ATOM 2422 C CA . LEU A 1 313 ? 25.413 -10.879 -2.589 1.00 51.19 313 LEU A CA 1
ATOM 2423 C C . LEU A 1 313 ? 25.543 -11.804 -3.816 1.00 51.19 313 LEU A C 1
ATOM 2425 O O . LEU A 1 313 ? 24.807 -12.785 -3.907 1.00 51.19 313 LEU A O 1
ATOM 2429 N N . LEU A 1 314 ? 26.486 -11.543 -4.730 1.00 57.59 314 LEU A N 1
ATOM 2430 C CA . LEU A 1 314 ? 26.762 -12.390 -5.897 1.00 57.59 314 LEU A CA 1
ATOM 2431 C C . LEU A 1 314 ? 27.481 -13.706 -5.540 1.00 57.59 314 LEU A C 1
ATOM 2433 O O . LEU A 1 314 ? 27.623 -14.561 -6.411 1.00 57.59 314 LEU A O 1
ATOM 2437 N N . ASN A 1 315 ? 27.974 -13.883 -4.301 1.00 60.41 315 ASN A N 1
ATOM 2438 C CA . ASN A 1 315 ? 28.925 -14.931 -3.868 1.00 60.41 315 ASN A CA 1
ATOM 2439 C C . ASN A 1 315 ? 30.257 -14.978 -4.653 1.00 60.41 315 ASN A C 1
ATOM 2441 O O . ASN A 1 315 ? 31.214 -15.584 -4.175 1.00 60.41 315 ASN A O 1
ATOM 2445 N N . ASN A 1 316 ? 30.337 -14.340 -5.823 1.00 71.12 316 ASN A N 1
ATOM 2446 C CA . ASN A 1 316 ? 31.521 -14.195 -6.655 1.00 71.12 316 ASN A CA 1
ATOM 2447 C C . ASN A 1 316 ? 31.388 -12.909 -7.508 1.00 71.12 316 ASN A C 1
ATOM 2449 O O . ASN A 1 316 ? 30.614 -12.912 -8.468 1.00 71.12 316 ASN A O 1
ATOM 2453 N N . PRO A 1 317 ? 32.048 -11.794 -7.143 1.00 84.12 317 PRO A N 1
ATOM 2454 C CA . PRO A 1 317 ? 31.956 -10.545 -7.899 1.00 84.12 317 PRO A CA 1
ATOM 2455 C C . PRO A 1 317 ? 32.540 -10.708 -9.308 1.00 84.12 317 PRO A C 1
ATOM 2457 O O . PRO A 1 317 ? 33.461 -11.494 -9.516 1.00 84.12 317 PRO A O 1
ATOM 2460 N N . ILE A 1 318 ? 32.031 -9.936 -10.268 1.00 89.50 318 ILE A N 1
ATOM 2461 C CA . ILE A 1 318 ? 32.574 -9.883 -11.629 1.00 89.50 318 ILE A CA 1
ATOM 2462 C C . ILE A 1 318 ? 33.828 -9.011 -11.597 1.00 89.50 318 ILE A C 1
ATOM 2464 O O . ILE A 1 318 ? 33.754 -7.818 -11.305 1.00 89.50 318 ILE A O 1
ATOM 2468 N N . THR A 1 319 ? 34.977 -9.590 -11.919 1.00 89.88 319 THR A N 1
ATOM 2469 C CA . THR A 1 319 ? 36.299 -8.945 -11.859 1.00 89.88 319 THR A CA 1
ATOM 2470 C C . THR A 1 319 ? 36.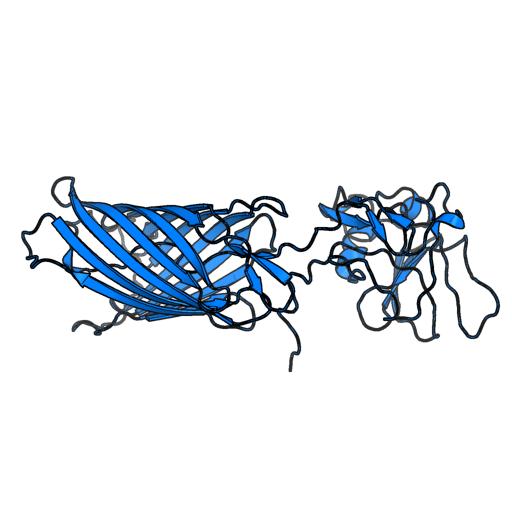947 -8.751 -13.224 1.00 89.88 319 THR A C 1
ATOM 2472 O O . THR A 1 319 ? 37.906 -7.991 -13.341 1.00 89.88 319 THR A O 1
ATOM 2475 N N . ASN A 1 320 ? 36.439 -9.429 -14.256 1.00 91.88 320 ASN A N 1
ATOM 2476 C CA . ASN A 1 320 ? 36.986 -9.370 -15.605 1.00 91.88 320 ASN A CA 1
ATOM 2477 C C . ASN A 1 320 ? 35.911 -9.536 -16.694 1.00 91.88 320 ASN A C 1
ATOM 2479 O O . ASN A 1 320 ? 34.769 -9.926 -16.435 1.00 91.88 320 ASN A O 1
ATOM 2483 N N . THR A 1 321 ? 36.278 -9.252 -17.945 1.00 93.69 321 THR A N 1
ATOM 2484 C CA . THR A 1 321 ? 35.358 -9.313 -19.095 1.00 93.69 321 THR A CA 1
ATOM 2485 C C . THR A 1 321 ? 34.819 -10.714 -19.402 1.00 93.69 321 THR A C 1
ATOM 2487 O O . THR A 1 321 ? 33.687 -10.832 -19.873 1.00 93.69 321 TH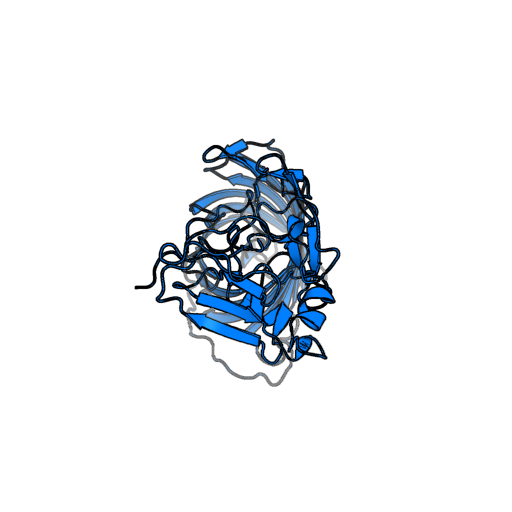R A O 1
ATOM 2490 N N . ALA A 1 322 ? 35.563 -11.782 -19.099 1.00 93.12 322 ALA A N 1
ATOM 2491 C CA . ALA A 1 322 ? 35.088 -13.153 -19.299 1.00 93.12 322 ALA A CA 1
ATOM 2492 C C . ALA A 1 322 ? 33.973 -13.522 -18.305 1.00 93.12 322 ALA A C 1
ATOM 2494 O O . ALA A 1 322 ? 32.977 -14.151 -18.678 1.00 93.12 322 ALA A O 1
ATOM 2495 N N . GLU A 1 323 ? 34.097 -13.076 -17.055 1.00 92.31 323 GLU A N 1
ATOM 2496 C CA . GLU A 1 323 ? 33.044 -13.188 -16.042 1.00 92.31 323 GLU A CA 1
ATOM 2497 C C . GLU A 1 323 ? 31.832 -12.318 -16.392 1.00 92.31 323 GLU A C 1
ATOM 2499 O O . GLU A 1 323 ? 30.695 -12.768 -16.252 1.00 92.31 323 GLU A O 1
ATOM 2504 N N . ALA A 1 324 ? 32.053 -11.115 -16.932 1.00 93.19 324 ALA A N 1
ATOM 2505 C CA . ALA A 1 324 ? 30.977 -10.238 -17.393 1.00 93.19 324 ALA A CA 1
ATOM 2506 C C . ALA A 1 324 ? 30.143 -10.884 -18.515 1.00 93.19 324 ALA A C 1
ATOM 2508 O O . ALA A 1 324 ? 28.908 -10.845 -18.474 1.00 93.19 324 ALA A O 1
ATOM 2509 N N . PHE A 1 325 ? 30.800 -11.546 -19.469 1.00 94.12 325 PHE A N 1
ATOM 2510 C CA . PHE A 1 325 ? 30.140 -12.324 -20.519 1.00 94.12 325 PHE A CA 1
ATOM 2511 C C . PHE A 1 325 ? 29.436 -13.578 -19.980 1.00 94.12 325 PHE A C 1
ATOM 2513 O O . PHE A 1 325 ? 28.348 -13.922 -20.439 1.00 94.12 325 PHE A O 1
ATOM 2520 N N . SER A 1 326 ? 30.022 -14.247 -18.986 1.00 91.75 326 SER A N 1
ATOM 2521 C CA . SER A 1 326 ? 29.436 -15.446 -18.367 1.00 91.75 326 SER A CA 1
ATOM 2522 C C . SER A 1 326 ? 28.291 -15.130 -17.394 1.00 91.75 326 SER A C 1
ATOM 2524 O O . SER A 1 326 ? 27.577 -16.036 -16.963 1.00 91.75 326 SER A O 1
ATOM 2526 N N . SER A 1 327 ? 28.107 -13.854 -17.043 1.00 90.31 327 SER A N 1
ATOM 2527 C CA . SER A 1 327 ? 27.042 -13.391 -16.156 1.00 90.31 327 SER A CA 1
ATOM 2528 C C . SER A 1 327 ? 25.643 -13.591 -16.764 1.00 90.31 327 SER A C 1
ATOM 2530 O O . SER A 1 327 ? 25.495 -13.690 -17.987 1.00 90.31 327 SER A O 1
ATOM 2532 N N . PRO A 1 328 ? 24.574 -13.566 -15.945 1.00 87.19 328 PRO A N 1
ATOM 2533 C CA . PRO A 1 328 ? 23.197 -13.604 -16.439 1.00 87.19 328 PRO A CA 1
ATOM 2534 C C . PRO A 1 328 ? 22.869 -12.518 -17.475 1.00 87.19 328 PRO A C 1
ATOM 2536 O O . PRO A 1 328 ? 22.049 -12.752 -18.359 1.00 87.19 328 PRO A O 1
ATOM 2539 N N . LEU A 1 329 ? 23.515 -11.347 -17.396 1.00 92.44 329 LEU A N 1
ATOM 2540 C CA . LEU A 1 329 ? 23.301 -10.242 -18.338 1.00 92.44 329 LEU A CA 1
ATOM 2541 C C . LEU A 1 329 ? 24.100 -10.377 -19.641 1.00 92.44 329 LEU A C 1
ATOM 2543 O O . LEU A 1 329 ? 23.840 -9.617 -20.578 1.00 92.44 329 LEU A O 1
ATOM 2547 N N . LYS A 1 330 ? 25.054 -11.318 -19.705 1.00 94.44 330 LYS A N 1
ATOM 2548 C CA . LYS A 1 330 ? 25.950 -11.555 -20.846 1.00 94.44 330 LYS A CA 1
ATOM 2549 C C . LYS A 1 330 ? 26.508 -10.259 -21.430 1.00 94.44 330 LYS A C 1
ATOM 2551 O O . LYS A 1 330 ? 26.235 -9.915 -22.581 1.00 94.44 330 LYS A O 1
ATOM 2556 N N . LEU A 1 331 ? 27.222 -9.494 -20.607 1.00 96.00 331 LEU A N 1
ATOM 2557 C CA . LEU A 1 331 ? 27.723 -8.179 -20.995 1.00 96.00 331 LEU A CA 1
ATOM 2558 C C . LEU A 1 331 ? 28.864 -8.339 -22.017 1.00 96.00 331 LEU A C 1
ATOM 2560 O O . LEU A 1 331 ? 29.899 -8.905 -21.659 1.00 96.00 331 LEU A O 1
ATOM 2564 N N . PRO A 1 332 ? 28.703 -7.869 -23.270 1.00 96.38 332 PRO A N 1
ATOM 2565 C CA . PRO A 1 332 ? 29.768 -7.942 -24.260 1.00 96.38 332 PRO A CA 1
ATOM 2566 C C . PRO A 1 332 ? 30.802 -6.844 -24.017 1.00 96.38 332 PRO A C 1
ATOM 2568 O O . PRO A 1 332 ? 30.488 -5.780 -23.473 1.00 96.38 332 PRO A O 1
ATOM 2571 N N . ALA A 1 333 ? 32.021 -7.066 -24.501 1.00 95.88 333 ALA A N 1
ATOM 2572 C CA . ALA A 1 333 ? 33.089 -6.080 -24.551 1.00 95.88 333 ALA A CA 1
ATOM 2573 C C . ALA A 1 333 ? 32.822 -5.025 -25.640 1.00 95.88 333 ALA A C 1
ATOM 2575 O O . ALA A 1 333 ? 33.604 -4.843 -26.568 1.00 95.88 333 ALA A O 1
ATOM 2576 N N . ALA A 1 334 ? 31.691 -4.327 -25.523 1.00 94.75 334 ALA A N 1
ATOM 2577 C CA . ALA A 1 334 ? 31.216 -3.361 -26.503 1.00 94.75 334 ALA A CA 1
ATOM 2578 C C . ALA A 1 334 ? 32.133 -2.148 -26.645 1.00 94.75 334 ALA A C 1
ATOM 2580 O O . ALA A 1 334 ? 32.050 -1.441 -27.640 1.00 94.75 334 ALA A O 1
ATOM 2581 N N . GLY A 1 335 ? 33.024 -1.888 -25.691 1.00 92.94 335 GLY A N 1
ATOM 2582 C CA . GLY A 1 335 ? 33.952 -0.786 -25.832 1.00 92.94 335 GLY A CA 1
ATOM 2583 C C . GLY A 1 335 ? 33.297 0.585 -25.761 1.00 92.94 335 GLY A C 1
ATOM 2584 O O . GLY A 1 335 ? 32.198 0.768 -25.237 1.00 92.94 335 GLY A O 1
ATOM 2585 N N . ARG A 1 336 ? 34.000 1.566 -26.316 1.00 90.56 336 ARG A N 1
ATOM 2586 C CA . ARG A 1 336 ? 33.569 2.963 -26.363 1.00 90.56 336 ARG A CA 1
ATOM 2587 C C . ARG A 1 336 ? 33.884 3.597 -27.708 1.00 90.56 336 ARG A C 1
ATOM 2589 O O . ARG A 1 336 ? 34.820 3.193 -28.398 1.00 90.56 336 ARG A O 1
ATOM 2596 N N . GLN A 1 337 ? 33.158 4.657 -28.030 1.00 87.31 337 GLN A N 1
ATOM 2597 C CA . GLN A 1 337 ? 33.491 5.585 -29.105 1.00 87.31 337 GLN A CA 1
ATOM 2598 C C . GLN A 1 337 ? 33.756 6.976 -28.507 1.00 87.31 337 GLN A C 1
ATOM 2600 O O . GLN A 1 337 ? 33.203 7.321 -27.468 1.00 87.31 337 GLN A O 1
ATOM 2605 N N . ASN A 1 338 ? 34.609 7.780 -29.138 1.00 76.50 338 ASN A N 1
ATOM 2606 C CA . ASN A 1 338 ? 34.847 9.173 -28.751 1.00 76.50 338 ASN A CA 1
ATOM 2607 C C . ASN A 1 338 ? 34.683 10.063 -29.990 1.00 76.50 338 ASN A C 1
ATOM 2609 O O . ASN A 1 338 ? 35.176 9.710 -31.057 1.00 76.50 338 ASN A O 1
ATOM 2613 N N . SER A 1 339 ? 34.023 11.213 -29.861 1.00 61.09 339 SER A N 1
ATOM 2614 C CA . SER A 1 339 ? 33.896 12.216 -30.930 1.00 61.09 339 SER A CA 1
ATOM 2615 C C . SER A 1 339 ? 35.253 12.707 -31.478 1.00 61.09 339 SER A C 1
ATOM 2617 O O . SER A 1 339 ? 35.338 13.118 -32.634 1.00 61.09 339 SER A O 1
ATOM 2619 N N . ALA A 1 340 ? 36.319 12.640 -30.674 1.00 59.38 340 ALA A N 1
ATOM 2620 C CA . ALA A 1 340 ? 37.690 13.022 -31.024 1.00 59.38 340 ALA A CA 1
ATOM 2621 C C . ALA A 1 340 ? 38.537 11.884 -31.631 1.00 59.38 340 ALA A C 1
ATOM 2623 O O . ALA A 1 340 ? 39.615 12.150 -32.164 1.00 59.38 340 ALA A O 1
ATOM 2624 N N . LEU A 1 341 ? 38.082 10.627 -31.558 1.00 54.91 341 LEU A N 1
ATOM 2625 C CA . LEU A 1 341 ? 38.793 9.464 -32.096 1.00 54.91 341 LEU A CA 1
ATOM 2626 C C . LEU A 1 341 ? 37.943 8.827 -33.197 1.00 54.91 341 LEU A C 1
ATOM 2628 O O . LEU A 1 341 ? 36.837 8.354 -32.963 1.00 54.91 341 LEU A O 1
ATOM 2632 N N . SER A 1 342 ? 38.479 8.764 -34.412 1.00 54.34 342 SER A N 1
ATOM 2633 C CA . SER A 1 342 ? 37.836 8.093 -35.548 1.00 54.34 342 SER A CA 1
ATOM 2634 C C . SER A 1 342 ? 37.675 6.571 -35.368 1.00 54.34 342 SER A C 1
ATOM 2636 O O . SER A 1 342 ? 37.053 5.929 -36.212 1.00 54.34 342 SER A O 1
ATOM 2638 N N . SER A 1 343 ? 38.207 5.988 -34.286 1.00 61.12 343 SER A N 1
ATOM 2639 C CA . SER A 1 343 ? 38.206 4.552 -33.990 1.00 61.12 343 SER A CA 1
ATOM 2640 C C . SER A 1 343 ? 37.382 4.201 -32.746 1.00 61.12 343 SER A C 1
ATOM 2642 O O . SER A 1 343 ? 37.439 4.900 -31.732 1.00 61.12 343 SER A O 1
ATOM 2644 N N . LYS A 1 344 ? 36.668 3.073 -32.813 1.00 72.44 344 LYS A N 1
ATOM 2645 C CA . LYS A 1 344 ? 36.036 2.423 -31.658 1.00 72.44 344 LYS A CA 1
ATOM 2646 C C . LYS A 1 344 ? 37.086 1.603 -30.902 1.00 72.44 344 LYS A C 1
ATOM 2648 O O . LYS A 1 344 ? 37.917 0.958 -31.531 1.00 72.44 344 LYS A O 1
ATOM 2653 N N . ASP A 1 345 ? 37.064 1.665 -29.576 1.00 79.00 345 ASP A N 1
ATOM 2654 C CA . ASP A 1 345 ? 37.893 0.837 -28.684 1.00 79.00 345 ASP A CA 1
ATOM 2655 C C . ASP A 1 345 ? 37.023 -0.311 -28.156 1.00 79.00 345 ASP A C 1
ATOM 2657 O O . ASP A 1 345 ? 36.620 -0.300 -26.991 1.00 79.00 345 ASP A O 1
ATOM 2661 N N . ASP A 1 346 ? 36.619 -1.211 -29.060 1.00 79.62 346 ASP A N 1
ATOM 2662 C CA . ASP A 1 346 ? 35.708 -2.336 -28.825 1.00 79.62 346 ASP A CA 1
ATOM 2663 C C . ASP A 1 346 ? 36.421 -3.704 -28.836 1.00 79.62 346 ASP A C 1
ATOM 2665 O O . ASP A 1 346 ? 37.627 -3.812 -29.058 1.00 79.62 346 ASP A O 1
ATOM 2669 N N . GLY A 1 347 ? 35.717 -4.755 -28.412 1.00 85.00 347 GLY A N 1
ATOM 2670 C CA . GLY A 1 347 ? 36.222 -6.131 -28.325 1.00 85.00 347 GLY A CA 1
ATOM 2671 C C . GLY A 1 347 ? 37.050 -6.470 -27.081 1.00 85.00 347 GLY A C 1
ATOM 2672 O O . GLY A 1 347 ? 37.264 -7.646 -26.803 1.00 85.00 347 GLY A O 1
ATOM 2673 N N . SER A 1 348 ? 37.486 -5.479 -26.294 1.00 89.25 348 SER A N 1
ATOM 2674 C CA . SER A 1 348 ? 38.377 -5.719 -25.139 1.00 89.25 348 SER A CA 1
ATOM 2675 C C . SER A 1 348 ? 37.794 -5.370 -23.769 1.00 89.25 348 SER A C 1
ATOM 2677 O O . SER A 1 348 ? 38.209 -5.948 -22.765 1.00 89.25 348 SER A O 1
ATOM 2679 N N . LYS A 1 349 ? 36.867 -4.411 -23.694 1.00 93.88 349 LYS A N 1
ATOM 2680 C CA . LYS A 1 349 ? 36.350 -3.864 -22.431 1.00 93.88 349 LYS A CA 1
ATOM 2681 C C . LYS A 1 349 ? 34.844 -3.668 -22.484 1.00 93.88 349 LYS A C 1
ATOM 2683 O O . LYS A 1 349 ? 34.297 -3.298 -23.521 1.00 93.88 349 LYS A O 1
ATOM 2688 N N . VAL A 1 350 ? 34.178 -3.870 -21.354 1.00 95.94 350 VAL A N 1
ATOM 2689 C CA . VAL A 1 350 ? 32.764 -3.514 -21.193 1.00 95.94 350 VAL A CA 1
ATOM 2690 C C . VAL A 1 350 ? 32.690 -2.059 -20.755 1.00 95.94 350 VAL A C 1
ATOM 2692 O O . VAL A 1 350 ? 33.358 -1.682 -19.794 1.00 95.94 350 VAL A O 1
ATOM 2695 N N . TYR A 1 351 ? 31.851 -1.271 -21.424 1.00 95.25 351 TYR A N 1
ATOM 2696 C CA . TYR A 1 351 ? 31.464 0.060 -20.970 1.00 95.25 351 TYR A CA 1
ATOM 2697 C C . TYR A 1 351 ? 29.944 0.194 -21.004 1.00 95.25 351 TYR A C 1
ATOM 2699 O O . TYR A 1 351 ? 29.322 -0.086 -22.030 1.00 95.25 351 TYR A O 1
ATOM 2707 N N . LEU A 1 352 ? 29.347 0.635 -19.898 1.00 97.00 352 LEU A N 1
ATOM 2708 C CA . LEU A 1 352 ? 27.908 0.885 -19.817 1.00 97.00 352 LEU A CA 1
ATOM 2709 C C . LEU A 1 352 ? 27.626 2.189 -19.092 1.00 97.00 352 LEU A C 1
ATOM 2711 O O . LEU A 1 352 ? 28.121 2.397 -17.985 1.00 97.00 352 LEU A O 1
ATOM 2715 N N . TRP A 1 353 ? 26.777 3.029 -19.680 1.00 96.69 353 TRP A N 1
ATOM 2716 C CA . TRP A 1 353 ? 26.284 4.207 -18.974 1.00 96.69 353 TRP A CA 1
ATOM 2717 C C . TRP A 1 353 ? 25.440 3.829 -17.763 1.00 96.69 353 TRP A C 1
ATOM 2719 O O . TRP A 1 353 ? 24.593 2.931 -17.835 1.00 96.69 353 TRP A O 1
ATOM 2729 N N . THR A 1 354 ? 25.622 4.587 -16.685 1.00 93.75 354 THR A N 1
ATOM 2730 C CA . THR A 1 354 ? 24.626 4.701 -15.626 1.00 93.75 354 THR A CA 1
ATOM 2731 C C . THR A 1 354 ? 23.815 5.986 -15.816 1.00 93.75 354 THR A C 1
ATOM 2733 O O . THR A 1 354 ? 24.091 6.818 -16.683 1.00 93.75 354 THR A O 1
ATOM 2736 N N . LYS A 1 355 ? 22.753 6.130 -15.028 1.00 89.94 355 LYS A N 1
ATOM 2737 C CA . LYS A 1 355 ? 21.856 7.285 -15.055 1.00 89.94 355 LYS A CA 1
ATOM 2738 C C . LYS A 1 355 ? 22.498 8.547 -14.463 1.00 89.94 355 LYS A C 1
ATOM 2740 O O . LYS A 1 355 ? 22.085 9.650 -14.807 1.00 89.94 355 LYS A O 1
ATOM 2745 N N . GLU A 1 356 ? 23.443 8.395 -13.540 1.00 89.25 356 GLU A N 1
ATOM 2746 C CA . GLU A 1 356 ? 24.045 9.502 -12.793 1.00 89.25 356 GLU A CA 1
ATOM 2747 C C . GLU A 1 356 ? 25.143 10.223 -13.591 1.00 89.25 356 GLU A C 1
ATOM 2749 O O . GLU A 1 356 ? 25.912 9.576 -14.283 1.00 89.25 356 GLU A O 1
ATOM 2754 N N . ASP A 1 357 ? 25.205 11.554 -13.466 1.00 82.06 357 ASP A N 1
ATOM 2755 C CA . ASP A 1 357 ? 26.218 12.519 -13.944 1.00 82.06 357 ASP A CA 1
ATOM 2756 C C . ASP A 1 357 ? 27.464 11.960 -14.665 1.00 82.06 357 ASP A C 1
ATOM 2758 O O . ASP A 1 357 ? 28.550 11.909 -14.089 1.00 82.06 357 ASP A O 1
ATOM 2762 N N . ASN A 1 358 ? 27.344 11.602 -15.950 1.00 85.69 358 ASN A N 1
ATOM 2763 C CA . ASN A 1 358 ? 28.445 11.059 -16.764 1.00 85.69 358 ASN A CA 1
ATOM 2764 C C . ASN A 1 358 ? 29.129 9.824 -16.149 1.00 85.69 358 ASN A C 1
ATOM 2766 O O . ASN A 1 358 ? 30.272 9.519 -16.480 1.00 85.69 358 ASN A O 1
ATOM 2770 N N . ASN A 1 359 ? 28.467 9.104 -15.252 1.00 93.38 359 ASN A N 1
ATOM 2771 C CA . ASN A 1 359 ? 29.023 7.930 -14.610 1.00 93.38 359 ASN A CA 1
ATOM 2772 C C . ASN A 1 359 ? 28.806 6.689 -15.481 1.00 93.38 359 ASN A C 1
ATOM 2774 O O . ASN A 1 359 ? 27.755 6.498 -16.099 1.00 93.38 359 ASN A O 1
ATOM 2778 N N . TYR A 1 360 ? 29.816 5.831 -15.542 1.00 94.56 360 TYR A N 1
ATOM 2779 C CA . TYR A 1 360 ? 29.766 4.596 -16.310 1.00 94.56 360 TYR A CA 1
ATOM 2780 C C . TYR A 1 360 ? 30.496 3.464 -15.601 1.00 94.56 360 TYR A C 1
ATOM 2782 O O . TYR A 1 360 ? 31.458 3.668 -14.863 1.00 94.56 360 TYR A O 1
ATOM 2790 N N . LEU A 1 361 ? 30.031 2.249 -15.861 1.00 96.12 361 LEU A N 1
ATOM 2791 C CA . LEU A 1 361 ? 30.703 1.015 -15.486 1.00 96.12 361 LEU A CA 1
ATOM 2792 C C . LEU A 1 361 ? 31.790 0.704 -16.516 1.00 96.12 361 LEU A C 1
ATOM 2794 O O . LEU A 1 361 ? 31.500 0.699 -17.715 1.00 96.12 361 LEU A O 1
ATOM 2798 N N . ILE A 1 362 ? 32.995 0.376 -16.054 1.00 94.44 362 ILE A N 1
ATOM 2799 C CA . ILE A 1 362 ? 34.051 -0.235 -16.863 1.00 94.44 362 ILE A CA 1
ATOM 2800 C C . ILE A 1 362 ? 34.413 -1.607 -16.296 1.00 94.44 362 ILE A C 1
ATOM 2802 O O . ILE A 1 362 ? 34.598 -1.762 -15.088 1.00 94.44 362 ILE A O 1
ATOM 2806 N N . ILE A 1 363 ? 34.530 -2.593 -17.184 1.00 94.88 363 ILE A N 1
ATOM 2807 C CA . ILE A 1 363 ? 35.110 -3.905 -16.877 1.00 94.88 363 ILE A CA 1
ATOM 2808 C C . ILE A 1 363 ? 36.225 -4.162 -17.883 1.00 94.88 363 ILE A C 1
ATOM 2810 O O . ILE A 1 363 ? 35.973 -4.185 -19.092 1.00 94.88 363 ILE A O 1
ATOM 2814 N N . ASP A 1 364 ? 37.447 -4.342 -17.393 1.00 91.62 364 ASP A N 1
ATOM 2815 C CA . ASP A 1 364 ? 38.600 -4.742 -18.202 1.00 91.62 364 ASP A CA 1
ATOM 2816 C C . ASP A 1 364 ? 39.092 -6.147 -17.821 1.00 91.62 364 ASP A C 1
ATOM 2818 O O . ASP A 1 364 ? 38.351 -6.937 -17.244 1.00 91.62 364 ASP A O 1
ATOM 2822 N N . SER A 1 365 ? 40.311 -6.520 -18.209 1.00 87.94 365 SER A N 1
ATOM 2823 C CA . SER A 1 365 ? 40.864 -7.847 -17.918 1.00 87.94 365 SER A CA 1
ATOM 2824 C C . SER A 1 365 ? 41.217 -8.073 -16.442 1.00 87.94 365 SER A C 1
ATOM 2826 O O . SER A 1 365 ? 41.540 -9.200 -16.070 1.00 87.94 365 SER A O 1
ATOM 2828 N N . SER A 1 366 ? 41.201 -7.027 -15.616 1.00 83.25 366 SER A N 1
ATOM 2829 C CA . SER A 1 366 ? 41.758 -7.033 -14.259 1.00 83.25 366 SER A CA 1
ATOM 2830 C C . SER A 1 366 ? 40.897 -6.344 -13.202 1.00 83.25 366 SER A C 1
ATOM 2832 O O . SER A 1 366 ? 41.136 -6.551 -12.011 1.00 83.25 366 SER A O 1
ATOM 2834 N N . LYS A 1 367 ? 39.934 -5.508 -13.604 1.00 85.62 367 LYS A N 1
ATOM 2835 C CA . LYS A 1 367 ? 39.089 -4.762 -12.672 1.00 85.62 367 LYS A CA 1
ATOM 2836 C C . LYS A 1 367 ? 37.693 -4.475 -13.214 1.00 85.62 367 LYS A C 1
ATOM 2838 O O . LYS A 1 367 ? 37.478 -4.341 -14.420 1.00 85.62 367 LYS A O 1
ATOM 2843 N N . THR A 1 368 ? 36.794 -4.262 -12.258 1.00 92.44 368 THR A N 1
ATOM 2844 C CA . THR A 1 368 ? 35.454 -3.704 -12.438 1.00 92.44 368 THR A CA 1
ATOM 2845 C C . THR A 1 368 ? 35.332 -2.474 -11.552 1.00 92.44 368 THR A C 1
ATOM 2847 O O . THR A 1 368 ? 35.546 -2.561 -10.343 1.00 92.44 368 THR A O 1
ATOM 2850 N N . GLU A 1 369 ? 34.994 -1.325 -12.125 1.00 93.44 369 GLU A N 1
ATOM 2851 C CA . GLU A 1 369 ? 34.843 -0.076 -11.373 1.00 93.44 369 GLU A CA 1
ATOM 2852 C C . GLU A 1 369 ? 33.860 0.878 -12.058 1.00 93.44 369 GLU A C 1
ATOM 2854 O O . GLU A 1 369 ? 33.478 0.689 -13.214 1.00 93.44 369 GLU A O 1
ATOM 2859 N N . PHE A 1 370 ? 33.456 1.918 -11.332 1.00 93.75 370 PHE A N 1
ATOM 2860 C CA . PHE A 1 370 ? 32.659 3.014 -11.870 1.00 93.75 370 PHE A CA 1
ATOM 2861 C C . PHE A 1 370 ? 33.523 4.264 -11.992 1.00 93.75 370 PHE A C 1
ATOM 2863 O O . PHE A 1 370 ? 34.236 4.617 -11.050 1.00 93.75 370 PHE A O 1
ATOM 2870 N N . LEU A 1 371 ? 33.456 4.921 -13.146 1.00 92.56 371 LEU A N 1
ATOM 2871 C CA . LEU A 1 371 ? 34.234 6.111 -13.470 1.00 92.56 371 LEU A CA 1
ATOM 2872 C C . LEU A 1 371 ? 33.330 7.216 -14.013 1.00 92.56 371 LEU A C 1
ATOM 2874 O O . LEU A 1 371 ? 32.292 6.954 -14.614 1.00 92.56 371 LEU A O 1
ATOM 2878 N N . LEU A 1 372 ? 33.786 8.458 -13.866 1.00 90.44 372 LEU A N 1
ATOM 2879 C CA . LEU A 1 372 ? 33.147 9.629 -14.458 1.00 90.44 372 LEU A CA 1
ATOM 2880 C C . LEU A 1 372 ? 33.768 9.940 -15.817 1.00 90.44 372 LEU A C 1
ATOM 2882 O O . LEU A 1 372 ? 34.994 9.983 -15.962 1.00 90.44 372 LEU A O 1
ATOM 2886 N N . ASP A 1 373 ? 32.923 10.189 -16.810 1.00 82.00 373 ASP A N 1
ATOM 2887 C CA . ASP A 1 373 ? 33.358 10.620 -18.124 1.00 82.00 373 ASP A CA 1
ATOM 2888 C C . ASP A 1 373 ? 33.620 12.130 -18.168 1.00 82.00 373 ASP A C 1
ATOM 2890 O O . ASP A 1 373 ? 32.800 12.960 -17.773 1.00 82.00 373 ASP A O 1
ATOM 2894 N N . THR A 1 374 ? 34.790 12.471 -18.696 1.00 74.00 374 THR A N 1
ATOM 2895 C CA . THR A 1 374 ? 35.255 13.837 -18.957 1.00 74.00 374 THR A CA 1
ATOM 2896 C C . THR A 1 374 ? 35.692 14.025 -20.413 1.00 74.00 374 THR A C 1
ATOM 2898 O O . THR A 1 374 ? 36.218 15.079 -20.765 1.00 74.00 374 THR A O 1
ATOM 2901 N N . GLN A 1 375 ? 35.503 13.006 -21.261 1.00 70.94 375 GLN A N 1
ATOM 2902 C CA . GLN A 1 375 ? 36.127 12.870 -22.581 1.00 70.94 375 GLN A CA 1
ATOM 2903 C C . GLN A 1 375 ? 35.122 12.828 -23.746 1.00 70.94 375 GLN A C 1
ATOM 2905 O O . GLN A 1 375 ? 35.536 12.493 -24.855 1.00 70.94 375 GLN A O 1
ATOM 2910 N N . ASP A 1 376 ? 33.845 13.161 -23.516 1.00 79.56 376 ASP A N 1
ATOM 2911 C CA . ASP A 1 376 ? 32.751 13.088 -24.508 1.00 79.56 376 ASP A CA 1
ATOM 2912 C C . ASP A 1 376 ? 32.629 11.690 -25.138 1.00 79.56 376 ASP A C 1
ATOM 2914 O O . ASP A 1 376 ? 32.669 11.493 -26.359 1.00 79.56 376 ASP A O 1
ATOM 2918 N N . LEU A 1 377 ? 32.541 10.681 -24.273 1.00 87.62 377 LEU A N 1
ATOM 2919 C CA . LEU A 1 377 ? 32.404 9.299 -24.694 1.00 87.62 377 LEU A CA 1
ATOM 2920 C C . LEU A 1 377 ? 30.997 9.005 -25.197 1.00 87.62 377 LEU A C 1
ATOM 2922 O O . LEU A 1 377 ? 29.993 9.616 -24.829 1.00 87.62 377 LEU A O 1
ATOM 2926 N N . ARG A 1 378 ? 30.941 7.988 -26.047 1.00 91.44 378 ARG A N 1
ATOM 2927 C CA . ARG A 1 378 ? 29.722 7.336 -26.487 1.00 91.44 378 ARG A CA 1
ATOM 2928 C C . ARG A 1 378 ? 29.813 5.872 -26.096 1.00 91.44 378 ARG A C 1
ATOM 2930 O O . ARG A 1 378 ? 30.704 5.171 -26.574 1.00 91.44 378 ARG A O 1
ATOM 2937 N N . LEU A 1 379 ? 28.921 5.432 -25.215 1.00 93.69 379 LEU A N 1
ATOM 2938 C CA . LEU A 1 379 ? 28.924 4.096 -24.611 1.00 93.69 379 LEU A CA 1
ATOM 2939 C C . LEU A 1 379 ? 27.580 3.402 -24.846 1.00 93.69 379 LEU A C 1
ATOM 2941 O O . LEU A 1 379 ? 26.573 4.051 -25.153 1.00 93.69 379 LEU A O 1
ATOM 2945 N N . SER A 1 380 ? 27.569 2.084 -24.678 1.00 96.06 380 SER A N 1
ATOM 2946 C CA . SER A 1 380 ? 26.353 1.280 -24.750 1.00 96.06 380 SER A CA 1
ATOM 2947 C C . SER A 1 380 ? 25.461 1.485 -23.522 1.00 96.06 380 SER A C 1
ATOM 2949 O O . SER A 1 380 ? 25.910 1.883 -22.443 1.00 96.06 380 SER A O 1
ATOM 2951 N N . VAL A 1 381 ? 24.175 1.162 -23.675 1.00 96.56 381 VAL A N 1
ATOM 2952 C CA . VAL A 1 381 ? 23.184 1.188 -22.591 1.00 96.56 381 VAL A CA 1
ATOM 2953 C C . VAL A 1 381 ? 22.511 -0.169 -22.466 1.00 96.56 381 VAL A C 1
ATOM 2955 O O . VAL A 1 381 ? 21.997 -0.717 -23.442 1.00 96.56 381 VAL A O 1
ATOM 2958 N N . ARG A 1 382 ? 22.469 -0.691 -21.238 1.00 96.12 382 ARG A N 1
ATOM 2959 C CA . ARG A 1 382 ? 21.693 -1.876 -20.877 1.00 96.12 382 ARG A CA 1
ATOM 2960 C C . ARG A 1 382 ? 20.466 -1.450 -20.083 1.00 96.12 382 ARG A C 1
ATOM 2962 O O . ARG A 1 382 ? 20.558 -1.229 -18.881 1.00 96.12 382 ARG A O 1
ATOM 2969 N N . CYS A 1 383 ? 19.329 -1.306 -20.759 1.00 93.50 383 CYS A N 1
ATOM 2970 C CA . CYS A 1 383 ? 18.121 -0.801 -20.117 1.00 93.50 383 CYS A CA 1
ATOM 2971 C C . CYS A 1 383 ? 17.610 -1.769 -19.043 1.00 93.50 383 CYS A C 1
ATOM 2973 O O . CYS A 1 383 ? 17.466 -2.976 -19.275 1.00 93.50 383 CYS A O 1
ATOM 2975 N N . ILE A 1 384 ? 17.290 -1.207 -17.884 1.00 88.81 384 ILE A N 1
ATOM 2976 C CA . ILE A 1 384 ? 16.628 -1.895 -16.783 1.00 88.81 384 ILE A CA 1
ATOM 2977 C C . ILE A 1 384 ? 15.154 -1.519 -16.782 1.00 88.81 384 ILE A C 1
ATOM 2979 O O . ILE A 1 384 ? 14.799 -0.401 -17.163 1.00 88.81 384 ILE A O 1
ATOM 2983 N N . LYS A 1 385 ? 14.283 -2.440 -16.371 1.00 81.75 385 LYS A N 1
ATOM 2984 C CA . LYS A 1 385 ? 12.866 -2.133 -16.203 1.00 81.75 385 LYS A CA 1
ATOM 2985 C C . LYS A 1 385 ? 12.734 -0.975 -15.228 1.00 81.75 385 LYS A C 1
ATOM 2987 O O . LYS A 1 385 ? 13.286 -1.007 -14.129 1.00 81.75 385 LYS A O 1
ATOM 2992 N N . ASP A 1 386 ? 12.045 0.061 -15.681 1.00 64.12 386 ASP A N 1
ATOM 2993 C CA . ASP A 1 386 ? 11.970 1.315 -14.981 1.00 64.12 386 ASP A CA 1
ATOM 2994 C C . ASP A 1 386 ? 11.237 1.104 -13.679 1.00 64.12 386 ASP A C 1
ATOM 2996 O O . ASP A 1 386 ? 10.045 0.791 -13.647 1.00 64.12 386 ASP A O 1
ATOM 3000 N N . VAL A 1 387 ? 11.988 1.283 -12.598 1.00 54.25 387 VAL A N 1
ATOM 3001 C CA . VAL A 1 387 ? 11.370 1.423 -11.302 1.00 54.25 387 VAL A CA 1
ATOM 3002 C C . VAL A 1 387 ? 10.614 2.745 -11.308 1.00 54.25 387 VAL A C 1
ATOM 3004 O O . VAL A 1 387 ? 9.500 2.702 -10.869 1.00 54.25 387 VAL A O 1
ATOM 3007 N N . GLU A 1 388 ? 11.084 3.844 -11.926 1.00 36.81 388 GLU A N 1
ATOM 3008 C CA . GLU A 1 388 ? 10.600 5.248 -11.922 1.00 36.81 388 GLU A CA 1
ATOM 3009 C C . GLU A 1 388 ? 9.200 5.548 -12.509 1.00 36.81 388 GLU A C 1
ATOM 3011 O O . GLU A 1 388 ? 8.667 6.633 -12.270 1.00 36.81 388 GLU A O 1
ATOM 3016 N N . TYR A 1 389 ? 8.483 4.510 -12.952 1.00 45.31 389 TYR A N 1
ATOM 3017 C CA . TYR A 1 389 ? 7.045 4.356 -12.649 1.00 45.31 389 TYR A CA 1
ATOM 3018 C C . TYR A 1 389 ? 6.735 4.382 -11.119 1.00 45.31 389 TYR A C 1
ATOM 3020 O O . TYR A 1 389 ? 5.589 4.276 -10.685 1.00 45.31 389 TYR A O 1
ATOM 3028 N N . TYR A 1 390 ? 7.780 4.535 -10.303 1.00 37.88 390 TYR A N 1
ATOM 3029 C CA . TYR A 1 390 ? 7.872 4.617 -8.857 1.00 37.88 390 TYR A CA 1
ATOM 3030 C C . TYR A 1 390 ? 8.448 5.938 -8.346 1.00 37.88 390 TYR A C 1
ATOM 3032 O O . TYR A 1 390 ? 8.241 6.180 -7.162 1.00 37.88 390 TYR A O 1
ATOM 3040 N N . LEU A 1 391 ? 9.180 6.767 -9.113 1.00 33.16 391 LEU A N 1
ATOM 3041 C CA . LEU A 1 391 ? 9.976 7.872 -8.530 1.00 33.16 391 LEU A CA 1
ATOM 3042 C C . LEU A 1 391 ? 10.127 9.167 -9.405 1.00 33.16 391 LEU A C 1
ATOM 3044 O O . LEU A 1 391 ? 11.132 9.863 -9.320 1.00 33.16 391 LEU A O 1
ATOM 3048 N N . GLU A 1 392 ? 9.092 9.594 -10.161 1.00 44.06 392 GLU A N 1
ATOM 3049 C CA . GLU A 1 392 ? 8.678 11.031 -10.208 1.00 44.06 392 GLU A CA 1
ATOM 3050 C C . GLU A 1 392 ? 7.831 11.416 -8.960 1.00 44.06 392 GLU A C 1
ATOM 3052 O O . GLU A 1 392 ? 7.481 12.579 -8.719 1.00 44.06 392 GLU A O 1
ATOM 3057 N N . ASP A 1 393 ? 7.660 10.470 -8.031 1.00 37.06 393 ASP A N 1
ATOM 3058 C CA . ASP A 1 393 ? 8.105 10.708 -6.657 1.00 37.06 393 ASP A CA 1
ATOM 3059 C C . ASP A 1 393 ? 9.609 11.069 -6.676 1.00 37.06 393 ASP A C 1
ATOM 3061 O O . ASP A 1 393 ? 10.449 10.189 -6.600 1.00 37.06 393 ASP A O 1
ATOM 3065 N N . LEU A 1 394 ? 9.911 12.378 -6.701 1.00 31.33 394 LEU A N 1
ATOM 3066 C CA . LEU A 1 394 ? 11.176 13.042 -6.300 1.00 31.33 394 LEU A CA 1
ATOM 3067 C C . LEU A 1 394 ? 11.904 13.875 -7.377 1.00 31.33 394 LEU A C 1
ATOM 3069 O O . LEU A 1 394 ? 13.131 13.929 -7.390 1.00 31.33 394 LEU A O 1
ATOM 3073 N N . LYS A 1 395 ? 11.196 14.729 -8.135 1.00 29.38 395 LYS A N 1
ATOM 3074 C CA . LYS A 1 395 ? 11.843 15.984 -8.561 1.00 29.38 395 LYS A CA 1
ATOM 3075 C C . LYS A 1 395 ? 12.168 16.853 -7.338 1.00 29.38 395 LYS A C 1
ATOM 3077 O O . LYS A 1 395 ? 11.307 17.188 -6.524 1.00 29.38 395 LYS A O 1
ATOM 3082 N N . VAL A 1 396 ? 13.458 17.176 -7.258 1.00 31.38 396 VAL A N 1
ATOM 3083 C CA . VAL A 1 396 ? 14.074 18.358 -6.643 1.00 31.38 396 VAL A CA 1
ATOM 3084 C C . VAL A 1 396 ? 14.028 18.381 -5.112 1.00 31.38 396 VAL A C 1
ATOM 3086 O O . VAL A 1 396 ? 13.048 18.773 -4.481 1.00 31.38 396 VAL A O 1
ATOM 3089 N N . LYS A 1 397 ? 15.116 17.940 -4.469 1.00 36.00 397 LYS A N 1
ATOM 3090 C CA . LYS A 1 397 ? 15.635 18.727 -3.341 1.00 36.00 397 LYS A CA 1
ATOM 3091 C C . LYS A 1 397 ? 16.385 19.894 -3.988 1.00 36.00 397 LYS A C 1
ATOM 3093 O O . LYS A 1 397 ? 17.313 19.656 -4.751 1.00 36.00 397 LYS A O 1
ATOM 3098 N N . ASN A 1 398 ? 15.914 21.113 -3.782 1.00 31.62 398 ASN A N 1
ATOM 3099 C CA . ASN A 1 398 ? 16.224 21.830 -2.554 1.00 31.62 398 ASN A CA 1
ATOM 3100 C C . ASN A 1 398 ? 15.002 22.612 -2.099 1.00 31.62 398 ASN A C 1
ATOM 3102 O O . ASN A 1 398 ? 14.359 23.241 -2.967 1.00 31.62 398 ASN A O 1
#

Secondary structure (DSSP, 8-state):
-EEEEESSS-EEEEEEEEEESS---TT-SEEEEEEEEEEEEE-SSSEEEEEEEEEEEEEEETTTTEEEEEEEEEEEETTT--EEEEEEEEEEESSEEEEEEEEEE-S--EEETTEEEEEPEEEEEEEEEEETTEEEEEEEEEEEEEE-SSSPPEEEEEEEEEEEEETTEEEEEEEEEESSS--EEEEEEEE-SSPPS--PPP--PPPSSSSPPP----GGG-PPP-S--SPPEEE------SEEETTEEE-EEE-TTT--EEESS-TT-SS--SSTT-GGGS---EETT---PPTTEEPPPHHHHHHHHT-GGGSS---SHHHHHHSTT------EEETTEEEEE-SS-EEEE-SSTTEEEEE-SS-EEEEE--S-EEEB--PEE-S-TTTSTT----

Radius of gyration: 27.35 Å; chains: 1; bounding box: 74×37×71 Å